Protein AF-0000000083250484 (afdb_homodimer)

Organism: NCBI:txid582686

Radius of gyration: 38.89 Å; Cα contacts (8 Å, |Δi|>4): 921; chains: 2; bounding box: 55×202×104 Å

Structure (mmCIF, N/CA/C/O backbone):
data_AF-0000000083250484-model_v1
#
loop_
_entity.id
_entity.type
_entity.pdbx_description
1 polymer 'Lysophospholipase L1-like esterase'
#
loop_
_atom_site.group_PDB
_atom_site.id
_atom_site.type_symbol
_atom_site.label_atom_id
_atom_site.label_alt_id
_atom_site.label_comp_id
_atom_site.label_asym_id
_atom_site.label_entity_id
_atom_site.label_seq_id
_atom_site.pdbx_PDB_ins_code
_atom_site.Cartn_x
_atom_site.Cartn_y
_atom_site.Cartn_z
_atom_site.occupancy
_atom_site.B_iso_or_equiv
_atom_site.auth_seq_id
_atom_site.auth_comp_id
_atom_site.auth_asym_id
_atom_site.auth_atom_id
_atom_site.pdbx_PDB_model_num
ATOM 1 N N . MET A 1 1 ? -7.934 90 76.125 1 32.22 1 MET A N 1
ATOM 2 C CA . MET A 1 1 ? -8.273 88.625 75.75 1 32.22 1 MET A CA 1
ATOM 3 C C . MET A 1 1 ? -8.523 88.5 74.25 1 32.22 1 MET A C 1
ATOM 5 O O . MET A 1 1 ? -9.523 89 73.75 1 32.22 1 MET A O 1
ATOM 9 N N . GLU A 1 2 ? -7.398 88.562 73.438 1 40.25 2 GLU A N 1
ATOM 10 C CA . GLU A 1 2 ? -7.184 88.625 71.938 1 40.25 2 GLU A CA 1
ATOM 11 C C . GLU A 1 2 ? -7.652 87.312 71.312 1 40.25 2 GLU A C 1
ATOM 13 O O . GLU A 1 2 ? -7.336 86.25 71.812 1 40.25 2 GLU A O 1
ATOM 18 N N . ASN A 1 3 ? -8.758 87.375 70.438 1 40.44 3 ASN A N 1
ATOM 19 C CA . ASN A 1 3 ? -9.656 86.5 69.688 1 40.44 3 ASN A CA 1
ATOM 20 C C . ASN A 1 3 ? -8.891 85.625 68.688 1 40.44 3 ASN A C 1
ATOM 22 O O . ASN A 1 3 ? -8.289 86.125 67.75 1 40.44 3 ASN A O 1
ATOM 26 N N . LYS A 1 4 ? -8.445 84.5 69.125 1 43.34 4 LYS A N 1
ATOM 27 C CA . LYS A 1 4 ? -7.762 83.375 68.438 1 43.34 4 LYS A CA 1
ATOM 28 C C . LYS A 1 4 ? -8.648 82.75 67.375 1 43.34 4 LYS A C 1
ATOM 30 O O . LYS A 1 4 ? -9.039 81.562 67.5 1 43.34 4 LYS A O 1
ATOM 35 N N . ARG A 1 5 ? -9.711 83.5 66.875 1 46.69 5 ARG A N 1
ATOM 36 C CA . ARG A 1 5 ? -10.664 82.938 65.938 1 46.69 5 ARG A CA 1
ATOM 37 C C . ARG A 1 5 ? -9.984 82.625 64.625 1 46.69 5 ARG A C 1
ATOM 39 O O . ARG A 1 5 ? -10.633 82.125 63.688 1 46.69 5 ARG A O 1
ATOM 46 N N . THR A 1 6 ? -8.773 83.25 64.375 1 51.31 6 THR A N 1
ATOM 47 C CA . THR A 1 6 ? -8.242 83.312 63.031 1 51.31 6 THR A CA 1
ATOM 48 C C . THR A 1 6 ? -7.801 81.938 62.562 1 51.31 6 THR A C 1
ATOM 50 O O . THR A 1 6 ? -7.605 81.75 61.375 1 51.31 6 THR A O 1
ATOM 53 N N . SER A 1 7 ? -7.805 81 63.562 1 62.28 7 SER A N 1
ATOM 54 C CA . SER A 1 7 ? -7.09 79.75 63.219 1 62.28 7 SER A CA 1
ATOM 55 C C . SER A 1 7 ? -7.992 78.75 62.469 1 62.28 7 SER A C 1
ATOM 57 O O . SER A 1 7 ? -7.52 78 61.656 1 62.28 7 SER A O 1
ATOM 59 N N . SER A 1 8 ? -9.328 79.062 62.531 1 68.56 8 SER A N 1
ATOM 60 C CA . SER A 1 8 ? -10.258 78.062 62 1 68.56 8 SER A CA 1
ATOM 61 C C . SER A 1 8 ? -10.469 78.25 60.5 1 68.56 8 SER A C 1
ATOM 63 O O . SER A 1 8 ? -10.594 77.25 59.75 1 68.56 8 SER A O 1
ATOM 65 N N . ASP A 1 9 ? -10.406 79.5 60.125 1 69 9 ASP A N 1
ATOM 66 C CA . ASP A 1 9 ? -10.688 79.75 58.719 1 69 9 ASP A CA 1
ATOM 67 C C . ASP A 1 9 ? -9.547 79.312 57.812 1 69 9 ASP A C 1
ATOM 69 O O . ASP A 1 9 ? -9.781 78.812 56.719 1 69 9 ASP A O 1
ATOM 73 N N . THR A 1 10 ? -8.398 79.438 58.406 1 73.38 10 THR A N 1
ATOM 74 C CA . THR A 1 10 ? -7.219 79 57.656 1 73.38 10 THR A CA 1
ATOM 75 C C . THR A 1 10 ? -7.203 77.5 57.469 1 73.38 10 THR A C 1
ATOM 77 O O . THR A 1 10 ? -6.855 77 56.406 1 73.38 10 THR A O 1
ATOM 80 N N . LEU A 1 11 ? -7.855 76.812 58.469 1 76.31 11 LEU A N 1
ATOM 81 C CA . LEU A 1 11 ? -7.898 75.375 58.438 1 76.31 11 LEU A CA 1
ATOM 82 C C . LEU A 1 11 ? -8.859 74.875 57.375 1 76.31 11 LEU A C 1
ATOM 84 O O . LEU A 1 11 ? -8.539 73.938 56.625 1 76.31 11 LEU A O 1
ATOM 88 N N . TRP A 1 12 ? -9.875 75.562 57.219 1 78.31 12 TRP A N 1
ATOM 89 C CA . TRP A 1 12 ? -10.891 75.125 56.281 1 78.31 12 TRP A CA 1
ATOM 90 C C . TRP A 1 12 ? -10.453 75.438 54.844 1 78.31 12 TRP A C 1
ATOM 92 O O . TRP A 1 12 ? -10.734 74.625 53.938 1 78.31 12 TRP A O 1
ATOM 102 N N . ARG A 1 13 ? -9.625 76.5 54.688 1 77.44 13 ARG A N 1
ATOM 103 C CA . ARG A 1 13 ? -9.086 76.812 53.375 1 77.44 13 ARG A CA 1
ATOM 104 C C . ARG A 1 13 ? -8.023 75.812 52.938 1 77.44 13 ARG A C 1
ATOM 106 O O . ARG A 1 13 ? -7.977 75.438 51.781 1 77.44 13 ARG A O 1
ATOM 113 N N . VAL A 1 14 ? -7.309 75.375 54 1 78.19 14 VAL A N 1
ATOM 114 C CA . VAL A 1 14 ? -6.258 74.375 53.688 1 78.19 14 VAL A CA 1
ATOM 115 C C . VAL A 1 14 ? -6.883 73 53.375 1 78.19 14 VAL A C 1
ATOM 117 O O . VAL A 1 14 ? -6.461 72.375 52.406 1 78.19 14 VAL A O 1
ATOM 120 N N . VAL A 1 15 ? -7.961 72.75 54.031 1 78.06 15 VAL A N 1
ATOM 121 C CA . VAL A 1 15 ? -8.648 71.5 53.812 1 78.06 15 VAL A CA 1
ATOM 122 C C . VAL A 1 15 ? -9.336 71.5 52.438 1 78.06 15 VAL A C 1
ATOM 124 O O . VAL A 1 15 ? -9.297 70.5 51.688 1 78.06 15 VAL A O 1
ATOM 127 N N . GLY A 1 16 ? -9.805 72.625 52.125 1 78 16 GLY A N 1
ATOM 128 C CA . GLY A 1 16 ? -10.453 72.812 50.844 1 78 16 GLY A CA 1
ATOM 129 C C . GLY A 1 16 ? -9.484 72.688 49.688 1 78 16 GLY A C 1
ATOM 130 O O . GLY A 1 16 ? -9.789 72 48.688 1 78 16 GLY A O 1
ATOM 131 N N . LEU A 1 17 ? -8.32 73.375 49.906 1 79 17 LEU A N 1
ATOM 132 C CA . LEU A 1 17 ? -7.316 73.312 48.844 1 79 17 LEU A CA 1
ATOM 133 C C . LEU A 1 17 ? -6.75 71.875 48.688 1 79 17 LEU A C 1
ATOM 135 O O . LEU A 1 17 ? -6.512 71.438 47.562 1 79 17 LEU A O 1
ATOM 139 N N . ALA A 1 18 ? -6.648 71.188 49.844 1 77.81 18 ALA A N 1
ATOM 140 C CA . ALA A 1 18 ? -6.16 69.812 49.812 1 77.81 18 ALA A CA 1
ATOM 141 C C . ALA A 1 18 ? -7.164 68.938 49.125 1 77.81 18 ALA A C 1
ATOM 143 O O . ALA A 1 18 ? -6.781 68 48.344 1 77.81 18 ALA A O 1
ATOM 144 N N . ALA A 1 19 ? -8.43 69.25 49.375 1 77.56 19 ALA A N 1
ATOM 145 C CA . ALA A 1 19 ? -9.492 68.438 48.75 1 77.56 19 ALA A CA 1
ATOM 146 C C . ALA A 1 19 ? -9.547 68.688 47.25 1 77.56 19 ALA A C 1
ATOM 148 O O . ALA A 1 19 ? -9.719 67.75 46.469 1 77.56 19 ALA A O 1
ATOM 149 N N . LEU A 1 20 ? -9.359 69.875 46.875 1 78.06 20 LEU A N 1
ATOM 150 C CA . LEU A 1 20 ? -9.367 70.25 45.469 1 78.06 20 LEU A CA 1
ATOM 151 C C . LEU A 1 20 ? -8.18 69.625 44.75 1 78.06 20 LEU A C 1
ATOM 153 O O . LEU A 1 20 ? -8.32 69.125 43.625 1 78.06 20 LEU A O 1
ATOM 157 N N . LEU A 1 21 ? -7.031 69.625 45.438 1 78.44 21 LEU A N 1
ATOM 158 C CA . LEU A 1 21 ? -5.84 69 44.875 1 78.44 21 LEU A CA 1
ATOM 159 C C . LEU A 1 21 ? -6.008 67.5 44.75 1 78.44 21 LEU A C 1
ATOM 161 O O . LEU A 1 21 ? -5.602 66.938 43.75 1 78.44 21 LEU A O 1
ATOM 165 N N . SER A 1 22 ? -6.66 66.938 45.75 1 78.44 22 SER A N 1
ATOM 166 C CA . SER A 1 22 ? -6.91 65.5 45.75 1 78.44 22 SER A CA 1
ATOM 167 C C . SER A 1 22 ? -7.879 65.125 44.625 1 78.44 22 SER A C 1
ATOM 169 O O . SER A 1 22 ? -7.68 64.125 43.938 1 78.44 22 SER A O 1
ATOM 171 N N . THR A 1 23 ? -8.867 65.938 44.469 1 78.69 23 THR A N 1
ATOM 172 C CA . THR A 1 23 ? -9.836 65.75 43.406 1 78.69 23 THR A CA 1
ATOM 173 C C . THR A 1 23 ? -9.195 65.875 42.031 1 78.69 23 THR A C 1
ATOM 175 O O . THR A 1 23 ? -9.43 65.062 41.125 1 78.69 23 THR A O 1
ATOM 178 N N . ALA A 1 24 ? -8.383 66.875 41.938 1 77.94 24 ALA A N 1
ATOM 179 C CA . ALA A 1 24 ? -7.68 67.125 40.656 1 77.94 24 ALA A CA 1
ATOM 180 C C . ALA A 1 24 ? -6.754 65.938 40.344 1 77.94 24 ALA A C 1
ATOM 182 O O . ALA A 1 24 ? -6.676 65.5 39.188 1 77.94 24 ALA A O 1
ATOM 183 N N . LEU A 1 25 ? -6.102 65.438 41.344 1 78.31 25 LEU A N 1
ATOM 184 C CA . LEU A 1 25 ? -5.238 64.25 41.156 1 78.31 25 LEU A CA 1
ATOM 185 C C . LEU A 1 25 ? -6.055 63.031 40.781 1 78.31 25 LEU A C 1
ATOM 187 O O . LEU A 1 25 ? -5.629 62.25 39.938 1 78.31 25 LEU A O 1
ATOM 191 N N . LEU A 1 26 ? -7.191 62.875 41.375 1 77.06 26 LEU A N 1
ATOM 192 C CA . LEU A 1 26 ? -8.062 61.75 41.062 1 77.06 26 LEU A CA 1
ATOM 193 C C . LEU A 1 26 ? -8.609 61.844 39.625 1 77.06 26 LEU A C 1
ATOM 195 O O . LEU A 1 26 ? -8.664 60.875 38.906 1 77.06 26 LEU A O 1
ATOM 199 N N . VAL A 1 27 ? -8.992 63 39.219 1 78.5 27 VAL A N 1
ATOM 200 C CA . VAL A 1 27 ? -9.523 63.219 37.906 1 78.5 27 VAL A CA 1
ATOM 201 C C . VAL A 1 27 ? -8.422 63.031 36.844 1 78.5 27 VAL A C 1
ATOM 203 O O . VAL A 1 27 ? -8.648 62.406 35.812 1 78.5 27 VAL A O 1
ATOM 206 N N . ALA A 1 28 ? -7.25 63.562 37.156 1 77.56 28 ALA A N 1
ATOM 207 C CA . ALA A 1 28 ? -6.109 63.344 36.25 1 77.56 28 ALA A CA 1
ATOM 208 C C . ALA A 1 28 ? -5.754 61.875 36.156 1 77.56 28 ALA A C 1
ATOM 210 O O . ALA A 1 28 ? -5.469 61.375 35.062 1 77.56 28 ALA A O 1
ATOM 211 N N . GLY A 1 29 ? -5.719 61.156 37.281 1 75.19 29 GLY A N 1
ATOM 212 C CA . GLY A 1 29 ? -5.504 59.719 37.25 1 75.19 29 GLY A CA 1
ATOM 213 C C . GLY A 1 29 ? -6.555 58.969 36.469 1 75.19 29 GLY A C 1
ATOM 214 O O . GLY A 1 29 ? -6.227 58.062 35.719 1 75.19 29 GLY A O 1
ATOM 215 N N . PHE A 1 30 ? -7.816 59.344 36.656 1 73.56 30 PHE A N 1
ATOM 216 C CA . PHE A 1 30 ? -8.922 58.75 35.938 1 73.56 30 PHE A CA 1
ATOM 217 C C . PHE A 1 30 ? -8.781 59.031 34.438 1 73.56 30 PHE A C 1
ATOM 219 O O . PHE A 1 30 ? -8.977 58.125 33.625 1 73.56 30 PHE A O 1
ATOM 226 N N . GLY A 1 31 ? -8.453 60.156 34.031 1 73.06 31 GLY A N 1
ATOM 227 C CA . GLY A 1 31 ? -8.203 60.469 32.625 1 73.06 31 GLY A CA 1
ATOM 228 C C . GLY A 1 31 ? -7.07 59.688 32 1 73.06 31 GLY A C 1
ATOM 229 O O . GLY A 1 31 ? -7.176 59.219 30.875 1 73.06 31 GLY A O 1
ATOM 230 N N . TYR A 1 32 ? -5.992 59.562 32.688 1 73 32 TYR A N 1
ATOM 231 C CA . TYR A 1 32 ? -4.863 58.75 32.25 1 73 32 TYR A CA 1
ATOM 232 C C . TYR A 1 32 ? -5.27 57.281 32.094 1 73 32 TYR A C 1
ATOM 234 O O . TYR A 1 32 ? -4.883 56.625 31.109 1 73 32 TYR A O 1
ATOM 242 N N . ALA A 1 33 ? -6.043 56.781 33.094 1 70.81 33 ALA A N 1
ATOM 243 C CA . ALA A 1 33 ? -6.539 55.406 33 1 70.81 33 ALA A CA 1
ATOM 244 C C . ALA A 1 33 ? -7.488 55.219 31.828 1 70.81 33 ALA A C 1
ATOM 246 O O . ALA A 1 33 ? -7.434 54.219 31.125 1 70.81 33 ALA A O 1
ATOM 247 N N . VAL A 1 34 ? -8.328 56.094 31.625 1 69.31 34 VAL A N 1
ATOM 248 C CA . VAL A 1 34 ? -9.266 56.094 30.5 1 69.31 34 VAL A CA 1
ATOM 249 C C . VAL A 1 34 ? -8.5 56.188 29.188 1 69.31 34 VAL A C 1
ATOM 251 O O . VAL A 1 34 ? -8.828 55.531 28.203 1 69.31 34 VAL A O 1
ATOM 254 N N . LYS A 1 35 ? -7.555 57.125 29.094 1 66.69 35 LYS A N 1
ATOM 255 C CA . LYS A 1 35 ? -6.738 57.219 27.891 1 66.69 35 LYS A CA 1
ATOM 256 C C . LYS A 1 35 ? -6.113 55.844 27.531 1 66.69 35 LYS A C 1
ATOM 258 O O . LYS A 1 35 ? -6.121 55.438 26.375 1 66.69 35 LYS A O 1
ATOM 263 N N . ASP A 1 36 ? -5.465 55.219 28.484 1 61.81 36 ASP A N 1
ATOM 264 C CA . ASP A 1 36 ? -4.852 53.906 28.25 1 61.81 36 ASP A CA 1
ATOM 265 C C . ASP A 1 36 ? -5.902 52.875 27.891 1 61.81 36 ASP A C 1
ATOM 267 O O . ASP A 1 36 ? -5.625 51.938 27.125 1 61.81 36 ASP A O 1
ATOM 271 N N . LEU A 1 37 ? -7.066 52.969 28.484 1 62.62 37 LEU A N 1
ATOM 272 C CA . LEU A 1 37 ? -8.18 52.062 28.188 1 62.62 37 LEU A CA 1
ATOM 273 C C . LEU A 1 37 ? -8.773 52.375 26.812 1 62.62 37 LEU A C 1
ATOM 275 O O . LEU A 1 37 ? -9.117 51.469 26.062 1 62.62 37 LEU A O 1
ATOM 279 N N . VAL A 1 38 ? -9.016 53.594 26.453 1 67.44 38 VAL A N 1
ATOM 280 C CA . VAL A 1 38 ? -9.641 54 25.203 1 67.44 38 VAL A CA 1
ATOM 281 C C . VAL A 1 38 ? -8.602 54.031 24.078 1 67.44 38 VAL A C 1
ATOM 283 O O . VAL A 1 38 ? -8.922 53.75 22.922 1 67.44 38 VAL A O 1
ATOM 286 N N . TRP A 1 39 ? -7.434 54.531 24.297 1 56.5 39 TRP A N 1
ATOM 287 C CA . TRP A 1 39 ? -6.344 54.531 23.328 1 56.5 39 TRP A CA 1
ATOM 288 C C . TRP A 1 39 ? -5.184 53.656 23.828 1 56.5 39 TRP A C 1
ATOM 290 O O . TRP A 1 39 ? -4.184 54.188 24.312 1 56.5 39 TRP A O 1
ATOM 300 N N . PRO A 1 40 ? -5.375 52.375 24.031 1 46.09 40 PRO A N 1
ATOM 301 C CA . PRO A 1 40 ? -4.207 51.594 24.422 1 46.09 40 PRO A CA 1
ATOM 302 C C . PRO A 1 40 ? -3.006 51.812 23.516 1 46.09 40 PRO A C 1
ATOM 304 O O . PRO A 1 40 ? -3.176 52.125 22.328 1 46.09 40 PRO A O 1
ATOM 307 N N . SER A 1 41 ? -2.014 52.562 23.906 1 46.75 41 SER A N 1
ATOM 308 C CA . SER A 1 41 ? -0.828 52.438 23.062 1 46.75 41 SER A CA 1
ATOM 309 C C . SER A 1 41 ? -0.671 51 22.531 1 46.75 41 SER A C 1
ATOM 311 O O . SER A 1 41 ? -0.745 50.031 23.281 1 46.75 41 SER A O 1
ATOM 313 N N . PRO A 1 42 ? -0.857 50.812 21.219 1 40.69 42 PRO A N 1
ATOM 314 C CA . PRO A 1 42 ? -0.505 49.469 20.797 1 40.69 42 PRO A CA 1
ATOM 315 C C . PRO A 1 42 ? 0.92 49.062 21.172 1 40.69 42 PRO A C 1
ATOM 317 O O . PRO A 1 42 ? 1.882 49.625 20.625 1 40.69 42 PRO A O 1
ATOM 320 N N . GLU A 1 43 ? 1.41 49.281 22.375 1 40.94 43 GLU A N 1
ATOM 321 C CA . GLU A 1 43 ? 2.621 48.469 22.406 1 40.94 43 GLU A CA 1
ATOM 322 C C . GLU A 1 43 ? 2.414 47.125 21.688 1 40.94 43 GLU A C 1
ATOM 324 O O . GLU A 1 43 ? 1.856 46.188 22.266 1 40.94 43 GLU A O 1
ATOM 329 N N . HIS A 1 44 ? 2.078 47.156 20.516 1 38.84 44 HIS A N 1
ATOM 330 C CA . HIS A 1 44 ? 2.316 45.938 19.719 1 38.84 44 HIS A CA 1
ATOM 331 C C . HIS A 1 44 ? 3.742 45.438 19.906 1 38.84 44 HIS A C 1
ATOM 333 O O . HIS A 1 44 ? 4.66 45.906 19.219 1 38.84 44 HIS A O 1
ATOM 339 N N . THR A 1 45 ? 4.344 45.5 21.031 1 39.38 45 THR A N 1
ATOM 340 C CA . THR A 1 45 ? 5.328 44.438 20.844 1 39.38 45 THR A CA 1
ATOM 341 C C . THR A 1 45 ? 4.73 43.281 20.047 1 39.38 45 THR A C 1
ATOM 343 O O . THR A 1 45 ? 3.762 42.656 20.5 1 39.38 45 THR A O 1
ATOM 346 N N . PRO A 1 46 ? 4.746 43.312 18.812 1 36.69 46 PRO A N 1
ATOM 347 C CA . PRO A 1 46 ? 4.27 42.031 18.281 1 36.69 46 PRO A CA 1
ATOM 348 C C . PRO A 1 46 ? 4.539 40.875 19.219 1 36.69 46 PRO A C 1
ATOM 350 O O . PRO A 1 46 ? 5.691 40.625 19.578 1 36.69 46 PRO A O 1
ATOM 353 N N . ILE A 1 47 ? 3.939 40.812 20.328 1 37.72 47 ILE A N 1
ATOM 354 C CA . ILE A 1 47 ? 4.055 39.438 20.781 1 37.72 47 ILE A CA 1
ATOM 355 C C . ILE A 1 47 ? 4.25 38.531 19.562 1 37.72 47 ILE A C 1
ATOM 357 O O . ILE A 1 47 ? 3.338 38.375 18.75 1 37.72 47 ILE A O 1
ATOM 361 N N . GLN A 1 48 ? 5.312 38.781 18.828 1 38.41 48 GLN A N 1
ATOM 362 C CA . GLN A 1 48 ? 5.555 37.625 17.953 1 38.41 48 GLN A CA 1
ATOM 363 C C . GLN A 1 48 ? 4.965 36.344 18.531 1 38.41 48 GLN A C 1
ATOM 365 O O . GLN A 1 48 ? 5.254 36 19.672 1 38.41 48 GLN A O 1
ATOM 370 N N . SER A 1 49 ? 3.686 36.188 18.516 1 42.62 49 SER A N 1
ATOM 371 C CA . SER A 1 49 ? 3.277 34.844 18.875 1 42.62 49 SER A CA 1
ATOM 372 C C . SER A 1 49 ? 4.473 33.906 18.922 1 42.62 49 SER A C 1
ATOM 374 O O . SER A 1 49 ? 5.32 33.906 18.031 1 42.62 49 SER A O 1
ATOM 376 N N . PRO A 1 50 ? 5.094 33.656 20.016 1 42.66 50 PRO A N 1
ATOM 377 C CA . PRO A 1 50 ? 6.215 32.719 19.922 1 42.66 50 PRO A CA 1
ATOM 378 C C . PRO A 1 50 ? 6.148 31.828 18.688 1 42.66 50 PRO A C 1
ATOM 380 O O . PRO A 1 50 ? 5.168 31.094 18.484 1 42.66 50 PRO A O 1
ATOM 383 N N . GLN A 1 51 ? 6.418 32.406 17.547 1 51.97 51 GLN A N 1
ATOM 384 C CA . GLN A 1 51 ? 6.582 31.453 16.438 1 51.97 51 GLN A CA 1
ATOM 385 C C . GLN A 1 51 ? 7.109 30.109 16.953 1 51.97 51 GLN A C 1
ATOM 387 O O . GLN A 1 51 ? 8.18 30.047 17.547 1 51.97 51 GLN A O 1
ATOM 392 N N . ALA A 1 52 ? 6.18 29.312 17.438 1 60.59 52 ALA A N 1
ATOM 393 C CA . ALA A 1 52 ? 6.586 27.984 17.875 1 60.59 52 ALA A CA 1
ATOM 394 C C . ALA A 1 52 ? 7.773 27.484 17.062 1 60.59 52 ALA A C 1
ATOM 396 O O . ALA A 1 52 ? 7.812 27.641 15.836 1 60.59 52 ALA A O 1
ATOM 397 N N . GLU A 1 53 ? 8.93 27.438 17.641 1 78.19 53 GLU A N 1
ATOM 398 C CA . GLU A 1 53 ? 10.078 26.812 17 1 78.19 53 GLU A CA 1
ATOM 399 C C . GLU A 1 53 ? 9.703 25.469 16.375 1 78.19 53 GLU A C 1
ATOM 401 O O . GLU A 1 53 ? 9.102 24.625 17.047 1 78.19 53 GLU A O 1
ATOM 406 N N . LEU A 1 54 ? 9.859 25.438 15.062 1 86.44 54 LEU A N 1
ATOM 407 C CA . LEU A 1 54 ? 9.578 24.188 14.367 1 86.44 54 LEU A CA 1
ATOM 408 C C . LEU A 1 54 ? 10.391 23.047 14.961 1 86.44 54 LEU A C 1
ATOM 410 O O . LEU A 1 54 ? 11.523 23.25 15.406 1 86.44 54 LEU A O 1
ATOM 414 N N . PRO A 1 55 ? 9.758 21.938 15.023 1 85.38 55 PRO A N 1
ATOM 415 C CA . PRO A 1 55 ? 10.539 20.781 15.453 1 85.38 55 PRO A CA 1
ATOM 416 C C . PRO A 1 55 ? 11.734 20.5 14.547 1 85.38 55 PRO A C 1
ATOM 418 O O . PRO A 1 55 ? 11.711 20.859 13.367 1 85.38 55 PRO A O 1
ATOM 421 N N . ALA A 1 56 ? 12.758 19.922 15.164 1 84.62 56 ALA A N 1
ATOM 422 C CA . ALA A 1 56 ? 13.945 19.562 14.398 1 84.62 56 ALA A CA 1
ATOM 423 C C . ALA A 1 56 ? 13.625 18.5 13.359 1 84.62 56 ALA A C 1
ATOM 425 O O . ALA A 1 56 ? 12.781 17.625 13.594 1 84.62 56 ALA A O 1
ATOM 426 N N . LYS A 1 57 ? 14.289 18.641 12.25 1 87.81 57 LYS A N 1
ATOM 427 C CA . LYS A 1 57 ? 14.156 17.609 11.211 1 87.81 57 LYS A CA 1
ATOM 428 C C . LYS A 1 57 ? 14.992 16.391 11.547 1 87.81 57 LYS A C 1
ATOM 430 O O . LYS A 1 57 ? 16.203 16.359 11.281 1 87.81 57 LYS A O 1
ATOM 435 N N . LYS A 1 58 ? 14.477 15.438 12.125 1 87.62 58 LYS A N 1
ATOM 436 C CA . LYS A 1 58 ? 15.141 14.18 12.484 1 87.62 58 LYS A CA 1
ATOM 437 C C . LYS A 1 58 ? 14.172 13.008 12.406 1 87.62 58 LYS A C 1
ATOM 439 O O . LYS A 1 58 ? 12.953 13.195 12.422 1 87.62 58 LYS A O 1
ATOM 444 N N . PRO A 1 59 ? 14.711 11.812 12.312 1 89.62 59 PRO A N 1
ATOM 445 C CA . PRO A 1 59 ? 13.82 10.648 12.305 1 89.62 59 PRO A CA 1
ATOM 446 C C . PRO A 1 59 ? 12.93 10.586 13.547 1 89.62 59 PRO A C 1
ATOM 448 O O . PRO A 1 59 ? 13.367 10.914 14.648 1 89.62 59 PRO A O 1
ATOM 451 N N . LEU A 1 60 ? 11.711 10.234 13.32 1 93.94 60 LEU A N 1
ATOM 452 C CA . LEU A 1 60 ? 10.727 10.195 14.398 1 93.94 60 LEU A CA 1
ATOM 453 C C . LEU A 1 60 ? 11.203 9.297 15.539 1 93.94 60 LEU A C 1
ATOM 455 O O . LEU A 1 60 ? 11.039 9.641 16.703 1 93.94 60 LEU A O 1
ATOM 459 N N . SER A 1 61 ? 11.859 8.188 15.18 1 89.38 61 SER A N 1
ATOM 460 C CA . SER A 1 61 ? 12.305 7.227 16.188 1 89.38 61 SER A CA 1
ATOM 461 C C . SER A 1 61 ? 13.391 7.82 17.078 1 89.38 61 SER A C 1
ATOM 463 O O . SER A 1 61 ? 13.672 7.293 18.156 1 89.38 61 SER A O 1
ATOM 465 N N . GLU A 1 62 ? 14.023 8.883 16.656 1 91.25 62 GLU A N 1
ATOM 466 C CA . GLU A 1 62 ? 15.102 9.531 17.406 1 91.25 62 GLU A CA 1
ATOM 467 C C . GLU A 1 62 ? 14.586 10.75 18.156 1 91.25 62 GLU A C 1
ATOM 469 O O . GLU A 1 62 ? 15.352 11.43 18.844 1 91.25 62 GLU A O 1
ATOM 474 N N . SER A 1 63 ? 13.297 11.031 18 1 93.94 63 SER A N 1
ATOM 475 C CA . SER A 1 63 ? 12.703 12.156 18.703 1 93.94 63 SER A CA 1
ATOM 476 C C . SER A 1 63 ? 12.406 11.82 20.156 1 93.94 63 SER A C 1
ATOM 478 O O . SER A 1 63 ? 12.219 10.648 20.5 1 93.94 63 SER A O 1
ATOM 480 N N . SER A 1 64 ? 12.461 12.836 21.031 1 95.31 64 SER A N 1
ATOM 481 C CA . SER A 1 64 ? 12.133 12.633 22.438 1 95.31 64 SER A CA 1
ATOM 482 C C . SER A 1 64 ? 10.633 12.469 22.641 1 95.31 64 SER A C 1
ATOM 484 O O . SER A 1 64 ? 10.195 11.914 23.656 1 95.31 64 SER A O 1
ATOM 486 N N . GLU A 1 65 ? 9.906 12.977 21.703 1 97 65 GLU A N 1
ATOM 487 C CA . GLU A 1 65 ? 8.453 12.906 21.703 1 97 65 GLU A CA 1
ATOM 488 C C . GLU A 1 65 ? 7.891 13.008 20.297 1 97 65 GLU A C 1
ATOM 490 O O . GLU A 1 65 ? 8.43 13.734 19.453 1 97 65 GLU A O 1
ATOM 495 N N . ILE A 1 66 ? 6.828 12.266 20.109 1 98.25 66 ILE A N 1
ATOM 496 C CA . ILE A 1 66 ? 6.086 12.43 18.859 1 98.25 66 ILE A CA 1
ATOM 497 C C . ILE A 1 66 ? 4.875 13.328 19.094 1 98.25 66 ILE A C 1
ATOM 499 O O . ILE A 1 66 ? 4.094 13.102 20.016 1 98.25 66 ILE A O 1
ATOM 503 N N . ARG A 1 67 ? 4.762 14.391 18.312 1 98.5 67 ARG A N 1
ATOM 504 C CA . ARG A 1 67 ? 3.639 15.32 18.344 1 98.5 67 ARG A CA 1
ATOM 505 C C . ARG A 1 67 ? 2.842 15.25 17.031 1 98.5 67 ARG A C 1
ATOM 507 O O . ARG A 1 67 ? 3.318 15.68 15.984 1 98.5 67 ARG A O 1
ATOM 514 N N . ILE A 1 68 ? 1.61 14.742 17.188 1 98.81 68 ILE A N 1
ATOM 515 C CA . ILE A 1 68 ? 0.821 14.438 16 1 98.81 68 ILE A CA 1
ATOM 516 C C . ILE A 1 68 ? -0.258 15.508 15.82 1 98.81 68 ILE A C 1
ATOM 518 O O . ILE A 1 68 ? -0.971 15.844 16.766 1 98.81 68 ILE A O 1
ATOM 522 N N . THR A 1 69 ? -0.32 16.078 14.703 1 98.88 69 THR A N 1
ATOM 523 C CA . THR A 1 69 ? -1.479 16.828 14.242 1 98.88 69 THR A CA 1
ATOM 524 C C . THR A 1 69 ? -2.172 16.125 13.086 1 98.88 69 THR A C 1
ATOM 526 O O . THR A 1 69 ? -1.515 15.688 12.141 1 98.88 69 THR A O 1
ATOM 529 N N . ALA A 1 70 ? -3.482 15.953 13.227 1 98.94 70 ALA A N 1
ATOM 530 C CA . ALA A 1 70 ? -4.277 15.305 12.188 1 98.94 70 ALA A CA 1
ATOM 531 C C . ALA A 1 70 ? -5.246 16.297 11.547 1 98.94 70 ALA A C 1
ATOM 533 O O . ALA A 1 70 ? -5.863 17.109 12.242 1 98.94 70 ALA A O 1
ATOM 534 N N . ILE A 1 71 ? -5.289 16.297 10.219 1 98.94 71 ILE A N 1
ATOM 535 C CA . ILE A 1 71 ? -6.176 17.172 9.469 1 98.94 71 ILE A CA 1
ATOM 536 C C . ILE A 1 71 ? -6.816 16.391 8.32 1 98.94 71 ILE A C 1
ATOM 538 O O . ILE A 1 71 ? -6.445 15.25 8.055 1 98.94 71 ILE A O 1
ATOM 542 N N . GLY A 1 72 ? -7.812 17.016 7.703 1 98.81 72 GLY A N 1
ATOM 543 C CA . GLY A 1 72 ? -8.398 16.391 6.531 1 98.81 72 GLY A CA 1
ATOM 544 C C . GLY A 1 72 ? -9.891 16.156 6.664 1 98.81 72 GLY A C 1
ATOM 545 O O . GLY A 1 72 ? -10.617 17 7.176 1 98.81 72 GLY A O 1
ATOM 546 N N . ASP A 1 73 ? -10.336 15.016 6.152 1 98.12 73 ASP A N 1
ATOM 547 C CA . ASP A 1 73 ? -11.773 14.805 5.996 1 98.12 73 ASP A CA 1
ATOM 548 C C . ASP A 1 73 ? -12.281 13.742 6.969 1 98.12 73 ASP A C 1
ATOM 550 O O . ASP A 1 73 ? -11.727 13.562 8.055 1 98.12 73 ASP A O 1
ATOM 554 N N . SER A 1 74 ? -13.383 13.141 6.66 1 98 74 SER A N 1
ATOM 555 C CA . SER A 1 74 ? -14.07 12.234 7.57 1 98 74 SER A CA 1
ATOM 556 C C . SER A 1 74 ? -13.211 11.023 7.898 1 98 74 SER A C 1
ATOM 558 O O . SER A 1 74 ? -13.344 10.43 8.977 1 98 74 SER A O 1
ATOM 560 N N . LEU A 1 75 ? -12.406 10.609 7.039 1 98.19 75 LEU A N 1
ATOM 561 C CA . LEU A 1 75 ? -11.555 9.453 7.301 1 98.19 75 LEU A CA 1
ATOM 562 C C . LEU A 1 75 ? -10.578 9.742 8.43 1 98.19 75 LEU A C 1
ATOM 564 O O . LEU A 1 75 ? -10.422 8.938 9.352 1 98.19 75 LEU A O 1
ATOM 568 N N . THR A 1 76 ? -9.922 10.898 8.328 1 98.88 76 THR A N 1
ATOM 569 C CA . THR A 1 76 ? -9 11.281 9.398 1 98.88 76 THR A CA 1
ATOM 570 C C . THR A 1 76 ? -9.758 11.578 10.688 1 98.88 76 THR A C 1
ATOM 572 O O . THR A 1 76 ? -9.273 11.289 11.781 1 98.88 76 THR A O 1
ATOM 575 N N . LYS A 1 77 ? -10.984 12.07 10.523 1 98.56 77 LYS A N 1
ATOM 576 C CA . LYS A 1 77 ? -11.82 12.32 11.695 1 98.56 77 LYS A CA 1
ATOM 577 C C . LYS A 1 77 ? -12.164 11.016 12.406 1 98.56 77 LYS A C 1
ATOM 579 O O . LYS A 1 77 ? -12.375 11.008 13.625 1 98.56 77 LYS A O 1
ATOM 584 N N . GLY A 1 78 ? -12.242 9.914 11.688 1 98.56 78 GLY A N 1
ATOM 585 C CA . GLY A 1 78 ? -12.57 8.617 12.258 1 98.56 78 GLY A CA 1
ATOM 586 C C . GLY A 1 78 ? -14.039 8.258 12.109 1 98.56 78 GLY A C 1
ATOM 587 O O . GLY A 1 78 ? -14.57 7.453 12.875 1 98.56 78 GLY A O 1
ATOM 588 N N . PHE A 1 79 ? -14.703 8.875 11.141 1 97.5 79 PHE A N 1
ATOM 589 C CA . PHE A 1 79 ? -16.125 8.617 10.93 1 97.5 79 PHE A CA 1
ATOM 590 C C . PHE A 1 79 ? -16.359 7.152 10.602 1 97.5 79 PHE A C 1
ATOM 592 O O . PHE A 1 79 ? -15.625 6.555 9.812 1 97.5 79 PHE A O 1
ATOM 599 N N . GLY A 1 80 ? -17.359 6.582 11.195 1 97.31 80 GLY A N 1
ATOM 600 C CA . GLY A 1 80 ? -17.688 5.18 10.977 1 97.31 80 GLY A CA 1
ATOM 601 C C . GLY A 1 80 ? -17.203 4.27 12.086 1 97.31 80 GLY A C 1
ATOM 602 O O . GLY A 1 80 ? -17.625 3.117 12.188 1 97.31 80 GLY A O 1
ATOM 603 N N . ASP A 1 81 ? -16.234 4.734 12.852 1 98.31 81 ASP A N 1
ATOM 604 C CA . ASP A 1 81 ? -15.695 3.947 13.945 1 98.31 81 ASP A CA 1
ATOM 605 C C . ASP A 1 81 ? -16.547 4.105 15.211 1 98.31 81 ASP A C 1
ATOM 607 O O . ASP A 1 81 ? -16.5 5.145 15.875 1 98.31 81 ASP A O 1
ATOM 611 N N . ASP A 1 82 ? -17.141 3.074 15.656 1 96.81 82 ASP A N 1
ATOM 612 C CA . ASP A 1 82 ? -18.031 3.125 16.812 1 96.81 82 ASP A CA 1
ATOM 613 C C . ASP A 1 82 ? -17.25 3.275 18.109 1 96.81 82 ASP A C 1
ATOM 615 O O . ASP A 1 82 ? -17.797 3.66 19.141 1 96.81 82 ASP A O 1
ATOM 619 N N . GLU A 1 83 ? -15.938 3.053 18.094 1 97.25 83 GLU A N 1
ATOM 620 C CA . GLU A 1 83 ? -15.102 3.199 19.281 1 97.25 83 GLU A CA 1
ATOM 621 C C . GLU A 1 83 ? -14.516 4.605 19.375 1 97.25 83 GLU A C 1
ATOM 623 O O . GLU A 1 83 ? -13.922 4.969 20.391 1 97.25 83 GLU A O 1
ATOM 628 N N . GLY A 1 84 ? -14.656 5.348 18.344 1 96.88 84 GLY A N 1
ATOM 629 C CA . GLY A 1 84 ? -14.242 6.742 18.344 1 96.88 84 GLY A CA 1
ATOM 630 C C . GLY A 1 84 ? -12.734 6.918 18.25 1 96.88 84 GLY A C 1
ATOM 631 O O . GLY A 1 84 ? -12.219 8.016 18.469 1 96.88 84 GLY A O 1
ATOM 632 N N . GLN A 1 85 ? -12 5.91 17.922 1 98.19 85 GLN A N 1
ATOM 633 C CA . GLN A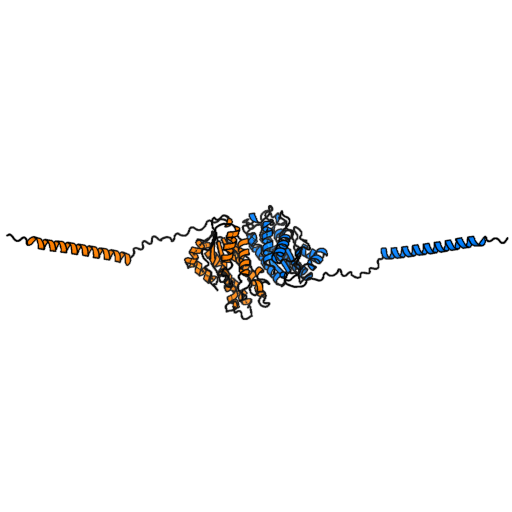 1 85 ? -10.547 6 17.906 1 98.19 85 GLN A CA 1
ATOM 634 C C . GLN A 1 85 ? -10.047 6.438 16.531 1 98.19 85 GLN A C 1
ATOM 636 O O . GLN A 1 85 ? -9.07 7.188 16.422 1 98.19 85 GLN A O 1
ATOM 641 N N . GLY A 1 86 ? -10.797 5.941 15.375 1 98.75 86 GLY A N 1
ATOM 642 C CA . GLY A 1 86 ? -10.25 6.164 14.047 1 98.75 86 GLY A CA 1
ATOM 643 C C . GLY A 1 86 ? -8.836 5.633 13.891 1 98.75 86 GLY A C 1
ATOM 644 O O . GLY A 1 86 ? -8.344 4.906 14.758 1 98.75 86 GLY A O 1
ATOM 645 N N . TYR A 1 87 ? -8.18 6 12.766 1 98.94 87 TYR A N 1
ATOM 646 C CA . TYR A 1 87 ? -6.816 5.5 12.625 1 98.94 87 TYR A CA 1
ATOM 647 C C . TYR A 1 87 ? -5.836 6.359 13.414 1 98.94 87 TYR A C 1
ATOM 649 O O . TYR A 1 87 ? -4.785 5.875 13.844 1 98.94 87 TYR A O 1
ATOM 657 N N . VAL A 1 88 ? -6.223 7.609 13.719 1 98.94 88 VAL A N 1
ATOM 658 C CA . VAL A 1 88 ? -5.289 8.555 14.32 1 98.94 88 VAL A CA 1
ATOM 659 C C . VAL A 1 88 ? -4.961 8.117 15.75 1 98.94 88 VAL A C 1
ATOM 661 O O . VAL A 1 88 ? -3.791 7.98 16.109 1 98.94 88 VAL A O 1
ATOM 664 N N . LYS A 1 89 ? -5.961 7.898 16.547 1 98.88 89 LYS A N 1
ATOM 665 C CA . LYS A 1 89 ? -5.707 7.496 17.922 1 98.88 89 LYS A CA 1
ATOM 666 C C . LYS A 1 89 ? -5.051 6.117 17.984 1 98.88 89 LYS A C 1
ATOM 668 O O . LYS A 1 89 ? -4.258 5.84 18.891 1 98.88 89 LYS A O 1
ATOM 673 N N . GLN A 1 90 ? -5.375 5.258 17.047 1 98.94 90 GLN A N 1
ATOM 674 C CA . GLN A 1 90 ? -4.742 3.943 17 1 98.94 90 GLN A CA 1
ATOM 675 C C . GLN A 1 90 ? -3.271 4.059 16.594 1 98.94 90 GLN A C 1
ATOM 677 O O . GLN A 1 90 ? -2.43 3.307 17.094 1 98.94 90 GLN A O 1
ATOM 682 N N . VAL A 1 91 ? -2.945 4.992 15.727 1 98.94 91 VAL A N 1
ATOM 683 C CA . VAL A 1 91 ? -1.55 5.273 15.406 1 98.94 91 VAL A CA 1
ATOM 684 C C . VAL A 1 91 ? -0.813 5.746 16.656 1 98.94 91 VAL A C 1
ATOM 686 O O . VAL A 1 91 ? 0.308 5.309 16.922 1 98.94 91 VAL A O 1
ATOM 689 N N . VAL A 1 92 ? -1.477 6.66 17.406 1 98.88 92 VAL A N 1
ATOM 690 C CA . VAL A 1 92 ? -0.878 7.156 18.641 1 98.88 92 VAL A CA 1
ATOM 691 C C . VAL A 1 92 ? -0.499 5.98 19.547 1 98.88 92 VAL A C 1
ATOM 693 O O . VAL A 1 92 ? 0.639 5.891 20.016 1 98.88 92 VAL A O 1
ATOM 696 N N . ALA A 1 93 ? -1.42 5.09 19.75 1 98.75 93 ALA A N 1
ATOM 697 C CA . ALA A 1 93 ? -1.203 3.945 20.625 1 98.75 93 ALA A CA 1
ATOM 698 C C . ALA A 1 93 ? -0.108 3.033 20.078 1 98.75 93 ALA A C 1
ATOM 700 O O . ALA A 1 93 ? 0.78 2.607 20.828 1 98.75 93 ALA A O 1
ATOM 701 N N . MET A 1 94 ? -0.143 2.762 18.844 1 98.69 94 MET A N 1
ATOM 702 C CA . MET A 1 94 ? 0.803 1.832 18.234 1 98.69 94 MET A CA 1
ATOM 703 C C . MET A 1 94 ? 2.215 2.406 18.234 1 98.69 94 MET A C 1
ATOM 705 O O . MET A 1 94 ? 3.189 1.671 18.406 1 98.69 94 MET A O 1
ATOM 709 N N . LEU A 1 95 ? 2.328 3.717 18.031 1 98.5 95 LEU A N 1
ATOM 710 C CA . LEU A 1 95 ? 3.648 4.336 18.047 1 98.5 95 LEU A CA 1
ATOM 711 C C . LEU A 1 95 ? 4.238 4.348 19.453 1 98.5 95 LEU A C 1
ATOM 713 O O . LEU A 1 95 ? 5.449 4.191 19.625 1 98.5 95 LEU A O 1
ATOM 717 N N . ARG A 1 96 ? 3.373 4.594 20.422 1 98.06 96 ARG A N 1
ATOM 718 C CA . ARG A 1 96 ? 3.838 4.488 21.797 1 98.06 96 ARG A CA 1
ATOM 719 C C . ARG A 1 96 ? 4.426 3.109 22.078 1 98.06 96 ARG A C 1
ATOM 721 O O . ARG A 1 96 ? 5.492 2.996 22.688 1 98.06 96 ARG A O 1
ATOM 728 N N . ASP A 1 97 ? 3.777 2.113 21.625 1 97.62 97 ASP A N 1
ATOM 729 C CA . ASP A 1 97 ? 4.223 0.738 21.844 1 97.62 97 ASP A CA 1
ATOM 730 C C . ASP A 1 97 ? 5.492 0.447 21.047 1 97.62 97 ASP A C 1
ATOM 732 O O . ASP A 1 97 ? 6.395 -0.237 21.531 1 97.62 97 ASP A O 1
ATOM 736 N N . LYS A 1 98 ? 5.566 0.954 19.859 1 95.94 98 LYS A N 1
ATOM 737 C CA . LYS A 1 98 ? 6.668 0.674 18.953 1 95.94 98 LYS A CA 1
ATOM 738 C C . LYS A 1 98 ? 7.98 1.254 19.469 1 95.94 98 LYS A C 1
ATOM 740 O O . LYS A 1 98 ? 9.016 0.588 19.438 1 95.94 98 LYS A O 1
ATOM 745 N N . TRP A 1 99 ? 7.914 2.479 20 1 96 99 TRP A N 1
ATOM 746 C CA . TRP A 1 99 ? 9.18 3.16 20.266 1 96 99 TRP A CA 1
ATOM 747 C C . TRP A 1 99 ? 9.336 3.424 21.766 1 96 99 TRP A C 1
ATOM 749 O O . TRP A 1 99 ? 10.422 3.779 22.219 1 96 99 TRP A O 1
ATOM 759 N N . GLY A 1 100 ? 8.312 3.305 22.5 1 96.62 100 GLY A N 1
ATOM 760 C CA . GLY A 1 100 ? 8.391 3.486 23.938 1 96.62 100 GLY A CA 1
ATOM 761 C C . GLY A 1 100 ? 8.641 4.926 24.344 1 96.62 100 GLY A C 1
ATOM 762 O O . GLY A 1 100 ? 9.25 5.188 25.391 1 96.62 100 GLY A O 1
ATOM 763 N N . ILE A 1 101 ? 8.32 5.848 23.516 1 96.25 101 ILE A N 1
ATOM 764 C CA . ILE A 1 101 ? 8.461 7.27 23.812 1 96.25 101 ILE A CA 1
ATOM 765 C C . ILE A 1 101 ? 7.086 7.93 23.844 1 96.25 101 ILE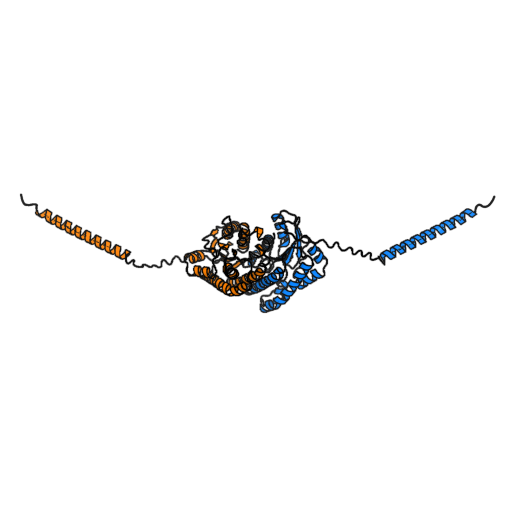 A C 1
ATOM 767 O O . ILE A 1 101 ? 6.113 7.379 23.328 1 96.25 101 ILE A O 1
ATOM 771 N N . PRO A 1 102 ? 7.012 9.117 24.5 1 97.81 102 PRO A N 1
ATOM 772 C CA . PRO A 1 102 ? 5.723 9.805 24.531 1 97.81 102 PRO A CA 1
ATOM 773 C C . PRO A 1 102 ? 5.195 10.148 23.141 1 97.81 102 PRO A C 1
ATOM 775 O O . PRO A 1 102 ? 5.965 10.57 22.281 1 97.81 102 PRO A O 1
ATOM 778 N N . VAL A 1 103 ? 3.967 9.883 22.938 1 98.62 103 VAL A N 1
ATOM 779 C CA . VAL A 1 103 ? 3.25 10.258 21.719 1 98.62 103 VAL A CA 1
ATOM 780 C C . VAL A 1 103 ? 2.018 11.086 22.094 1 98.62 103 VAL A C 1
ATOM 782 O O . VAL A 1 103 ? 1.126 10.602 22.797 1 98.62 103 VAL A O 1
ATOM 785 N N . ARG A 1 104 ? 1.979 12.305 21.578 1 97.75 104 ARG A N 1
ATOM 786 C CA . ARG A 1 104 ? 0.888 13.219 21.891 1 97.75 104 ARG A CA 1
ATOM 787 C C . ARG A 1 104 ? 0.13 13.617 20.625 1 97.75 104 ARG A C 1
ATOM 789 O O . ARG A 1 104 ? 0.74 13.945 19.609 1 97.75 104 ARG A O 1
ATOM 796 N N . LEU A 1 105 ? -1.137 13.516 20.719 1 98.56 105 LEU A N 1
ATOM 797 C CA . LEU A 1 105 ? -1.985 14.109 19.703 1 98.56 105 LEU A CA 1
ATOM 798 C C . LEU A 1 105 ? -2.275 15.57 20.016 1 98.56 105 LEU A C 1
ATOM 800 O O . LEU A 1 105 ? -3.02 15.875 20.953 1 98.56 105 LEU A O 1
ATOM 804 N N . ASN A 1 106 ? -1.626 16.484 19.219 1 97.5 106 ASN A N 1
ATOM 805 C CA . ASN A 1 106 ? -1.908 17.906 19.422 1 97.5 106 ASN A CA 1
ATOM 806 C C . ASN A 1 106 ? -3.385 18.219 19.188 1 97.5 106 ASN A C 1
ATOM 808 O O . ASN A 1 106 ? -4.016 18.875 20.031 1 97.5 106 ASN A O 1
ATOM 812 N N . ASN A 1 107 ? -3.854 17.766 18.047 1 97.38 107 ASN A N 1
ATOM 813 C CA . ASN A 1 107 ? -5.25 17.969 17.672 1 97.38 107 ASN A CA 1
ATOM 814 C C . ASN A 1 107 ? -5.621 17.125 16.453 1 97.38 107 ASN A C 1
ATOM 816 O O . ASN A 1 107 ? -4.754 16.781 15.648 1 97.38 107 ASN A O 1
ATOM 820 N N . ASN A 1 108 ? -6.809 16.719 16.422 1 98.56 108 ASN A N 1
ATOM 821 C CA . ASN A 1 108 ? -7.445 16.266 15.188 1 98.56 108 ASN A CA 1
ATOM 822 C C . ASN A 1 108 ? -8.43 17.297 14.656 1 98.56 108 ASN A C 1
ATOM 824 O O . ASN A 1 108 ? -9.547 17.422 15.172 1 98.56 108 ASN A O 1
ATOM 828 N N . LEU A 1 109 ? -8.023 18.016 13.641 1 98.75 109 LEU A N 1
ATOM 829 C CA . LEU A 1 109 ? -8.797 19.125 13.117 1 98.75 109 LEU A CA 1
ATOM 830 C C . LEU A 1 109 ? -9.562 18.719 11.859 1 98.75 109 LEU A C 1
ATOM 832 O O . LEU A 1 109 ? -10 19.578 11.094 1 98.75 109 LEU A O 1
ATOM 836 N N . ALA A 1 110 ? -9.664 17.375 11.617 1 98.81 110 ALA A N 1
ATOM 837 C CA . ALA A 1 110 ? -10.375 16.891 10.445 1 98.81 110 ALA A CA 1
ATOM 838 C C . ALA A 1 110 ? -11.859 17.25 10.5 1 98.81 110 ALA A C 1
ATOM 840 O O . AL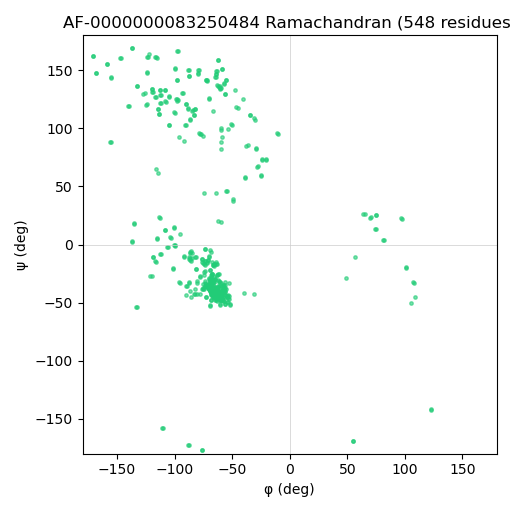A A 1 110 ? -12.445 17.297 11.586 1 98.81 110 ALA A O 1
ATOM 841 N N . VAL A 1 111 ? -12.406 17.5 9.336 1 98.06 111 VAL A N 1
ATOM 842 C CA . VAL A 1 111 ? -13.805 17.906 9.203 1 98.06 111 VAL A CA 1
ATOM 843 C C . VAL A 1 111 ? -14.523 16.984 8.227 1 98.06 111 VAL A C 1
ATOM 845 O O . VAL A 1 111 ? -14.039 16.75 7.117 1 98.06 111 VAL A O 1
ATOM 848 N N . ASN A 1 112 ? -15.695 16.484 8.68 1 95.81 112 ASN A N 1
ATOM 849 C CA . ASN A 1 112 ? -16.484 15.609 7.812 1 95.81 112 ASN A CA 1
ATOM 850 C C . ASN A 1 112 ? -16.812 16.297 6.488 1 95.81 112 ASN A C 1
ATOM 852 O O . ASN A 1 112 ? -17.266 17.438 6.469 1 95.81 112 ASN A O 1
ATOM 856 N N . GLY A 1 113 ? -16.547 15.633 5.379 1 94.31 113 GLY A N 1
ATOM 857 C CA . GLY A 1 113 ? -16.969 16.094 4.07 1 94.31 113 GLY A CA 1
ATOM 858 C C . GLY A 1 113 ? -16.047 17.141 3.479 1 94.31 113 GLY A C 1
ATOM 859 O O . GLY A 1 113 ? -16.266 17.609 2.361 1 94.31 113 GLY A O 1
ATOM 860 N N . LEU A 1 114 ? -14.953 17.438 4.191 1 96.88 114 LEU A N 1
ATOM 861 C CA . LEU A 1 114 ? -14.047 18.516 3.783 1 96.88 114 LEU A CA 1
ATOM 862 C C . LEU A 1 114 ? -13.414 18.203 2.43 1 96.88 114 LEU A C 1
ATOM 864 O O . LEU A 1 114 ? -13.016 17.062 2.17 1 96.88 114 LEU A O 1
ATOM 868 N N . ARG A 1 115 ? -13.344 19.219 1.544 1 96.62 115 ARG A N 1
ATOM 869 C CA . ARG A 1 115 ? -12.641 19.125 0.266 1 96.62 115 ARG A CA 1
ATOM 870 C C . ARG A 1 115 ? -11.242 19.719 0.364 1 96.62 115 ARG A C 1
ATOM 872 O O . ARG A 1 115 ? -10.922 20.422 1.325 1 96.62 115 ARG A O 1
ATOM 879 N N . ALA A 1 116 ? -10.477 19.406 -0.656 1 98.38 116 ALA A N 1
ATOM 880 C CA . ALA A 1 116 ? -9.086 19.859 -0.646 1 98.38 116 ALA A CA 1
ATOM 881 C C . ALA A 1 116 ? -8.984 21.375 -0.698 1 98.38 116 ALA A C 1
ATOM 883 O O . ALA A 1 116 ? -8.109 21.969 -0.072 1 98.38 116 ALA A O 1
ATOM 884 N N . ASP A 1 117 ? -9.883 22.016 -1.454 1 97.88 117 ASP A N 1
ATOM 885 C CA . ASP A 1 117 ? -9.844 23.469 -1.533 1 97.88 117 ASP A CA 1
ATOM 886 C C . ASP A 1 117 ? -10.172 24.094 -0.182 1 97.88 117 ASP A C 1
ATOM 888 O O . ASP A 1 117 ? -9.555 25.094 0.209 1 97.88 117 ASP A O 1
ATOM 892 N N . GLU A 1 118 ? -11.078 23.516 0.54 1 98.5 118 GLU A N 1
ATOM 893 C CA . GLU A 1 118 ? -11.453 24 1.863 1 98.5 118 GLU A CA 1
ATOM 894 C C . GLU A 1 118 ? -10.32 23.797 2.865 1 98.5 118 GLU A C 1
ATOM 896 O O . GLU A 1 118 ? -10.055 24.672 3.697 1 98.5 118 GLU A O 1
ATOM 901 N N . LEU A 1 119 ? -9.672 22.656 2.787 1 98.88 119 LEU A N 1
ATOM 902 C CA . LEU A 1 119 ? -8.531 22.422 3.662 1 98.88 119 LEU A CA 1
ATOM 903 C C . LEU A 1 119 ? -7.406 23.406 3.377 1 98.88 119 LEU A C 1
ATOM 905 O O . LEU A 1 119 ? -6.82 23.969 4.305 1 98.88 119 LEU A O 1
ATOM 909 N N . ALA A 1 120 ? -7.113 23.625 2.092 1 98.75 120 ALA A N 1
ATOM 910 C CA . ALA A 1 120 ? -6.078 24.594 1.721 1 98.75 120 ALA A CA 1
ATOM 911 C C . ALA A 1 120 ? -6.398 25.984 2.271 1 98.75 120 ALA A C 1
ATOM 913 O O . ALA A 1 120 ? -5.516 26.672 2.787 1 98.75 120 ALA A O 1
ATOM 914 N N . GLU A 1 121 ? -7.645 26.312 2.182 1 98.62 121 GLU A N 1
ATOM 915 C CA . GLU A 1 121 ? -8.078 27.594 2.695 1 98.62 121 GLU A CA 1
ATOM 916 C C . GLU A 1 121 ? -7.898 27.688 4.207 1 98.62 121 GLU A C 1
ATOM 918 O O . GLU A 1 121 ? -7.43 28.703 4.73 1 98.62 121 GLU A O 1
ATOM 923 N N . SER A 1 122 ? -8.273 26.672 4.922 1 98.69 122 SER A N 1
ATOM 924 C CA . SER A 1 122 ? -8.109 26.625 6.371 1 98.69 122 SER A CA 1
ATOM 925 C C . SER A 1 122 ? -6.637 26.75 6.762 1 98.69 122 SER A C 1
ATOM 927 O O . SER A 1 122 ? -6.293 27.469 7.699 1 98.69 122 SER A O 1
ATOM 929 N N . LEU A 1 123 ? -5.754 26.078 6.039 1 98.69 123 LEU A N 1
ATOM 930 C CA . LEU A 1 123 ? -4.324 26.125 6.316 1 98.69 123 LEU A CA 1
ATOM 931 C C . LEU A 1 123 ? -3.76 27.516 6.062 1 98.69 123 LEU A C 1
ATOM 933 O O . LEU A 1 123 ? -2.805 27.922 6.723 1 98.69 123 LEU A O 1
ATOM 937 N N . ARG A 1 124 ? -4.348 28.172 5.152 1 98.06 124 ARG A N 1
ATOM 938 C CA . ARG A 1 124 ? -3.867 29.5 4.762 1 98.06 124 ARG A CA 1
ATOM 939 C C . ARG A 1 124 ? -4.348 30.562 5.742 1 98.06 124 ARG A C 1
ATOM 941 O O . ARG A 1 124 ? -3.605 31.5 6.07 1 98.06 124 ARG A O 1
ATOM 948 N N . THR A 1 125 ? -5.547 30.359 6.301 1 98.12 125 THR A N 1
ATOM 949 C CA . THR A 1 125 ? -6.18 31.516 6.922 1 98.12 125 THR A CA 1
ATOM 950 C C . THR A 1 125 ? -6.422 31.266 8.406 1 98.12 125 THR A C 1
ATOM 952 O O . THR A 1 125 ? -6.598 32.219 9.18 1 98.12 125 THR A O 1
ATOM 955 N N . ASN A 1 126 ? -6.574 30.031 8.781 1 98.25 126 ASN A N 1
ATOM 956 C CA . ASN A 1 126 ? -6.969 29.703 10.148 1 98.25 126 ASN A CA 1
ATOM 957 C C . ASN A 1 126 ? -5.754 29.516 11.055 1 98.25 126 ASN A C 1
ATOM 959 O O . ASN A 1 126 ? -4.969 28.578 10.859 1 98.25 126 ASN A O 1
ATOM 963 N N . LYS A 1 127 ? -5.625 30.297 12.117 1 97 127 LYS A N 1
ATOM 964 C CA . LYS A 1 127 ? -4.461 30.281 13 1 97 127 LYS A CA 1
ATOM 965 C C . LYS A 1 127 ? -4.383 29 13.805 1 97 127 LYS A C 1
ATOM 967 O O . LYS A 1 127 ? -3.287 28.531 14.125 1 97 127 LYS A O 1
ATOM 972 N N . GLY A 1 128 ? -5.496 28.453 14.133 1 96.38 128 GLY A N 1
ATOM 973 C CA . GLY A 1 128 ? -5.516 27.172 14.82 1 96.38 128 GLY A CA 1
ATOM 974 C C . GLY A 1 128 ? -4.863 26.047 14.031 1 96.38 128 GLY A C 1
ATOM 975 O O . GLY A 1 128 ? -4.043 25.297 14.562 1 96.38 128 GLY A O 1
ATOM 976 N N . TYR A 1 129 ? -5.254 25.953 12.719 1 97.94 129 TYR A N 1
ATOM 977 C CA . TYR A 1 129 ? -4.602 25.016 11.82 1 97.94 129 TYR A CA 1
ATOM 978 C C . TYR A 1 129 ? -3.102 25.266 11.75 1 97.94 129 TYR A C 1
ATOM 980 O O . TYR A 1 129 ? -2.297 24.344 11.914 1 97.94 129 TYR A O 1
ATOM 988 N N . GLN A 1 130 ? -2.762 26.531 11.547 1 97.94 130 GLN A N 1
ATOM 989 C CA . GLN A 1 130 ? -1.369 26.906 11.336 1 97.94 130 GLN A CA 1
ATOM 990 C C . GLN A 1 130 ? -0.521 26.594 12.562 1 97.94 130 GLN A C 1
ATOM 992 O O . GLN A 1 130 ? 0.541 25.969 12.445 1 97.94 130 GLN A O 1
ATOM 997 N N . TYR A 1 131 ? -1.011 26.891 13.719 1 96.88 131 TYR A N 1
ATOM 998 C CA . TYR A 1 131 ? -0.273 26.688 14.961 1 96.88 131 TYR A CA 1
ATOM 999 C C . TYR A 1 131 ? -0.053 25.203 15.234 1 96.88 131 TYR A C 1
ATOM 1001 O O . TYR A 1 131 ? 1.054 24.797 15.578 1 96.88 131 TYR A O 1
ATOM 1009 N N . THR A 1 132 ? -1.048 24.453 15.062 1 97.19 132 THR A N 1
ATOM 1010 C CA . THR A 1 132 ? -0.951 23.047 15.391 1 97.19 132 THR A CA 1
ATOM 1011 C C . THR A 1 132 ? -0.028 22.328 14.406 1 97.19 132 THR A C 1
ATOM 1013 O O . THR A 1 132 ? 0.714 21.422 14.797 1 97.19 132 THR A O 1
ATOM 1016 N N . ILE A 1 133 ? -0.073 22.688 13.125 1 98.19 133 ILE A N 1
ATOM 1017 C CA . ILE A 1 133 ? 0.82 22.109 12.133 1 98.19 133 ILE A CA 1
ATOM 1018 C C . ILE A 1 133 ? 2.266 22.469 12.461 1 98.19 133 ILE A C 1
ATOM 1020 O O . ILE A 1 133 ? 3.156 21.609 12.391 1 98.19 133 ILE A O 1
ATOM 1024 N N . GLN A 1 134 ? 2.498 23.656 12.898 1 97.56 134 GLN A N 1
ATOM 1025 C CA . GLN A 1 134 ? 3.844 24.141 13.188 1 97.56 134 GLN A CA 1
ATOM 1026 C C . GLN A 1 134 ? 4.438 23.422 14.391 1 97.56 134 GLN A C 1
ATOM 1028 O O . GLN A 1 134 ? 5.652 23.25 14.484 1 97.56 134 GLN A O 1
ATOM 1033 N N . GLN A 1 135 ? 3.574 22.922 15.281 1 96.06 135 GLN A N 1
ATOM 1034 C CA . GLN A 1 135 ? 4.035 22.25 16.5 1 96.06 135 GLN A CA 1
ATOM 1035 C C . GLN A 1 135 ? 4.305 20.781 16.25 1 96.06 135 GLN A C 1
ATOM 1037 O O . GLN A 1 135 ? 4.934 20.109 17.078 1 96.06 135 GLN A O 1
ATOM 1042 N N . ALA A 1 136 ? 3.893 20.281 15.195 1 98.25 136 ALA A N 1
ATOM 1043 C CA . ALA A 1 136 ? 3.891 18.828 14.969 1 98.25 136 ALA A CA 1
ATOM 1044 C C . ALA A 1 136 ? 5.223 18.359 14.391 1 98.25 136 ALA A C 1
ATOM 1046 O O . ALA A 1 136 ? 5.848 19.078 13.609 1 98.25 136 ALA A O 1
ATOM 1047 N N . ASN A 1 137 ? 5.668 17.188 14.758 1 98.06 137 ASN A N 1
ATOM 1048 C CA . ASN A 1 137 ? 6.723 16.531 13.984 1 98.06 137 ASN A CA 1
ATOM 1049 C C . ASN A 1 137 ? 6.18 15.375 13.156 1 98.06 137 ASN A C 1
ATOM 1051 O O . ASN A 1 137 ? 6.914 14.773 12.367 1 98.06 137 ASN A O 1
ATOM 1055 N N . LEU A 1 138 ? 4.879 15.109 13.281 1 98.69 138 LEU A N 1
ATOM 1056 C CA . LEU A 1 138 ? 4.16 14.164 12.43 1 98.69 138 LEU A CA 1
ATOM 1057 C C . LEU A 1 138 ? 2.779 14.695 12.078 1 98.69 138 LEU A C 1
ATOM 1059 O O . LEU A 1 138 ? 1.972 14.984 12.961 1 98.69 138 LEU A O 1
ATOM 1063 N N . VAL A 1 139 ? 2.5 14.891 10.82 1 98.94 139 VAL A N 1
ATOM 1064 C CA . VAL A 1 139 ? 1.189 15.289 10.32 1 98.94 139 VAL A CA 1
ATOM 1065 C C . VAL A 1 139 ? 0.527 14.117 9.602 1 98.94 139 VAL A C 1
ATOM 1067 O O . VAL A 1 139 ? 1.127 13.5 8.719 1 98.94 139 VAL A O 1
ATOM 1070 N N . LEU A 1 140 ? -0.646 13.719 10.023 1 98.94 140 LEU A N 1
ATOM 1071 C CA . LEU A 1 140 ? -1.464 12.695 9.383 1 98.94 140 LEU A CA 1
ATOM 1072 C C . LEU A 1 140 ? -2.672 13.32 8.695 1 98.94 140 LEU A C 1
ATOM 1074 O O . LEU A 1 140 ? -3.346 14.18 9.266 1 98.94 140 LEU A O 1
ATOM 1078 N N . PHE A 1 141 ? -2.922 12.906 7.43 1 98.88 141 PHE A N 1
ATOM 1079 C CA . PHE A 1 141 ? -4.121 13.523 6.867 1 98.88 141 PHE A CA 1
ATOM 1080 C C . PHE A 1 141 ? -4.66 12.688 5.707 1 98.88 141 PHE A C 1
ATOM 1082 O O . PHE A 1 141 ? -3.949 11.852 5.152 1 98.88 141 PHE A O 1
ATOM 1089 N N . THR A 1 142 ? -5.938 12.828 5.469 1 98.75 142 THR A N 1
ATOM 1090 C CA . THR A 1 142 ? -6.664 12.398 4.281 1 98.75 142 THR A CA 1
ATOM 1091 C C . THR A 1 142 ? -7.395 13.57 3.635 1 98.75 142 THR A C 1
ATOM 1093 O O . THR A 1 142 ? -7.762 14.531 4.312 1 98.75 142 THR A O 1
ATOM 1096 N N . ILE A 1 143 ? -7.516 13.531 2.361 1 98.56 143 ILE A N 1
ATOM 1097 C CA . ILE A 1 143 ? -8.297 14.5 1.596 1 98.56 143 ILE A CA 1
ATOM 1098 C C . ILE A 1 143 ? -8.414 14.031 0.146 1 98.56 143 ILE A C 1
ATOM 1100 O O . ILE A 1 143 ? -7.684 13.141 -0.288 1 98.56 143 ILE A O 1
ATOM 1104 N N . GLY A 1 144 ? -9.336 14.562 -0.569 1 96.25 144 GLY A N 1
ATOM 1105 C CA . GLY A 1 144 ? -9.43 14.281 -1.992 1 96.25 144 GLY A CA 1
ATOM 1106 C C . GLY A 1 144 ? -10.609 13.398 -2.35 1 96.25 144 GLY A C 1
ATOM 1107 O O . GLY A 1 144 ? -11.133 13.477 -3.465 1 96.25 144 GLY A O 1
ATOM 1108 N N . GLY A 1 145 ? -11.008 12.438 -1.425 1 93.44 145 GLY A N 1
ATOM 1109 C CA . GLY A 1 145 ? -12.156 11.586 -1.695 1 93.44 145 GLY A CA 1
ATOM 1110 C C . GLY A 1 145 ? -13.406 12.359 -2.053 1 93.44 145 GLY A C 1
ATOM 1111 O O . GLY A 1 145 ? -14.086 12.031 -3.031 1 93.44 145 GLY A O 1
ATOM 1112 N N . ASN A 1 146 ? -13.672 13.344 -1.283 1 90.81 146 ASN A N 1
ATOM 1113 C CA . ASN A 1 146 ? -14.852 14.172 -1.518 1 90.81 146 ASN A CA 1
ATOM 1114 C C . ASN A 1 146 ? -14.719 14.984 -2.807 1 90.81 146 ASN A C 1
ATOM 1116 O O . ASN A 1 146 ? -15.727 15.281 -3.459 1 90.81 146 ASN A O 1
ATOM 1120 N N . ASP A 1 147 ? -13.508 15.344 -3.215 1 90.56 147 ASP A N 1
ATOM 1121 C CA . ASP A 1 147 ? -13.25 16.031 -4.48 1 90.56 147 ASP A CA 1
ATOM 1122 C C . ASP A 1 147 ? -13.578 15.133 -5.668 1 90.56 147 ASP A C 1
ATOM 1124 O O . ASP A 1 147 ? -14.164 15.578 -6.652 1 90.56 147 ASP A O 1
ATOM 1128 N N . LEU A 1 148 ? -13.219 13.859 -5.555 1 85 148 LEU A N 1
ATOM 1129 C CA . LEU A 1 148 ? -13.422 12.898 -6.629 1 85 148 LEU A CA 1
ATOM 1130 C C . LEU A 1 148 ? -14.875 12.438 -6.684 1 85 148 LEU A C 1
ATOM 1132 O O . LEU A 1 148 ? -15.453 12.336 -7.77 1 85 148 LEU A O 1
ATOM 1136 N N . PHE A 1 149 ? -15.484 12.164 -5.559 1 78.06 149 PHE A N 1
ATOM 1137 C CA . PHE A 1 149 ? -16.812 11.547 -5.539 1 78.06 149 PHE A CA 1
ATOM 1138 C C . PHE A 1 149 ? -17.906 12.586 -5.727 1 78.06 149 PHE A C 1
ATOM 1140 O O . PHE A 1 149 ? -18.953 12.297 -6.289 1 78.06 149 PHE A O 1
ATOM 1147 N N . GLN A 1 150 ? -17.781 13.734 -5.176 1 71.44 150 GLN A N 1
ATOM 1148 C CA . GLN A 1 150 ? -18.75 14.797 -5.434 1 71.44 150 GLN A CA 1
ATOM 1149 C C . GLN A 1 150 ? -18.859 15.086 -6.926 1 71.44 150 GLN A C 1
ATOM 1151 O O . GLN A 1 150 ? -19.938 15.422 -7.418 1 71.44 150 GLN A O 1
ATOM 1156 N N . SER A 1 151 ? -17.828 14.922 -7.578 1 61.12 151 SER A N 1
ATOM 1157 C CA . SER A 1 151 ? -17.859 15.148 -9.023 1 61.12 151 SER A CA 1
ATOM 1158 C C . SER A 1 151 ? -18.75 14.125 -9.719 1 61.12 151 SER A C 1
ATOM 1160 O O . SER A 1 151 ? -19.297 14.398 -10.797 1 61.12 151 SER A O 1
ATOM 1162 N N . VAL A 1 152 ? -18.875 12.953 -9.148 1 63.69 152 VAL A N 1
ATOM 1163 C CA . VAL A 1 152 ? -19.578 11.844 -9.789 1 63.69 152 VAL A CA 1
ATOM 1164 C C . VAL A 1 152 ? -21.062 11.891 -9.406 1 63.69 152 VAL A C 1
ATOM 1166 O O . VAL A 1 152 ? -21.938 11.656 -10.242 1 63.69 152 VAL A O 1
ATOM 1169 N N . THR A 1 153 ? -21.359 12.125 -8.195 1 59.25 153 THR A N 1
ATOM 1170 C CA . THR A 1 153 ? -22.734 11.938 -7.746 1 59.25 153 THR A CA 1
ATOM 1171 C C . THR A 1 153 ? -23.469 13.273 -7.656 1 59.25 153 THR A C 1
ATOM 1173 O O . THR A 1 153 ? -24.703 13.312 -7.633 1 59.25 153 THR A O 1
ATOM 1176 N N . GLY A 1 154 ? -22.781 14.344 -7.969 1 55.78 154 GLY A N 1
ATOM 1177 C CA . GLY A 1 154 ? -23.359 15.641 -7.664 1 55.78 154 GLY A CA 1
ATOM 1178 C C . GLY A 1 154 ? -23.703 15.812 -6.195 1 55.78 154 GLY A C 1
ATOM 1179 O O . GLY A 1 154 ? -24.203 16.859 -5.789 1 55.78 154 GLY A O 1
ATOM 1180 N N . GLU A 1 155 ? -23.609 14.602 -5.488 1 54.38 155 GLU A N 1
ATOM 1181 C CA . GLU A 1 155 ? -23.938 14.523 -4.07 1 54.38 155 GLU A CA 1
ATOM 1182 C C . GLU A 1 155 ? -22.766 14 -3.254 1 54.38 155 GLU A C 1
ATOM 1184 O O . GLU A 1 155 ? -21.719 13.648 -3.811 1 54.38 155 GLU A O 1
ATOM 1189 N N . LYS A 1 156 ? -22.844 14.195 -1.973 1 54.97 156 LYS A N 1
ATOM 1190 C CA . LYS A 1 156 ? -21.859 13.617 -1.064 1 54.97 156 LYS A CA 1
ATOM 1191 C C . LYS A 1 156 ? -21.625 12.141 -1.356 1 54.97 156 LYS A C 1
ATOM 1193 O O . LYS A 1 156 ? -22.562 11.422 -1.721 1 54.97 156 LYS A O 1
ATOM 1198 N N . ALA A 1 157 ? -20.484 11.727 -1.42 1 56.28 157 ALA A N 1
ATOM 1199 C CA . ALA A 1 157 ? -20.031 10.375 -1.754 1 56.28 157 ALA A CA 1
ATOM 1200 C C . ALA A 1 157 ? -20.938 9.32 -1.126 1 56.28 157 ALA A C 1
ATOM 1202 O O . ALA A 1 157 ? -21.312 8.344 -1.78 1 56.28 157 ALA A O 1
ATOM 1203 N N . SER A 1 158 ? -21.359 9.492 0.12 1 53.72 158 SER A N 1
ATOM 1204 C CA . SER A 1 158 ? -22.172 8.531 0.86 1 53.72 158 SER A CA 1
ATOM 1205 C C . SER A 1 158 ? -23.562 8.422 0.269 1 53.72 158 SER A C 1
ATOM 1207 O O . SER A 1 158 ? -24.297 7.461 0.553 1 53.72 158 SER A O 1
ATOM 1209 N N . GLU A 1 159 ? -23.984 9.367 -0.595 1 53.91 159 GLU A N 1
ATOM 1210 C CA . GLU A 1 159 ? -25.328 9.398 -1.159 1 53.91 159 GLU A CA 1
ATOM 1211 C C . GLU A 1 159 ? -25.328 8.906 -2.605 1 53.91 159 GLU A C 1
ATOM 1213 O O . GLU A 1 159 ? -26.328 9.047 -3.312 1 53.91 159 GLU A O 1
ATOM 1218 N N . ALA A 1 160 ? -24.234 8.445 -3.053 1 52.69 160 ALA A N 1
ATOM 1219 C CA . ALA A 1 160 ? -24.109 8.086 -4.465 1 52.69 160 ALA A CA 1
ATOM 1220 C C . ALA A 1 160 ? -25.125 7.004 -4.836 1 52.69 160 ALA A C 1
ATOM 1222 O O . ALA A 1 160 ? -25.219 5.977 -4.16 1 52.69 160 ALA A O 1
ATOM 1223 N N . THR A 1 161 ? -26.328 7.402 -5.465 1 48.56 161 THR A N 1
ATOM 1224 C CA . THR A 1 161 ? -27.453 6.586 -5.891 1 48.56 161 THR A CA 1
ATOM 1225 C C . THR A 1 161 ? -27.109 5.805 -7.156 1 48.56 161 THR A C 1
ATOM 1227 O O . THR A 1 161 ? -28.016 5.352 -7.875 1 48.56 161 THR A O 1
ATOM 1230 N N . GLY A 1 162 ? -25.922 5.137 -7.355 1 56.41 162 GLY A N 1
ATOM 1231 C CA . GLY A 1 162 ? -25.766 3.98 -8.227 1 56.41 162 GLY A CA 1
ATOM 1232 C C . GLY A 1 162 ? -24.984 4.285 -9.484 1 56.41 162 GLY A C 1
ATOM 1233 O O . GLY A 1 162 ? -24.375 3.387 -10.078 1 56.41 162 GLY A O 1
ATOM 1234 N N . GLN A 1 163 ? -25.188 5.426 -10.281 1 58 163 GLN A N 1
ATOM 1235 C CA . GLN A 1 163 ? -24.438 5.43 -11.531 1 58 163 GLN A CA 1
ATOM 1236 C C . GLN A 1 163 ? -23.125 6.215 -11.391 1 58 163 GLN A C 1
ATOM 1238 O O . GLN A 1 163 ? -23.156 7.414 -11.109 1 58 163 GLN A O 1
ATOM 1243 N N . PHE A 1 164 ? -22.109 5.461 -11.055 1 62.66 164 PHE A N 1
ATOM 1244 C CA . PHE A 1 164 ? -20.781 6.039 -11.086 1 62.66 164 PHE A CA 1
ATOM 1245 C C . PHE A 1 164 ? -20.438 6.531 -12.492 1 62.66 164 PHE A C 1
ATOM 1247 O O . PHE A 1 164 ? -20.375 5.738 -13.438 1 62.66 164 PHE A O 1
ATOM 1254 N N . ASP A 1 165 ? -20.594 7.855 -12.617 1 77.19 165 ASP A N 1
ATOM 1255 C CA . ASP A 1 165 ? -20.234 8.43 -13.914 1 77.19 165 ASP A CA 1
ATOM 1256 C C . ASP A 1 165 ? -18.719 8.547 -14.07 1 77.19 165 ASP A C 1
ATOM 1258 O O . ASP A 1 165 ? -18.125 9.531 -13.641 1 77.19 165 ASP A O 1
ATOM 1262 N N . LEU A 1 166 ? -18.141 7.598 -14.664 1 78.25 166 LEU A N 1
ATOM 1263 C CA . LEU A 1 166 ? -16.703 7.492 -14.836 1 78.25 166 LEU A CA 1
ATOM 1264 C C . LEU A 1 166 ? -16.156 8.703 -15.578 1 78.25 166 LEU A C 1
ATOM 1266 O O . LEU A 1 166 ? -15.047 9.172 -15.289 1 78.25 166 LEU A O 1
ATOM 1270 N N . GLU A 1 167 ? -16.906 9.188 -16.453 1 80.81 167 GLU A N 1
ATOM 1271 C CA . GLU A 1 167 ? -16.453 10.344 -17.219 1 80.81 167 GLU A CA 1
ATOM 1272 C C . GLU A 1 167 ? -16.328 11.586 -16.328 1 80.81 167 GLU A C 1
ATOM 1274 O O . GLU A 1 167 ? -15.383 12.359 -16.484 1 80.81 167 GLU A O 1
ATOM 1279 N N . LYS A 1 168 ? -17.266 11.711 -15.516 1 81.88 168 LYS A N 1
ATOM 1280 C CA . LYS A 1 168 ? -17.203 12.836 -14.594 1 81.88 168 LYS A CA 1
ATOM 1281 C C . LYS A 1 168 ? -16.031 12.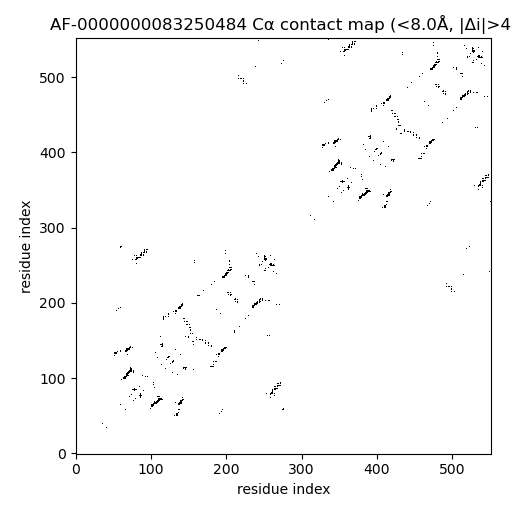695 -13.617 1 81.88 168 LYS A C 1
ATOM 1283 O O . LYS A 1 168 ? -15.383 13.68 -13.266 1 81.88 168 LYS A O 1
ATOM 1288 N N . LEU A 1 169 ? -15.773 11.508 -13.188 1 83.12 169 LEU A N 1
ATOM 1289 C CA . LEU A 1 169 ? -14.641 11.242 -12.312 1 83.12 169 LEU A CA 1
ATOM 1290 C C . LEU A 1 169 ? -13.328 11.625 -12.992 1 83.12 169 LEU A C 1
ATOM 1292 O O . LEU A 1 169 ? -12.508 12.336 -12.398 1 83.12 169 LEU A O 1
ATOM 1296 N N . LYS A 1 170 ? -13.258 11.25 -14.172 1 84.5 170 LYS A N 1
ATOM 1297 C CA . LYS A 1 170 ? -12.055 11.531 -14.938 1 84.5 170 LYS A CA 1
ATOM 1298 C C . LYS A 1 170 ? -11.883 13.031 -15.164 1 84.5 170 LYS A C 1
ATOM 1300 O O . LYS A 1 170 ? -10.781 13.562 -15.039 1 84.5 170 LYS A O 1
ATOM 1305 N N . ALA A 1 171 ? -12.953 13.648 -15.445 1 85.38 171 ALA A N 1
ATOM 1306 C CA . ALA A 1 171 ? -12.93 15.07 -15.758 1 85.38 171 ALA A CA 1
ATOM 1307 C C . ALA A 1 171 ? -12.609 15.906 -14.523 1 85.38 171 ALA A C 1
ATOM 1309 O O . ALA A 1 171 ? -12.039 17 -14.633 1 85.38 171 ALA A O 1
ATOM 1310 N N . GLY A 1 172 ? -12.984 15.398 -13.398 1 87.56 172 GLY A N 1
ATOM 1311 C CA . GLY A 1 172 ? -12.797 16.141 -12.156 1 87.56 172 GLY A CA 1
ATOM 1312 C C . GLY A 1 172 ? -11.43 15.93 -11.539 1 87.56 172 GLY A C 1
ATOM 1313 O O . GLY A 1 172 ? -11.008 16.688 -10.664 1 87.56 172 GLY A O 1
ATOM 1314 N N . MET A 1 173 ? -10.664 14.961 -12.023 1 92.44 173 MET A N 1
ATOM 1315 C CA . MET A 1 173 ? -9.422 14.539 -11.383 1 92.44 173 MET A CA 1
ATOM 1316 C C . MET A 1 173 ? -8.375 15.648 -11.453 1 92.44 173 MET A C 1
ATOM 1318 O O . MET A 1 173 ? -7.758 15.992 -10.445 1 92.44 173 MET A O 1
ATOM 1322 N N . PRO A 1 174 ? -8.188 16.359 -12.617 1 94.62 174 PRO A N 1
ATOM 1323 C CA . PRO A 1 174 ? -7.16 17.406 -12.68 1 94.62 174 PRO A CA 1
ATOM 1324 C C . PRO A 1 174 ? -7.402 18.531 -11.68 1 94.62 174 PRO A C 1
ATOM 1326 O O . PRO A 1 174 ? -6.465 18.984 -11.016 1 94.62 174 PRO A O 1
ATOM 1329 N N . GLU A 1 175 ? -8.633 18.953 -11.578 1 94.81 175 GLU A N 1
ATOM 1330 C CA . GLU A 1 175 ? -8.938 20.016 -10.633 1 94.81 175 GLU A CA 1
ATOM 1331 C C . GLU A 1 175 ? -8.734 19.547 -9.195 1 94.81 175 GLU A C 1
ATOM 1333 O O . GLU A 1 175 ? -8.211 20.297 -8.359 1 94.81 175 GLU A O 1
ATOM 1338 N N . GLY A 1 176 ? -9.18 18.359 -8.891 1 95.62 176 GLY A N 1
ATOM 1339 C CA . GLY A 1 176 ? -8.938 17.781 -7.574 1 95.62 176 GLY A CA 1
ATOM 1340 C C . GLY A 1 176 ? -7.469 17.719 -7.207 1 95.62 176 GLY A C 1
ATOM 1341 O O . GLY A 1 176 ? -7.09 18.047 -6.078 1 95.62 176 GLY A O 1
ATOM 1342 N N . LEU A 1 177 ? -6.664 17.375 -8.188 1 97.69 177 LEU A N 1
ATOM 1343 C CA . LEU A 1 177 ? -5.227 17.25 -7.969 1 97.69 177 LEU A CA 1
ATOM 1344 C C . LEU A 1 177 ? -4.59 18.625 -7.754 1 97.69 177 LEU A C 1
ATOM 1346 O O . LEU A 1 177 ? -3.658 18.766 -6.961 1 97.69 177 LEU A O 1
ATOM 1350 N N . GLN A 1 178 ? -5.062 19.609 -8.438 1 97.94 178 GLN A N 1
ATOM 1351 C CA . GLN A 1 178 ? -4.578 20.969 -8.219 1 97.94 178 GLN A CA 1
ATOM 1352 C C . GLN A 1 178 ? -4.883 21.438 -6.805 1 97.94 178 GLN A C 1
ATOM 1354 O O . GLN A 1 178 ? -4.035 22.062 -6.156 1 97.94 178 GLN A O 1
ATOM 1359 N N . ARG A 1 179 ? -6.062 21.172 -6.387 1 98.19 179 ARG A N 1
ATOM 1360 C CA . ARG A 1 179 ? -6.441 21.531 -5.023 1 98.19 179 ARG A CA 1
ATOM 1361 C C . ARG A 1 179 ? -5.594 20.766 -4.004 1 98.19 179 ARG A C 1
ATOM 1363 O O . ARG A 1 179 ? -5.156 21.344 -3.006 1 98.19 179 ARG A O 1
ATOM 1370 N N . PHE A 1 180 ? -5.359 19.531 -4.246 1 98.75 180 PHE A N 1
ATOM 1371 C CA . PHE A 1 180 ? -4.5 18.719 -3.393 1 98.75 180 PHE A CA 1
ATOM 1372 C C . PHE A 1 180 ? -3.104 19.312 -3.301 1 98.75 180 PHE A C 1
ATOM 1374 O O . PHE A 1 180 ? -2.541 19.422 -2.209 1 98.75 180 PHE A O 1
ATOM 1381 N N . GLU A 1 181 ? -2.553 19.672 -4.438 1 98.81 181 GLU A N 1
ATOM 1382 C CA . GLU A 1 181 ? -1.215 20.266 -4.473 1 98.81 181 GLU A CA 1
ATOM 1383 C C . GLU A 1 181 ? -1.146 21.531 -3.629 1 98.81 181 GLU A C 1
ATOM 1385 O O . GLU A 1 181 ? -0.148 21.781 -2.947 1 98.81 181 GLU A O 1
ATOM 1390 N N . ALA A 1 182 ? -2.201 22.312 -3.641 1 98.81 182 ALA A N 1
ATOM 1391 C CA . ALA A 1 182 ? -2.252 23.516 -2.82 1 98.81 182 ALA A CA 1
ATOM 1392 C C . ALA A 1 182 ? -2.176 23.172 -1.335 1 98.81 182 ALA A C 1
ATOM 1394 O O . ALA A 1 182 ? -1.523 23.891 -0.562 1 98.81 182 ALA A O 1
ATOM 1395 N N . VAL A 1 183 ? -2.85 22.125 -0.932 1 98.94 183 VAL A N 1
ATOM 1396 C CA . VAL A 1 183 ? -2.783 21.656 0.451 1 98.94 183 VAL A CA 1
ATOM 1397 C C . VAL A 1 183 ? -1.341 21.312 0.813 1 98.94 183 VAL A C 1
ATOM 1399 O O . VAL A 1 183 ? -0.837 21.734 1.854 1 98.94 183 VAL A O 1
ATOM 1402 N N . ILE A 1 184 ? -0.661 20.578 -0.072 1 98.94 184 ILE A N 1
ATOM 1403 C CA . ILE A 1 184 ? 0.7 20.109 0.161 1 98.94 184 ILE A CA 1
ATOM 1404 C C . ILE A 1 184 ? 1.648 21.297 0.272 1 98.94 184 ILE A C 1
ATOM 1406 O O . ILE A 1 184 ? 2.5 21.344 1.164 1 98.94 184 ILE A O 1
ATOM 1410 N N . GLU A 1 185 ? 1.452 22.25 -0.578 1 98.81 185 GLU A N 1
ATOM 1411 C CA . GLU A 1 185 ? 2.279 23.453 -0.556 1 98.81 185 GLU A CA 1
ATOM 1412 C C . GLU A 1 185 ? 2.113 24.219 0.756 1 98.81 185 GLU A C 1
ATOM 1414 O O . GLU A 1 185 ? 3.092 24.703 1.326 1 98.81 185 GLU A O 1
ATOM 1419 N N . GLN A 1 186 ? 0.879 24.297 1.199 1 98.81 186 GLN A N 1
ATOM 1420 C CA . GLN A 1 186 ? 0.615 25.016 2.441 1 98.81 186 GLN A CA 1
ATOM 1421 C C . GLN A 1 186 ? 1.216 24.281 3.639 1 98.81 186 GLN A C 1
ATOM 1423 O O . GLN A 1 186 ? 1.795 24.906 4.527 1 98.81 186 GLN A O 1
ATOM 1428 N N . ILE A 1 187 ? 1.088 22.953 3.723 1 98.88 187 ILE A N 1
ATOM 1429 C CA . ILE A 1 187 ? 1.665 22.172 4.812 1 98.88 187 ILE A CA 1
ATOM 1430 C C . ILE A 1 187 ? 3.18 22.359 4.84 1 98.88 187 ILE A C 1
ATOM 1432 O O . ILE A 1 187 ? 3.762 22.594 5.902 1 98.88 187 ILE A O 1
ATOM 1436 N N . HIS A 1 188 ? 3.801 22.281 3.633 1 98.69 188 HIS A N 1
ATOM 1437 C CA . HIS A 1 188 ? 5.246 22.453 3.529 1 98.69 188 HIS A CA 1
ATOM 1438 C C . HIS A 1 188 ? 5.672 23.828 3.99 1 98.69 188 HIS A C 1
ATOM 1440 O O . HIS A 1 188 ? 6.672 23.984 4.695 1 98.69 188 HIS A O 1
ATOM 1446 N N . ALA A 1 189 ? 4.895 24.859 3.598 1 98.31 189 ALA A N 1
ATOM 1447 C CA . ALA A 1 189 ? 5.219 26.234 3.975 1 98.31 189 ALA A CA 1
ATOM 1448 C C . ALA A 1 189 ? 5.133 26.422 5.484 1 98.31 189 ALA A C 1
ATOM 1450 O O . ALA A 1 189 ? 5.949 27.141 6.074 1 98.31 189 ALA A O 1
ATOM 1451 N N . LEU A 1 190 ? 4.191 25.812 6.105 1 98.19 190 LEU A N 1
ATOM 1452 C CA . LEU A 1 190 ? 3.967 25.953 7.539 1 98.19 190 LEU A CA 1
ATOM 1453 C C . LEU A 1 190 ? 5.012 25.188 8.336 1 98.19 190 LEU A C 1
ATOM 1455 O O . LEU A 1 190 ? 5.441 25.641 9.406 1 98.19 190 LEU A O 1
ATOM 1459 N N . ASN A 1 191 ? 5.43 23.984 7.855 1 98.31 191 ASN A N 1
ATOM 1460 C CA . ASN A 1 191 ? 6.355 23.125 8.586 1 98.31 191 ASN A CA 1
ATOM 1461 C C . ASN A 1 191 ? 7.113 22.203 7.648 1 98.31 191 ASN A C 1
ATOM 1463 O O . ASN A 1 191 ? 6.68 21.062 7.406 1 98.31 191 ASN A O 1
ATOM 1467 N N . PRO A 1 192 ? 8.227 22.625 7.121 1 97.62 192 PRO A N 1
ATOM 1468 C CA . PRO A 1 192 ? 9.008 21.797 6.203 1 97.62 192 PRO A CA 1
ATOM 1469 C C . PRO A 1 192 ? 9.742 20.656 6.918 1 97.62 192 PRO A C 1
ATOM 1471 O O . PRO A 1 192 ?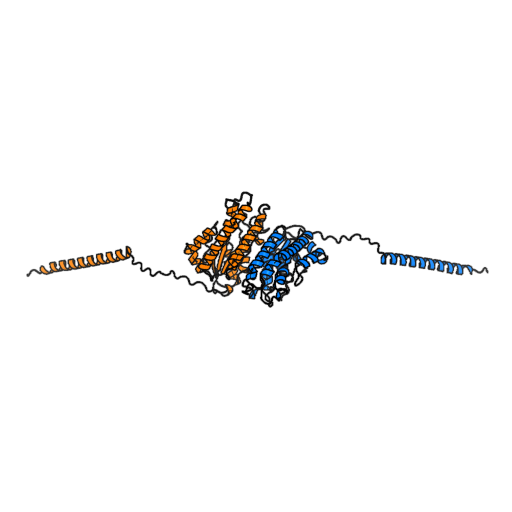 10.305 19.766 6.266 1 97.62 192 PRO A O 1
ATOM 1474 N N . ASN A 1 193 ? 9.656 20.609 8.258 1 96.94 193 ASN A N 1
ATOM 1475 C CA . ASN A 1 193 ? 10.453 19.656 9.016 1 96.94 193 ASN A CA 1
ATOM 1476 C C . ASN A 1 193 ? 9.617 18.453 9.453 1 96.94 193 ASN A C 1
ATOM 1478 O O . ASN A 1 193 ? 10.164 17.406 9.805 1 96.94 193 ASN A O 1
ATOM 1482 N N . ALA A 1 194 ? 8.305 18.625 9.469 1 97.81 194 ALA A N 1
ATOM 1483 C CA . ALA A 1 194 ? 7.434 17.547 9.938 1 97.81 194 ALA A CA 1
ATOM 1484 C C . ALA A 1 194 ? 7.383 16.406 8.93 1 97.81 194 ALA A C 1
ATOM 1486 O O . ALA A 1 194 ? 7.422 16.625 7.719 1 97.81 194 ALA A O 1
ATOM 1487 N N . HIS A 1 195 ? 7.352 15.18 9.453 1 97.81 195 HIS A N 1
ATOM 1488 C CA . HIS A 1 195 ? 6.949 14.07 8.602 1 97.81 195 HIS A CA 1
ATOM 1489 C C . HIS A 1 195 ? 5.461 14.141 8.273 1 97.81 195 HIS A C 1
ATOM 1491 O O . HIS A 1 195 ? 4.633 14.32 9.164 1 97.81 195 HIS A O 1
ATOM 1497 N N . VAL A 1 196 ? 5.168 14.117 6.996 1 98.69 196 VAL A N 1
ATOM 1498 C CA . VAL A 1 196 ? 3.783 14.227 6.555 1 98.69 196 VAL A CA 1
ATOM 1499 C C . VAL A 1 196 ? 3.344 12.906 5.922 1 98.69 196 VAL A C 1
ATOM 1501 O O . VAL A 1 196 ? 3.977 12.422 4.98 1 98.69 196 VAL A O 1
ATOM 1504 N N . VAL A 1 197 ? 2.271 12.312 6.496 1 98.88 197 VAL A N 1
ATOM 1505 C CA . VAL A 1 197 ? 1.738 11.055 5.984 1 98.88 197 VAL A CA 1
ATOM 1506 C C . VAL A 1 197 ? 0.334 11.273 5.43 1 98.88 197 VAL A C 1
ATOM 1508 O O . VAL A 1 197 ? -0.571 11.688 6.156 1 98.88 197 VAL A O 1
ATOM 1511 N N . TYR A 1 198 ? 0.211 11.047 4.16 1 98.94 198 TYR A N 1
ATOM 1512 C CA . TYR A 1 198 ? -1.08 11.023 3.48 1 98.94 198 TYR A CA 1
ATOM 1513 C C . TYR A 1 198 ? -1.585 9.594 3.322 1 98.94 198 TYR A C 1
ATOM 1515 O O . TYR A 1 198 ? -0.867 8.727 2.818 1 98.94 198 TYR A O 1
ATOM 1523 N N . VAL A 1 199 ? -2.771 9.336 3.824 1 98.88 199 VAL A N 1
ATOM 1524 C CA . VAL A 1 199 ? -3.393 8.031 3.625 1 98.88 199 VAL A CA 1
ATOM 1525 C C . VAL A 1 199 ? -4.062 7.98 2.254 1 98.88 199 VAL A C 1
ATOM 1527 O O . VAL A 1 199 ? -5 8.734 1.986 1 98.88 199 VAL A O 1
ATOM 1530 N N . GLY A 1 200 ? -3.57 7.09 1.41 1 98.56 200 GLY A N 1
ATOM 1531 C CA . GLY A 1 200 ? -4.074 6.977 0.051 1 98.56 200 GLY A CA 1
ATOM 1532 C C . GLY A 1 200 ? -5.539 6.582 -0.014 1 98.56 200 GLY A C 1
ATOM 1533 O O . GLY A 1 200 ? -6.062 5.977 0.921 1 98.56 200 GLY A O 1
ATOM 1534 N N . LEU A 1 201 ? -6.156 6.879 -1.158 1 97.12 201 LEU A N 1
ATOM 1535 C CA . LEU A 1 201 ? -7.578 6.621 -1.346 1 97.12 201 LEU A CA 1
ATOM 1536 C C . LEU A 1 201 ? -7.828 5.152 -1.674 1 97.12 201 LEU A C 1
ATOM 1538 O O . LEU A 1 201 ? -6.961 4.484 -2.246 1 97.12 201 LEU A O 1
ATOM 1542 N N . PHE A 1 202 ? -8.93 4.633 -1.233 1 96.44 202 PHE A N 1
ATOM 1543 C CA . PHE A 1 202 ? -9.438 3.312 -1.599 1 96.44 202 PHE A CA 1
ATOM 1544 C C . PHE A 1 202 ? -10.836 3.414 -2.189 1 96.44 202 PHE A C 1
ATOM 1546 O O . PHE A 1 202 ? -11.484 4.461 -2.098 1 96.44 202 PHE A O 1
ATOM 1553 N N . ASN A 1 203 ? -11.297 2.395 -2.908 1 93.12 203 ASN A N 1
ATOM 1554 C CA . ASN A 1 203 ? -12.648 2.303 -3.438 1 93.12 203 ASN A CA 1
ATOM 1555 C C . ASN A 1 203 ? -13.594 1.608 -2.455 1 93.12 203 ASN A C 1
ATOM 1557 O O . ASN A 1 203 ? -13.57 0.383 -2.33 1 93.12 203 ASN A O 1
ATOM 1561 N N . PRO A 1 204 ? -14.43 2.396 -1.763 1 90.75 204 PRO A N 1
ATOM 1562 C CA . PRO A 1 204 ? -15.336 1.751 -0.811 1 90.75 204 PRO A CA 1
ATOM 1563 C C . PRO A 1 204 ? -16.422 0.921 -1.496 1 90.75 204 PRO A C 1
ATOM 1565 O O . PRO A 1 204 ? -17.125 0.156 -0.836 1 90.75 204 PRO A O 1
ATOM 1568 N N . PHE A 1 205 ? -16.469 0.977 -2.836 1 88.19 205 PHE A N 1
ATOM 1569 C CA . PHE A 1 205 ? -17.531 0.298 -3.576 1 88.19 205 PHE A CA 1
ATOM 1570 C C . PHE A 1 205 ? -16.953 -0.843 -4.41 1 88.19 205 PHE A C 1
ATOM 1572 O O . PHE A 1 205 ? -17.547 -1.241 -5.414 1 88.19 205 PHE A O 1
ATOM 1579 N N . TYR A 1 206 ? -15.898 -1.324 -4.066 1 90.94 206 TYR A N 1
ATOM 1580 C CA . TYR A 1 206 ? -15.156 -2.309 -4.852 1 90.94 206 TYR A CA 1
ATOM 1581 C C . TYR A 1 206 ? -16.016 -3.537 -5.129 1 90.94 206 TYR A C 1
ATOM 1583 O O . TYR A 1 206 ? -15.93 -4.133 -6.207 1 90.94 206 TYR A O 1
ATOM 1591 N N . GLU A 1 207 ? -16.859 -3.939 -4.215 1 88.12 207 GLU A N 1
ATOM 1592 C CA . GLU A 1 207 ? -17.609 -5.184 -4.34 1 88.12 207 GLU A CA 1
ATOM 1593 C C . GLU A 1 207 ? -18.906 -4.965 -5.125 1 88.12 207 GLU A C 1
ATOM 1595 O O . GLU A 1 207 ? -19.625 -5.922 -5.41 1 88.12 207 GLU A O 1
ATOM 1600 N N . MET A 1 208 ? -19.141 -3.744 -5.398 1 84.44 208 MET A N 1
ATOM 1601 C CA . MET A 1 208 ? -20.25 -3.445 -6.301 1 84.44 208 MET A CA 1
ATOM 1602 C C . MET A 1 208 ? -19.781 -3.447 -7.754 1 84.44 208 MET A C 1
ATOM 1604 O O . MET A 1 208 ? -19.016 -2.58 -8.164 1 84.44 208 MET A O 1
ATOM 1608 N N . GLU A 1 209 ? -20.281 -4.305 -8.531 1 81.81 209 GLU A N 1
ATOM 1609 C CA . GLU A 1 209 ? -19.797 -4.566 -9.883 1 81.81 209 GLU A CA 1
ATOM 1610 C C . GLU A 1 209 ? -19.75 -3.281 -10.711 1 81.81 209 GLU A C 1
ATOM 1612 O O . GLU A 1 209 ? -18.734 -2.988 -11.344 1 81.81 209 GLU A O 1
ATOM 1617 N N . ASP A 1 210 ? -20.797 -2.441 -10.617 1 81.38 210 ASP A N 1
ATOM 1618 C CA . ASP A 1 210 ? -20.922 -1.246 -11.445 1 81.38 210 ASP A CA 1
ATOM 1619 C C . ASP A 1 210 ? -19.953 -0.156 -10.977 1 81.38 210 ASP A C 1
ATOM 1621 O O . ASP A 1 210 ? -19.625 0.756 -11.734 1 81.38 210 ASP A O 1
ATOM 1625 N N . LEU A 1 211 ? -19.484 -0.355 -9.75 1 85.06 211 LEU A N 1
ATOM 1626 C CA . LEU A 1 211 ? -18.656 0.714 -9.195 1 85.06 211 LEU A CA 1
ATOM 1627 C C . LEU A 1 211 ? -17.219 0.263 -9.031 1 85.06 211 LEU A C 1
ATOM 1629 O O . LEU A 1 211 ? -16.312 1.089 -8.828 1 85.06 211 LEU A O 1
ATOM 1633 N N . ARG A 1 212 ? -17.016 -0.991 -9.242 1 89.69 212 ARG A N 1
ATOM 1634 C CA . ARG A 1 212 ? -15.68 -1.551 -9.18 1 89.69 212 ARG A CA 1
ATOM 1635 C C . ARG A 1 212 ? -14.773 -0.927 -10.242 1 89.69 212 ARG A C 1
ATOM 1637 O O . ARG A 1 212 ? -13.57 -0.77 -10.023 1 89.69 212 ARG A O 1
ATOM 1644 N N . VAL A 1 213 ? -15.391 -0.444 -11.312 1 88.88 213 VAL A N 1
ATOM 1645 C CA . VAL A 1 213 ? -14.672 0.075 -12.477 1 88.88 213 VAL A CA 1
ATOM 1646 C C . VAL A 1 213 ? -14.016 1.407 -12.117 1 88.88 213 VAL A C 1
ATOM 1648 O O . VAL A 1 213 ? -13.156 1.897 -12.859 1 88.88 213 VAL A O 1
ATOM 1651 N N . GLY A 1 214 ? -14.383 1.997 -11.008 1 89.69 214 GLY A N 1
ATOM 1652 C CA . GLY A 1 214 ? -13.773 3.232 -10.547 1 89.69 214 GLY A CA 1
ATOM 1653 C C . GLY A 1 214 ? -12.391 3.029 -9.945 1 89.69 214 GLY A C 1
ATOM 1654 O O . GLY A 1 214 ? -11.617 3.98 -9.82 1 89.69 214 GLY A O 1
ATOM 1655 N N . SER A 1 215 ? -12.055 1.789 -9.625 1 93.88 215 SER A N 1
ATOM 1656 C CA . SER A 1 215 ? -10.836 1.504 -8.875 1 93.88 215 SER A CA 1
ATOM 1657 C C . SER A 1 215 ? -9.594 1.912 -9.656 1 93.88 215 SER A C 1
ATOM 1659 O O . SER A 1 215 ? -8.688 2.541 -9.117 1 93.88 215 SER A O 1
ATOM 1661 N N . PRO A 1 216 ? -9.531 1.658 -10.977 1 94.81 216 PRO A N 1
ATOM 1662 C CA . PRO A 1 216 ? -8.367 2.111 -11.734 1 94.81 216 PRO A CA 1
ATOM 1663 C C . PRO A 1 216 ? -8.195 3.627 -11.703 1 94.81 216 PRO A C 1
ATOM 1665 O O . PRO A 1 216 ? -7.066 4.125 -11.695 1 94.81 216 PRO A O 1
ATOM 1668 N N . TYR A 1 217 ? -9.227 4.32 -11.641 1 92 217 TYR A N 1
ATOM 1669 C CA . TYR A 1 217 ? -9.148 5.777 -11.625 1 92 217 TYR A CA 1
ATOM 1670 C C . TYR A 1 217 ? -8.711 6.285 -10.258 1 92 217 TYR A C 1
ATOM 1672 O O . TYR A 1 217 ? -7.965 7.262 -10.156 1 92 217 TYR A O 1
ATOM 1680 N N . ILE A 1 218 ? -9.18 5.652 -9.234 1 94.31 218 ILE A N 1
ATOM 1681 C CA . ILE A 1 218 ? -8.703 5.973 -7.891 1 94.31 218 ILE A CA 1
ATOM 1682 C C . ILE A 1 218 ? -7.207 5.695 -7.789 1 94.31 218 ILE A C 1
ATOM 1684 O O . ILE A 1 218 ? -6.469 6.457 -7.164 1 94.31 218 ILE A O 1
ATOM 1688 N N . GLN A 1 219 ? -6.742 4.629 -8.461 1 96.94 219 GLN A N 1
ATOM 1689 C CA . GLN A 1 219 ? -5.316 4.332 -8.461 1 96.94 219 GLN A CA 1
ATOM 1690 C C . GLN A 1 219 ? -4.535 5.363 -9.273 1 96.94 219 GLN A C 1
ATOM 1692 O O . GLN A 1 219 ? -3.396 5.691 -8.938 1 96.94 219 GLN A O 1
ATOM 1697 N N . GLN A 1 220 ? -5.137 5.863 -10.312 1 96.06 220 GLN A N 1
ATOM 1698 C CA . GLN A 1 220 ? -4.516 6.961 -11.047 1 96.06 220 GLN A CA 1
ATOM 1699 C C . GLN A 1 220 ? -4.363 8.195 -10.156 1 96.06 220 GLN A C 1
ATOM 1701 O O . GLN A 1 220 ? -3.326 8.859 -10.18 1 96.06 220 GLN A O 1
ATOM 1706 N N . TRP A 1 221 ? -5.406 8.469 -9.406 1 95.81 221 TRP A N 1
ATOM 1707 C CA . TRP A 1 221 ? -5.316 9.547 -8.43 1 95.81 221 TRP A CA 1
ATOM 1708 C C . TRP A 1 221 ? -4.152 9.32 -7.473 1 95.81 221 TRP A C 1
ATOM 1710 O O . TRP A 1 221 ? -3.312 10.211 -7.289 1 95.81 221 TRP A O 1
ATOM 1720 N N . ASN A 1 222 ? -4.078 8.133 -6.883 1 98.31 222 ASN A N 1
ATOM 1721 C CA . ASN A 1 222 ? -3.027 7.812 -5.926 1 98.31 222 ASN A CA 1
ATOM 1722 C C . ASN A 1 222 ? -1.641 7.969 -6.543 1 98.31 222 ASN A C 1
ATOM 1724 O O . ASN A 1 222 ? -0.713 8.445 -5.887 1 98.31 222 ASN A O 1
ATOM 1728 N N . GLN A 1 223 ? -1.528 7.547 -7.797 1 98 223 GLN A N 1
ATOM 1729 C CA . GLN A 1 223 ? -0.251 7.672 -8.492 1 98 223 GLN A CA 1
ATOM 1730 C C . GLN A 1 223 ? 0.126 9.141 -8.688 1 98 223 GLN A C 1
ATOM 1732 O O . GLN A 1 223 ? 1.285 9.516 -8.5 1 98 223 GLN A O 1
ATOM 1737 N N . GLN A 1 224 ? -0.772 9.977 -9.062 1 97.88 224 GLN A N 1
ATOM 1738 C CA . GLN A 1 224 ? -0.498 11.391 -9.273 1 97.88 224 GLN A CA 1
ATOM 1739 C C . GLN A 1 224 ? -0.22 12.102 -7.949 1 97.88 224 GLN A C 1
ATOM 1741 O O . GLN A 1 224 ? 0.61 13.008 -7.887 1 97.88 224 GLN A O 1
ATOM 1746 N N . VAL A 1 225 ? -0.923 11.68 -6.934 1 98.56 225 VAL A N 1
ATOM 1747 C CA . VAL A 1 225 ? -0.645 12.18 -5.594 1 98.56 225 VAL A CA 1
ATOM 1748 C C . VAL A 1 225 ? 0.78 11.805 -5.188 1 98.56 225 VAL A C 1
ATOM 1750 O O . VAL A 1 225 ? 1.501 12.625 -4.609 1 98.56 225 VAL A O 1
ATOM 1753 N N . TYR A 1 226 ? 1.181 10.594 -5.473 1 98.75 226 TYR A N 1
ATOM 1754 C CA . TYR A 1 226 ? 2.557 10.188 -5.219 1 98.75 226 TYR A CA 1
ATOM 1755 C C . TYR A 1 226 ? 3.543 11.133 -5.891 1 98.75 226 TYR A C 1
ATOM 1757 O O . TYR A 1 226 ? 4.531 11.547 -5.277 1 98.75 226 TYR A O 1
ATOM 1765 N N . ASP A 1 227 ? 3.289 11.484 -7.141 1 98.19 227 ASP A N 1
ATOM 1766 C CA . ASP A 1 227 ? 4.172 12.375 -7.883 1 98.19 227 ASP A CA 1
ATOM 1767 C C . ASP A 1 227 ? 4.312 13.727 -7.176 1 98.19 227 ASP A C 1
ATOM 1769 O O . ASP A 1 227 ? 5.41 14.281 -7.109 1 98.19 227 ASP A O 1
ATOM 1773 N N . ILE A 1 228 ? 3.23 14.203 -6.656 1 98.69 228 ILE A N 1
ATOM 1774 C CA . ILE A 1 228 ? 3.225 15.484 -5.961 1 98.69 228 ILE A CA 1
ATOM 1775 C C . ILE A 1 228 ? 4.02 15.375 -4.66 1 98.69 228 ILE A C 1
ATOM 1777 O O . ILE A 1 228 ? 4.906 16.188 -4.395 1 98.69 228 ILE A O 1
ATOM 1781 N N . LEU A 1 229 ? 3.752 14.336 -3.883 1 98.62 229 LEU A N 1
ATOM 1782 C CA . LEU A 1 229 ? 4.379 14.172 -2.576 1 98.62 229 LEU A CA 1
ATOM 1783 C C . LEU A 1 229 ? 5.867 13.867 -2.721 1 98.62 229 LEU A C 1
ATOM 1785 O O . LEU A 1 229 ? 6.672 14.273 -1.877 1 98.62 229 LEU A O 1
ATOM 1789 N N . HIS A 1 230 ? 6.203 13.195 -3.818 1 97.5 230 HIS A N 1
ATOM 1790 C CA . HIS A 1 230 ? 7.574 12.766 -4.055 1 97.5 230 HIS A CA 1
ATOM 1791 C C . HIS A 1 230 ? 8.516 13.961 -4.195 1 97.5 230 HIS A C 1
ATOM 1793 O O . HIS A 1 230 ? 9.727 13.82 -4.055 1 97.5 230 HIS A O 1
ATOM 1799 N N . ARG A 1 231 ? 7.973 15.141 -4.43 1 96.94 231 ARG A N 1
ATOM 1800 C CA . ARG A 1 231 ? 8.766 16.359 -4.551 1 96.94 231 ARG A CA 1
ATOM 1801 C C . ARG A 1 231 ? 9.312 16.797 -3.195 1 96.94 231 ARG A C 1
ATOM 1803 O O . ARG A 1 231 ? 10.203 17.641 -3.123 1 96.94 231 ARG A O 1
ATOM 1810 N N . TYR A 1 232 ? 8.742 16.234 -2.139 1 96.38 232 TYR A N 1
ATOM 1811 C CA . TYR A 1 232 ? 9.133 16.547 -0.77 1 96.38 232 TYR A CA 1
ATOM 1812 C C . TYR A 1 232 ? 9.719 15.328 -0.066 1 96.38 232 TYR A C 1
ATOM 1814 O O . TYR A 1 232 ? 9.078 14.281 -0.006 1 96.38 232 TYR A O 1
ATOM 1822 N N . ASP A 1 233 ? 10.875 15.398 0.513 1 91.38 233 ASP A N 1
ATOM 1823 C CA . ASP A 1 233 ? 11.578 14.242 1.068 1 91.38 233 ASP A CA 1
ATOM 1824 C C . ASP A 1 233 ? 10.961 13.812 2.396 1 91.38 233 ASP A C 1
ATOM 1826 O O . ASP A 1 233 ? 11.25 12.719 2.895 1 91.38 233 ASP A O 1
ATOM 1830 N N . ASN A 1 234 ? 10.078 14.672 2.979 1 95.06 234 ASN A N 1
ATOM 1831 C CA . ASN A 1 234 ? 9.492 14.367 4.281 1 95.06 234 ASN A CA 1
ATOM 1832 C C . ASN A 1 234 ? 8.016 14.008 4.16 1 95.06 234 ASN A C 1
ATOM 1834 O O . ASN A 1 234 ? 7.285 14.039 5.152 1 95.06 234 ASN A O 1
ATOM 1838 N N . MET A 1 235 ? 7.527 13.758 2.92 1 97.69 235 MET A N 1
ATOM 1839 C CA . MET A 1 235 ? 6.117 13.43 2.723 1 97.69 235 MET A CA 1
ATOM 1840 C C . MET A 1 235 ? 5.965 12.055 2.09 1 97.69 235 MET A C 1
ATOM 1842 O O . MET A 1 235 ? 6.715 11.695 1.18 1 97.69 235 MET A O 1
ATOM 1846 N N . THR A 1 236 ? 5.031 11.266 2.676 1 97.38 236 THR A N 1
ATOM 1847 C CA . THR A 1 236 ? 4.816 9.898 2.23 1 97.38 236 THR A CA 1
ATOM 1848 C C . THR A 1 236 ? 3.33 9.617 2.035 1 97.38 236 THR A C 1
ATOM 1850 O O . THR A 1 236 ? 2.5 10.055 2.834 1 97.38 236 THR A O 1
ATOM 1853 N N . ILE A 1 237 ? 2.982 8.961 0.959 1 98.75 237 ILE A N 1
ATOM 1854 C CA . ILE A 1 237 ? 1.65 8.375 0.829 1 98.75 237 ILE A CA 1
ATOM 1855 C C . ILE A 1 237 ? 1.671 6.93 1.308 1 98.75 237 ILE A C 1
ATOM 1857 O O . ILE A 1 237 ? 2.582 6.168 0.968 1 98.75 237 ILE A O 1
ATOM 1861 N N . VAL A 1 238 ? 0.777 6.586 2.139 1 98.75 238 VAL A N 1
ATOM 1862 C CA . VAL A 1 238 ? 0.563 5.215 2.596 1 98.75 238 VAL A CA 1
ATOM 1863 C C . VAL A 1 238 ? -0.609 4.594 1.839 1 98.75 238 VAL A C 1
ATOM 1865 O O . VAL A 1 238 ? -1.752 5.039 1.98 1 98.75 238 VAL A O 1
ATOM 1868 N N . PRO A 1 239 ? -0.323 3.562 0.992 1 98.75 239 PRO A N 1
ATOM 1869 C CA . PRO A 1 239 ? -1.41 2.955 0.222 1 98.75 239 PRO A CA 1
ATOM 1870 C C . PRO A 1 239 ? -2.334 2.096 1.082 1 98.75 239 PRO A C 1
ATOM 1872 O O . PRO A 1 239 ? -1.87 1.41 1.997 1 98.75 239 PRO A O 1
ATOM 1875 N N . THR A 1 240 ? -3.66 2.172 0.773 1 98.44 240 THR A N 1
ATOM 1876 C CA . THR A 1 240 ? -4.617 1.443 1.599 1 98.44 240 THR A CA 1
ATOM 1877 C C . THR A 1 240 ? -5.664 0.751 0.729 1 98.44 240 THR A C 1
ATOM 1879 O O . THR A 1 240 ? -6.586 0.118 1.246 1 98.44 240 THR A O 1
ATOM 1882 N N . TYR A 1 241 ? -5.547 0.85 -0.597 1 97.69 241 TYR A N 1
ATOM 1883 C CA . TYR A 1 241 ? -6.605 0.403 -1.493 1 97.69 241 TYR A CA 1
ATOM 1884 C C . TYR A 1 241 ? -6.828 -1.099 -1.368 1 97.69 241 TYR A C 1
ATOM 1886 O O . TYR A 1 241 ? -7.973 -1.565 -1.365 1 97.69 241 TYR A O 1
ATOM 1894 N N . ASP A 1 242 ? -5.797 -1.877 -1.215 1 97.62 242 ASP A N 1
ATOM 1895 C CA . ASP A 1 242 ? -5.875 -3.334 -1.176 1 97.62 242 ASP A CA 1
ATOM 1896 C C . ASP A 1 242 ? -6.598 -3.811 0.083 1 97.62 242 ASP A C 1
ATOM 1898 O O . ASP A 1 242 ? -7.203 -4.887 0.089 1 97.62 242 ASP A O 1
ATOM 1902 N N . LEU A 1 243 ? -6.594 -3.025 1.136 1 97.44 243 LEU A N 1
ATOM 1903 C CA . LEU A 1 243 ? -7.211 -3.379 2.41 1 97.44 243 LEU A CA 1
ATOM 1904 C C . LEU A 1 243 ? -8.719 -3.549 2.256 1 97.44 243 LEU A C 1
ATOM 1906 O O . LEU A 1 243 ? -9.336 -4.32 2.992 1 97.44 243 LEU A O 1
ATOM 1910 N N . PHE A 1 244 ? -9.234 -2.865 1.262 1 95.5 244 PHE A N 1
ATOM 1911 C CA . PHE A 1 244 ? -10.695 -2.766 1.227 1 95.5 244 PHE A CA 1
ATOM 1912 C C . PHE A 1 244 ? -11.25 -3.463 -0.008 1 95.5 244 PHE A C 1
ATOM 1914 O O . PHE A 1 244 ? -12.445 -3.369 -0.292 1 95.5 244 PHE A O 1
ATOM 1921 N N . GLU A 1 245 ? -10.258 -4.098 -0.693 1 93.38 245 GLU A N 1
ATOM 1922 C CA . GLU A 1 245 ? -10.711 -4.902 -1.826 1 93.38 245 GLU A CA 1
ATOM 1923 C C . GLU A 1 245 ? -11.172 -6.285 -1.374 1 93.38 245 GLU A C 1
ATOM 1925 O O . GLU A 1 245 ? -10.406 -7.023 -0.747 1 93.38 245 GLU A O 1
ATOM 1930 N N . ASN A 1 246 ? -12.344 -6.656 -1.418 1 85.31 246 ASN A N 1
ATOM 1931 C CA . ASN A 1 246 ? -12.984 -7.918 -1.061 1 85.31 246 ASN A CA 1
ATOM 1932 C C . ASN A 1 246 ? -13.086 -8.086 0.453 1 85.31 246 ASN A C 1
ATOM 1934 O O . ASN A 1 246 ? -12.969 -9.195 0.967 1 85.31 246 ASN A O 1
ATOM 1938 N N . ALA A 1 247 ? -13.102 -6.938 1.174 1 88.25 247 ALA A N 1
ATOM 1939 C CA . ALA A 1 247 ? -13.172 -6.984 2.633 1 88.25 247 ALA A CA 1
ATOM 1940 C C . ALA A 1 247 ? -14.18 -5.973 3.164 1 88.25 247 ALA A C 1
ATOM 1942 O O . ALA A 1 247 ? -14.094 -5.547 4.32 1 88.25 247 ALA A O 1
ATOM 1943 N N . SER A 1 248 ? -15.031 -5.539 2.309 1 86.12 248 SER A N 1
ATOM 1944 C CA . SER A 1 248 ? -15.977 -4.5 2.689 1 86.12 248 SER A CA 1
ATOM 1945 C C . SER A 1 248 ? -16.812 -4.926 3.889 1 86.12 248 SER A C 1
ATOM 1947 O O . SER A 1 248 ? -17.062 -4.129 4.797 1 86.12 248 SER A O 1
ATOM 1949 N N . ASP A 1 249 ? -17.188 -6.164 3.939 1 88.94 249 ASP A N 1
ATOM 1950 C CA . ASP A 1 249 ? -18.031 -6.672 5.012 1 88.94 249 ASP A CA 1
ATOM 1951 C C . ASP A 1 249 ? -17.281 -6.707 6.34 1 88.94 249 ASP A C 1
ATOM 1953 O O . ASP A 1 249 ? -17.906 -6.641 7.406 1 88.94 249 ASP A O 1
ATOM 1957 N N . LEU A 1 250 ? -15.984 -6.73 6.277 1 93 250 LEU A N 1
ATOM 1958 C CA . LEU A 1 250 ? -15.172 -6.852 7.484 1 93 250 LEU A CA 1
ATOM 1959 C C . LEU A 1 250 ? -14.711 -5.48 7.969 1 93 250 LEU A C 1
ATOM 1961 O O . LEU A 1 250 ? -14.656 -5.234 9.18 1 93 250 LEU A O 1
ATOM 1965 N N . TYR A 1 251 ? -14.492 -4.582 7.008 1 96.75 251 TYR A N 1
ATOM 1966 C CA . TYR A 1 251 ? -13.703 -3.418 7.391 1 96.75 251 TYR A CA 1
ATOM 1967 C C . TYR A 1 251 ? -14.5 -2.133 7.219 1 96.75 251 TYR A C 1
ATOM 1969 O O . TYR A 1 251 ? -14.078 -1.064 7.664 1 96.75 251 TYR A O 1
ATOM 1977 N N . LEU A 1 252 ? -15.648 -2.199 6.57 1 96.19 252 LEU A N 1
ATOM 1978 C CA . LEU A 1 252 ? -16.438 -0.986 6.402 1 96.19 252 LEU A CA 1
ATOM 1979 C C . LEU A 1 252 ? -17.562 -0.924 7.434 1 96.19 252 LEU A C 1
ATOM 1981 O O . LEU A 1 252 ? -18.047 -1.961 7.902 1 96.19 252 LEU A O 1
ATOM 1985 N N . SER A 1 253 ? -17.938 0.285 7.77 1 96.62 253 SER A N 1
ATOM 1986 C CA . SER A 1 253 ? -19.031 0.519 8.711 1 96.62 253 SER A CA 1
ATOM 1987 C C . SER A 1 253 ? -20.391 0.282 8.062 1 96.62 253 SER A C 1
ATOM 1989 O O . SER A 1 253 ? -20.469 -0.151 6.914 1 96.62 253 SER A O 1
ATOM 1991 N N . SER A 1 254 ? -21.406 0.52 8.797 1 92.69 254 SER A N 1
ATOM 1992 C CA . SER A 1 254 ? -22.766 0.223 8.359 1 92.69 254 SER A CA 1
ATOM 1993 C C . SER A 1 254 ? -23.172 1.101 7.18 1 92.69 254 SER A C 1
ATOM 1995 O O . SER A 1 254 ? -24.109 0.774 6.449 1 92.69 254 SER A O 1
ATOM 1997 N N . ASP A 1 255 ? -22.438 2.188 6.941 1 89.56 255 ASP A N 1
ATOM 1998 C CA . ASP A 1 255 ? -22.781 3.035 5.805 1 89.56 255 ASP A CA 1
ATOM 1999 C C . ASP A 1 255 ? -22.156 2.518 4.516 1 89.56 255 ASP A C 1
ATOM 2001 O O . ASP A 1 255 ? -22.344 3.096 3.447 1 89.56 255 ASP A O 1
ATOM 2005 N N . HIS A 1 256 ? -21.297 1.502 4.574 1 87.81 256 HIS A N 1
ATOM 2006 C CA . HIS A 1 256 ? -20.656 0.812 3.459 1 87.81 256 HIS A CA 1
ATOM 2007 C C . HIS A 1 256 ? -19.719 1.742 2.699 1 87.81 256 HIS A C 1
ATOM 2009 O O . HIS A 1 256 ? -19.484 1.552 1.504 1 87.81 256 HIS A O 1
ATOM 2015 N N . PHE A 1 257 ? -19.25 2.729 3.447 1 88.56 257 PHE A N 1
ATOM 2016 C CA . PHE A 1 257 ? -18.375 3.713 2.83 1 88.56 257 PHE A CA 1
ATOM 2017 C C . PHE A 1 257 ? -17.156 3.967 3.703 1 88.56 257 PHE A C 1
ATOM 2019 O O . PHE A 1 257 ? -16.016 3.824 3.244 1 88.56 257 PHE A O 1
ATOM 2026 N N . HIS A 1 258 ? -17.438 4.309 4.961 1 96.12 258 HIS A N 1
ATOM 2027 C CA . HIS A 1 258 ? -16.344 4.59 5.887 1 96.12 258 HIS A CA 1
ATOM 2028 C C . HIS A 1 258 ? -15.875 3.32 6.582 1 96.12 258 HIS A C 1
ATOM 2030 O O . HIS A 1 258 ? -16.656 2.396 6.797 1 96.12 258 HIS A O 1
ATOM 2036 N N . PRO A 1 259 ? -14.578 3.266 6.957 1 98.12 259 PRO A N 1
ATOM 2037 C CA . PRO A 1 259 ? -14.094 2.135 7.75 1 98.12 259 PRO A CA 1
ATOM 2038 C C . PRO A 1 259 ? -14.75 2.051 9.125 1 98.12 259 PRO A C 1
ATOM 2040 O O . PRO A 1 259 ? -15.18 3.07 9.672 1 98.12 259 PRO A O 1
ATOM 2043 N N . ASN A 1 260 ? -14.875 0.842 9.594 1 98.25 260 ASN A N 1
ATOM 2044 C CA . ASN A 1 260 ? -15.156 0.621 11.008 1 98.25 260 ASN A CA 1
ATOM 2045 C C . ASN A 1 260 ? -13.875 0.563 11.836 1 98.25 260 ASN A C 1
ATOM 2047 O O . ASN A 1 260 ? -12.797 0.89 11.344 1 98.25 260 ASN A O 1
ATOM 2051 N N . HIS A 1 261 ? -14.039 0.212 13.117 1 98.56 261 HIS A N 1
ATOM 2052 C CA . HIS A 1 261 ? -12.898 0.177 14.023 1 98.56 261 HIS A CA 1
ATOM 2053 C C . HIS A 1 261 ? -11.781 -0.707 13.469 1 98.56 261 HIS A C 1
ATOM 2055 O O . HIS A 1 261 ? -10.617 -0.306 13.445 1 98.56 261 HIS A O 1
ATOM 2061 N N . LEU A 1 262 ? -12.156 -1.887 12.961 1 98.06 262 LEU A N 1
ATOM 2062 C CA . LEU A 1 262 ? -11.188 -2.842 12.438 1 98.06 262 LEU A CA 1
ATOM 2063 C C . LEU A 1 262 ? -10.547 -2.32 11.156 1 98.06 262 LEU A C 1
ATOM 2065 O O . LEU A 1 262 ? -9.352 -2.531 10.922 1 98.06 262 LEU A O 1
ATOM 2069 N N . GLY A 1 263 ? -11.375 -1.694 10.305 1 98.44 263 GLY A N 1
ATOM 2070 C CA . GLY A 1 263 ? -10.828 -1.075 9.109 1 98.44 263 GLY A CA 1
ATOM 2071 C C . GLY A 1 263 ? -9.812 0.013 9.414 1 98.44 263 GLY A C 1
ATOM 2072 O O . GLY A 1 263 ? -8.75 0.065 8.797 1 98.44 263 GLY A O 1
ATOM 2073 N N . TYR A 1 264 ? -10.078 0.842 10.383 1 98.81 264 TYR A N 1
ATOM 2074 C CA . TYR A 1 264 ? -9.156 1.896 10.773 1 98.81 264 TYR A CA 1
ATOM 2075 C C . TYR A 1 264 ? -7.891 1.308 11.398 1 98.81 264 TYR A C 1
ATOM 2077 O O . TYR A 1 264 ? -6.805 1.869 11.258 1 98.81 264 TYR A O 1
ATOM 2085 N N . GLU A 1 265 ? -8.023 0.217 12.07 1 98.69 265 GLU A N 1
ATOM 2086 C CA . GLU A 1 265 ? -6.844 -0.454 12.617 1 98.69 265 GLU A CA 1
ATOM 2087 C C . GLU A 1 265 ? -5.883 -0.872 11.516 1 98.69 265 GLU A C 1
ATOM 2089 O O . GLU A 1 265 ? -4.664 -0.771 11.672 1 98.69 265 GLU A O 1
ATOM 2094 N N . GLN A 1 266 ? -6.461 -1.399 10.398 1 98.44 266 GLN A N 1
ATOM 2095 C CA . GLN A 1 266 ? -5.609 -1.77 9.281 1 98.44 266 GLN A CA 1
ATOM 2096 C C . GLN A 1 266 ? -4.875 -0.553 8.719 1 98.44 266 GLN A C 1
ATOM 2098 O O . GLN A 1 266 ? -3.68 -0.627 8.422 1 98.44 266 GLN A O 1
ATOM 2103 N N . ILE A 1 267 ? -5.578 0.543 8.594 1 98.81 267 ILE A N 1
ATOM 2104 C CA . ILE A 1 267 ? -4.973 1.779 8.117 1 98.81 267 ILE A CA 1
ATOM 2105 C C . ILE A 1 267 ? -3.869 2.219 9.078 1 98.81 267 ILE A C 1
ATOM 2107 O O . ILE A 1 267 ? -2.766 2.566 8.648 1 98.81 267 ILE A O 1
ATOM 2111 N N . ALA A 1 268 ? -4.145 2.189 10.375 1 98.94 268 ALA A N 1
ATOM 2112 C CA . ALA A 1 268 ? -3.168 2.596 11.383 1 98.94 268 ALA A CA 1
ATOM 2113 C C . ALA A 1 268 ? -1.911 1.733 11.305 1 98.94 268 ALA A C 1
ATOM 2115 O O . ALA A 1 268 ? -0.793 2.244 11.406 1 98.94 268 ALA A O 1
ATOM 2116 N N . THR A 1 269 ? -2.115 0.472 11.125 1 98.62 269 THR A N 1
ATOM 2117 C CA . THR A 1 269 ? -0.993 -0.453 11.008 1 98.62 269 THR A CA 1
ATOM 2118 C C . THR A 1 269 ? -0.109 -0.087 9.82 1 98.62 269 THR A C 1
ATOM 2120 O O . THR A 1 269 ? 1.118 -0.073 9.93 1 98.62 269 THR A O 1
ATOM 2123 N N . ARG A 1 270 ? -0.719 0.251 8.711 1 98.62 270 ARG A N 1
ATOM 2124 C CA . ARG A 1 270 ? 0.035 0.652 7.531 1 98.62 270 ARG A CA 1
ATOM 2125 C C . ARG A 1 270 ? 0.823 1.932 7.789 1 98.62 270 ARG A C 1
ATOM 2127 O O . ARG A 1 270 ? 1.979 2.051 7.375 1 98.62 270 ARG A O 1
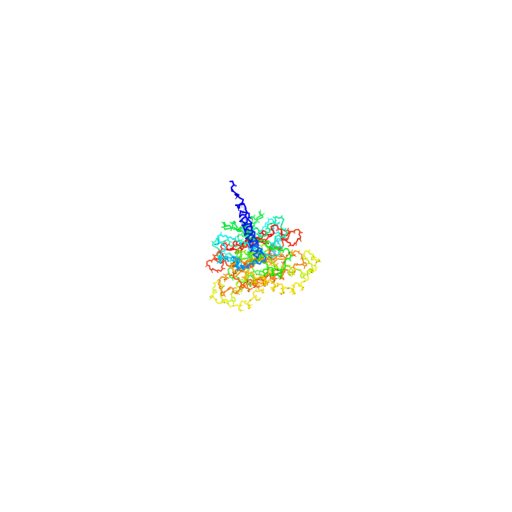ATOM 2134 N N . VAL A 1 271 ? 0.171 2.854 8.43 1 98.81 271 VAL A N 1
ATOM 2135 C CA . VAL A 1 271 ? 0.832 4.117 8.742 1 98.81 271 VAL A CA 1
ATOM 2136 C C . VAL A 1 271 ? 2.059 3.859 9.609 1 98.81 271 VAL A C 1
ATOM 2138 O O . VAL A 1 271 ? 3.15 4.352 9.32 1 98.81 271 VAL A O 1
ATOM 2141 N N . VAL A 1 272 ? 1.896 3.076 10.633 1 98.38 272 VAL A N 1
ATOM 2142 C CA . VAL A 1 272 ? 2.971 2.818 11.578 1 98.38 272 VAL A CA 1
ATOM 2143 C C . VAL A 1 272 ? 4.105 2.066 10.891 1 98.38 272 VAL A C 1
ATOM 2145 O O . VAL A 1 272 ? 5.281 2.334 11.141 1 98.38 272 VAL A O 1
ATOM 2148 N N . GLN A 1 273 ? 3.805 1.134 9.969 1 97.25 273 GLN A N 1
ATOM 2149 C CA . GLN A 1 273 ? 4.82 0.421 9.203 1 97.25 273 GLN A CA 1
ATOM 2150 C C . GLN A 1 273 ? 5.688 1.39 8.406 1 97.25 273 GLN A C 1
ATOM 2152 O O . GLN A 1 273 ? 6.879 1.145 8.203 1 97.25 273 GLN A O 1
ATOM 2157 N N . SER A 1 274 ? 5.07 2.438 7.93 1 96.38 274 SER A N 1
ATOM 2158 C CA . SER A 1 274 ? 5.754 3.346 7.02 1 96.38 274 SER A CA 1
ATOM 2159 C C . SER A 1 274 ? 6.641 4.328 7.777 1 96.38 274 SER A C 1
ATOM 2161 O O . SER A 1 274 ? 7.457 5.027 7.176 1 96.38 274 SER A O 1
ATOM 2163 N N . LEU A 1 275 ? 6.504 4.383 9.094 1 95.56 275 LEU A N 1
ATOM 2164 C CA . LEU A 1 275 ? 7.211 5.379 9.883 1 95.56 275 LEU A CA 1
ATOM 2165 C C . LEU A 1 275 ? 8.477 4.785 10.5 1 95.56 275 LEU A C 1
ATOM 2167 O O . LEU A 1 275 ? 8.477 3.631 10.938 1 95.56 275 LEU A O 1
ATOM 2171 N N . ARG A 1 276 ? 9.594 5.605 10.539 1 86.19 276 ARG A N 1
ATOM 2172 C CA . ARG A 1 276 ? 10.891 5.191 11.062 1 86.19 276 ARG A CA 1
ATOM 2173 C C . ARG A 1 276 ? 11.445 6.23 12.031 1 86.19 276 ARG A C 1
ATOM 2175 O O . ARG A 1 276 ? 11.102 7.41 11.953 1 86.19 276 ARG A O 1
ATOM 2182 N N . MET B 1 1 ? 14.016 -114.688 -19.156 1 31.61 1 MET B N 1
ATOM 2183 C CA . MET B 1 1 ? 14.773 -113.438 -18.812 1 31.61 1 MET B CA 1
ATOM 2184 C C . MET B 1 1 ? 14.641 -112.375 -19.891 1 31.61 1 MET B C 1
ATOM 2186 O O . MET B 1 1 ? 15.469 -112.312 -20.797 1 31.61 1 MET B O 1
ATOM 2190 N N . GLU B 1 2 ? 13.406 -112.125 -20.438 1 36.5 2 GLU B N 1
ATOM 2191 C CA . GLU B 1 2 ? 13.016 -111.25 -21.5 1 36.5 2 GLU B CA 1
ATOM 2192 C C . GLU B 1 2 ? 13.359 -109.75 -21.156 1 36.5 2 GLU B C 1
ATOM 2194 O O . GLU B 1 2 ? 13.289 -109.375 -19.984 1 36.5 2 GLU B O 1
ATOM 2199 N N . ASN B 1 3 ? 13.969 -109 -22.125 1 33.22 3 ASN B N 1
ATOM 2200 C CA . ASN B 1 3 ? 14.641 -107.688 -22.375 1 33.22 3 ASN B CA 1
ATOM 2201 C C . ASN B 1 3 ? 13.719 -106.5 -22.094 1 33.22 3 ASN B C 1
ATOM 2203 O O . ASN B 1 3 ? 12.75 -106.312 -22.812 1 33.22 3 ASN B O 1
ATOM 2207 N N . LYS B 1 4 ? 13.625 -106.125 -20.781 1 45.03 4 LYS B N 1
ATOM 2208 C CA . LYS B 1 4 ? 13 -105 -20.188 1 45.03 4 LYS B CA 1
ATOM 2209 C C . LYS B 1 4 ? 13.609 -103.688 -20.719 1 45.03 4 LYS B C 1
ATOM 2211 O O . LYS B 1 4 ? 13.609 -102.688 -20.047 1 45.03 4 LYS B O 1
ATOM 2216 N N . ARG B 1 5 ? 14.336 -103.875 -22.016 1 47.06 5 ARG B N 1
ATOM 2217 C CA . ARG B 1 5 ? 15.102 -102.75 -22.469 1 47.06 5 ARG B CA 1
ATOM 2218 C C . ARG B 1 5 ? 14.188 -101.625 -23.031 1 47.06 5 ARG B C 1
ATOM 2220 O O . ARG B 1 5 ? 14.648 -100.562 -23.359 1 47.06 5 ARG B O 1
ATOM 2227 N N . THR B 1 6 ? 12.984 -102.062 -23.516 1 53.31 6 THR B N 1
ATOM 2228 C CA . THR B 1 6 ? 12.281 -101.125 -24.406 1 53.31 6 THR B CA 1
ATOM 2229 C C . THR B 1 6 ? 11.766 -99.938 -23.625 1 53.31 6 THR B C 1
ATOM 2231 O O . THR B 1 6 ? 11.516 -98.875 -24.219 1 53.31 6 THR B O 1
ATOM 2234 N N . SER B 1 7 ? 11.828 -100.062 -22.312 1 64.19 7 SER B N 1
ATOM 2235 C CA . SER B 1 7 ? 11.086 -99.062 -21.562 1 64.19 7 SER B CA 1
ATOM 2236 C C . SER B 1 7 ? 11.898 -97.812 -21.359 1 64.19 7 SER B C 1
ATOM 2238 O O . SER B 1 7 ? 11.344 -96.688 -21.203 1 64.19 7 SER B O 1
ATOM 2240 N N . SER B 1 8 ? 13.234 -97.875 -21.672 1 68.38 8 SER B N 1
ATOM 2241 C CA . SER B 1 8 ? 14.125 -96.812 -21.344 1 68.38 8 SER B CA 1
ATOM 2242 C C . SER B 1 8 ? 14.156 -95.75 -22.469 1 68.38 8 SER B C 1
ATOM 2244 O O . SER B 1 8 ? 14.227 -94.562 -22.219 1 68.38 8 SER B O 1
ATOM 2246 N N . ASP B 1 9 ? 13.961 -96.312 -23.656 1 69.62 9 ASP B N 1
ATOM 2247 C CA . ASP B 1 9 ? 14.07 -95.438 -24.812 1 69.62 9 ASP B CA 1
ATOM 2248 C C . ASP B 1 9 ? 12.852 -94.5 -24.938 1 69.62 9 ASP B C 1
ATOM 2250 O O . ASP B 1 9 ? 12.977 -93.375 -25.297 1 69.62 9 ASP B O 1
ATOM 2254 N N . THR B 1 10 ? 11.773 -95.125 -24.562 1 75.25 10 THR B N 1
ATOM 2255 C CA . THR B 1 10 ? 10.531 -94.375 -24.625 1 75.25 10 THR B CA 1
ATOM 2256 C C . THR B 1 10 ? 10.539 -93.25 -23.578 1 75.25 10 THR B C 1
ATOM 2258 O O . THR B 1 10 ? 10.086 -92.125 -23.844 1 75.25 10 THR B O 1
ATOM 2261 N N . LEU B 1 11 ? 11.273 -93.562 -22.516 1 76.69 11 LEU B N 1
ATOM 2262 C CA . LEU B 1 11 ? 11.359 -92.562 -21.422 1 76.69 11 LEU B CA 1
ATOM 2263 C C . LEU B 1 11 ? 12.211 -91.375 -21.828 1 76.69 11 LEU B C 1
ATOM 2265 O O . LEU B 1 11 ? 11.844 -90.25 -21.562 1 76.69 11 LEU B O 1
ATOM 2269 N N . TRP B 1 12 ? 13.164 -91.625 -22.547 1 78.69 12 TRP B N 1
ATOM 2270 C CA . TRP B 1 12 ? 14.086 -90.562 -22.922 1 78.69 12 TRP B CA 1
ATOM 2271 C C . TRP B 1 12 ? 13.5 -89.688 -24.031 1 78.69 12 TRP B C 1
ATOM 2273 O O . TRP B 1 12 ? 13.703 -88.5 -24.047 1 78.69 12 TRP B O 1
ATOM 2283 N N . ARG B 1 13 ? 12.617 -90.312 -24.812 1 77.69 13 ARG B N 1
ATOM 2284 C CA . ARG B 1 13 ? 11.93 -89.562 -25.859 1 77.69 13 ARG B CA 1
ATOM 2285 C C . ARG B 1 13 ? 10.867 -88.688 -25.281 1 77.69 13 ARG B C 1
ATOM 2287 O O . ARG B 1 13 ? 10.703 -87.5 -25.719 1 77.69 13 ARG B O 1
ATOM 2294 N N . VAL B 1 14 ? 10.266 -89.188 -24.219 1 79.19 14 VAL B N 1
ATOM 2295 C CA . VAL B 1 14 ? 9.227 -88.438 -23.562 1 79.19 14 VAL B CA 1
ATOM 2296 C C . VAL B 1 14 ? 9.852 -87.25 -22.797 1 79.19 14 VAL B C 1
ATOM 2298 O O . VAL B 1 14 ? 9.359 -86.125 -22.859 1 79.19 14 VAL B O 1
ATOM 2301 N N . VAL B 1 15 ? 11 -87.5 -22.266 1 78.25 15 VAL B N 1
ATOM 2302 C CA . VAL B 1 15 ? 11.703 -86.5 -21.516 1 78.25 15 VAL B CA 1
ATOM 2303 C C . VAL B 1 15 ? 12.234 -85.438 -22.469 1 78.25 15 VAL B C 1
ATOM 2305 O O . VAL B 1 15 ? 12.156 -84.25 -22.188 1 78.25 15 VAL B O 1
ATOM 2308 N N . GLY B 1 16 ? 12.625 -85.938 -23.578 1 78.56 16 GLY B N 1
ATOM 2309 C CA . GLY B 1 16 ? 13.125 -85 -24.594 1 78.56 16 GLY B CA 1
ATOM 2310 C C . GLY B 1 16 ? 12.047 -84.125 -25.156 1 78.56 16 GLY B C 1
ATOM 2311 O O . GLY B 1 16 ? 12.266 -82.875 -25.312 1 78.56 16 GLY B O 1
ATOM 2312 N N . LEU B 1 17 ? 10.898 -84.75 -25.391 1 79.5 17 LEU B N 1
ATOM 2313 C CA . LEU B 1 17 ? 9.789 -84 -25.938 1 79.5 17 LEU B CA 1
ATOM 2314 C C . LEU B 1 17 ? 9.258 -83 -24.906 1 79.5 17 LEU B C 1
ATOM 2316 O O . LEU B 1 17 ? 8.914 -81.875 -25.25 1 79.5 17 LEU B O 1
ATOM 2320 N N . ALA B 1 18 ? 9.281 -83.438 -23.641 1 78 18 ALA B N 1
ATOM 2321 C CA . ALA B 1 18 ? 8.844 -82.5 -22.562 1 78 18 ALA B CA 1
ATOM 2322 C C . ALA B 1 18 ? 9.797 -81.375 -22.406 1 78 18 ALA B C 1
ATOM 2324 O O . ALA B 1 18 ? 9.367 -80.188 -22.188 1 78 18 ALA B O 1
ATOM 2325 N N . ALA B 1 19 ? 11.086 -81.688 -22.625 1 77.81 19 ALA B N 1
ATOM 2326 C CA . ALA B 1 19 ? 12.109 -80.625 -22.516 1 77.81 19 ALA B CA 1
ATOM 2327 C C . ALA B 1 19 ? 11.992 -79.625 -23.672 1 77.81 19 ALA B C 1
ATOM 2329 O O . ALA B 1 19 ? 12.125 -78.438 -23.469 1 77.81 19 ALA B O 1
ATOM 2330 N N . LEU B 1 20 ? 11.711 -80.188 -24.781 1 78.44 20 LEU B N 1
ATOM 2331 C CA . LEU B 1 20 ? 11.555 -79.312 -25.938 1 78.44 20 LEU B CA 1
ATOM 2332 C C . LEU B 1 20 ? 10.32 -78.438 -25.812 1 78.44 20 LEU B C 1
ATOM 2334 O O . LEU B 1 20 ? 10.359 -77.25 -26.141 1 78.44 20 LEU B O 1
ATOM 2338 N N . LEU B 1 21 ? 9.281 -79.062 -25.281 1 78.75 21 LEU B N 1
ATOM 2339 C CA . LEU B 1 21 ? 8.055 -78.25 -25.078 1 78.75 21 LEU B CA 1
ATOM 2340 C C . LEU B 1 21 ? 8.258 -77.188 -24.016 1 78.75 21 LEU B C 1
ATOM 2342 O O . LEU B 1 21 ? 7.77 -76.062 -24.156 1 78.75 21 LEU B O 1
ATOM 2346 N N . SER B 1 22 ? 9.016 -77.562 -23.016 1 78.56 22 SER B N 1
ATOM 2347 C CA . SER B 1 22 ? 9.312 -76.625 -21.953 1 78.56 22 SER B CA 1
ATOM 2348 C C . SER B 1 22 ? 10.18 -75.438 -22.469 1 78.56 22 SER B C 1
ATOM 2350 O O . SER B 1 22 ? 9.945 -74.312 -22.141 1 78.56 22 SER B O 1
ATOM 2352 N N . THR B 1 23 ? 11.094 -75.812 -23.312 1 78.88 23 THR B N 1
ATOM 2353 C CA . THR B 1 23 ? 11.969 -74.812 -23.906 1 78.88 23 THR B CA 1
ATOM 2354 C C . THR B 1 23 ? 11.188 -73.938 -24.844 1 78.88 23 THR B C 1
ATOM 2356 O O . THR B 1 23 ? 11.359 -72.688 -24.812 1 78.88 23 THR B O 1
ATOM 2359 N N . ALA B 1 24 ? 10.352 -74.5 -25.562 1 78.44 24 ALA B N 1
ATOM 2360 C CA . ALA B 1 24 ? 9.523 -73.75 -26.469 1 78.44 24 ALA B CA 1
ATOM 2361 C C . ALA B 1 24 ? 8.609 -72.75 -25.703 1 78.44 24 ALA B C 1
ATOM 2363 O O . ALA B 1 24 ? 8.43 -71.625 -26.094 1 78.44 24 ALA B O 1
ATOM 2364 N N . LEU B 1 25 ? 8.078 -73.25 -24.641 1 78.56 25 LEU B N 1
ATOM 2365 C CA . LEU B 1 25 ? 7.242 -72.438 -23.781 1 78.56 25 LEU B CA 1
ATOM 2366 C C . LEU B 1 25 ? 8.055 -71.25 -23.156 1 78.56 25 LEU B C 1
ATOM 2368 O O . LEU B 1 25 ? 7.57 -70.125 -23.062 1 78.56 25 LEU B O 1
ATOM 2372 N N . LEU B 1 26 ? 9.242 -71.562 -22.781 1 77.5 26 LEU B N 1
ATOM 2373 C CA . LEU B 1 26 ? 10.117 -70.562 -22.203 1 77.5 26 LEU B CA 1
ATOM 2374 C C . LEU B 1 26 ? 10.516 -69.5 -23.234 1 77.5 26 LEU B C 1
ATOM 2376 O O . LEU B 1 26 ? 10.531 -68.312 -22.953 1 77.5 26 LEU B O 1
ATOM 2380 N N . VAL B 1 27 ? 10.812 -69.938 -24.375 1 78.88 27 VAL B N 1
ATOM 2381 C CA . VAL B 1 27 ? 11.203 -69 -25.469 1 78.88 27 VAL B CA 1
ATOM 2382 C C . VAL B 1 27 ? 10.008 -68.125 -25.891 1 78.88 27 VAL B C 1
ATOM 2384 O O . VAL B 1 27 ? 10.156 -66.938 -26.109 1 78.88 27 VAL B O 1
ATOM 2387 N N . ALA B 1 28 ? 8.867 -68.75 -26 1 78.19 28 ALA B N 1
ATOM 2388 C CA . ALA B 1 28 ? 7.652 -68 -26.312 1 78.19 28 ALA B CA 1
ATOM 2389 C C . ALA B 1 28 ? 7.332 -67 -25.219 1 78.19 28 ALA B C 1
ATOM 2391 O O . ALA B 1 28 ? 6.961 -65.875 -25.5 1 78.19 28 ALA B O 1
ATOM 2392 N N . GLY B 1 29 ? 7.422 -67.438 -23.984 1 75.38 29 GLY B N 1
ATOM 2393 C CA . GLY B 1 29 ? 7.254 -66.5 -22.859 1 75.38 29 GLY B CA 1
ATOM 2394 C C . GLY B 1 29 ? 8.242 -65.375 -22.875 1 75.38 29 GLY B C 1
ATOM 2395 O O . GLY B 1 29 ? 7.871 -64.188 -22.641 1 75.38 29 GLY B O 1
ATOM 2396 N N . PHE B 1 30 ? 9.492 -65.688 -23.141 1 73.75 30 PHE B N 1
ATOM 2397 C CA . PHE B 1 30 ? 10.539 -64.688 -23.266 1 73.75 30 PHE B CA 1
ATOM 2398 C C . PHE B 1 30 ? 10.25 -63.719 -24.422 1 73.75 30 PHE B C 1
ATOM 2400 O O . PHE B 1 30 ? 10.391 -62.5 -24.281 1 73.75 30 PHE B O 1
ATOM 2407 N N . GLY B 1 31 ? 9.852 -64.125 -25.5 1 73.31 31 GLY B N 1
ATOM 2408 C CA . GLY B 1 31 ? 9.461 -63.312 -26.625 1 73.31 31 GLY B CA 1
ATOM 2409 C C . GLY B 1 31 ? 8.297 -62.375 -26.312 1 73.31 31 GLY B C 1
ATOM 2410 O O . GLY B 1 31 ? 8.312 -61.188 -26.688 1 73.31 31 GLY B O 1
ATOM 2411 N N . TYR B 1 32 ? 7.309 -62.875 -25.703 1 73.38 32 TYR B N 1
ATOM 2412 C CA . TYR B 1 32 ? 6.168 -62.062 -25.266 1 73.38 32 TYR B CA 1
ATOM 2413 C C . TYR B 1 32 ? 6.602 -60.969 -24.281 1 73.38 32 TYR B C 1
ATOM 2415 O O . TYR B 1 32 ? 6.145 -59.844 -24.375 1 73.38 32 TYR B O 1
ATOM 2423 N N . ALA B 1 33 ? 7.484 -61.375 -23.344 1 70.75 33 ALA B N 1
ATOM 2424 C CA . ALA B 1 33 ? 8.016 -60.406 -22.375 1 70.75 33 ALA B CA 1
ATOM 2425 C C . ALA B 1 33 ? 8.859 -59.344 -23.078 1 70.75 33 ALA B C 1
ATOM 2427 O O . ALA B 1 33 ? 8.773 -58.156 -22.75 1 70.75 33 ALA B O 1
ATOM 2428 N N . VAL B 1 34 ? 9.633 -59.719 -23.938 1 70.25 34 VAL B N 1
ATOM 2429 C CA . VAL B 1 34 ? 10.461 -58.812 -24.734 1 70.25 34 VAL B CA 1
ATOM 2430 C C . VAL B 1 34 ? 9.562 -57.906 -25.594 1 70.25 34 VAL B C 1
ATOM 2432 O O . VAL B 1 34 ? 9.82 -56.719 -25.734 1 70.25 34 VAL B O 1
ATOM 2435 N N . LYS B 1 35 ? 8.594 -58.469 -26.266 1 66.81 35 LYS B N 1
ATOM 2436 C CA . LYS B 1 35 ? 7.656 -57.656 -27.031 1 66.81 35 LYS B CA 1
ATOM 2437 C C . LYS B 1 35 ? 7.055 -56.562 -26.172 1 66.81 35 LYS B C 1
ATOM 2439 O O . LYS B 1 35 ? 6.965 -55.406 -26.609 1 66.81 35 LYS B O 1
ATOM 2444 N N . ASP B 1 36 ? 6.531 -56.906 -25.031 1 61.88 36 ASP B N 1
ATOM 2445 C CA . ASP B 1 36 ? 5.953 -55.906 -24.125 1 61.88 36 ASP B CA 1
ATOM 2446 C C . ASP B 1 36 ? 7.004 -54.906 -23.672 1 61.88 36 ASP B C 1
ATOM 2448 O O . ASP B 1 36 ? 6.691 -53.75 -23.422 1 61.88 36 ASP B O 1
ATOM 2452 N N . LEU B 1 37 ? 8.203 -55.375 -23.484 1 62.72 37 LEU B N 1
ATOM 2453 C CA . LEU B 1 37 ? 9.32 -54.5 -23.094 1 62.72 37 LEU B CA 1
ATOM 2454 C C . LEU B 1 37 ? 9.758 -53.625 -24.266 1 62.72 37 LEU B C 1
ATOM 2456 O O . LEU B 1 37 ? 10.07 -52.469 -24.078 1 62.72 37 LEU B O 1
ATOM 2460 N N . VAL B 1 38 ? 9.898 -54.125 -25.422 1 67.56 38 VAL B N 1
ATOM 2461 C CA . VAL B 1 38 ? 10.391 -53.438 -26.594 1 67.56 38 VAL B CA 1
ATOM 2462 C C . VAL B 1 38 ? 9.25 -52.656 -27.25 1 67.56 38 VAL B C 1
ATOM 2464 O O . VAL B 1 38 ? 9.461 -51.562 -27.797 1 67.56 38 VAL B O 1
ATOM 2467 N N . TRP B 1 39 ? 8.078 -53.188 -27.375 1 56.72 39 TRP B N 1
ATOM 2468 C CA . TRP B 1 39 ? 6.898 -52.469 -27.875 1 56.72 39 TRP B CA 1
ATOM 2469 C C . TRP B 1 39 ? 5.828 -52.375 -26.797 1 56.72 39 TRP B C 1
ATOM 2471 O O . TRP B 1 39 ? 4.863 -53.125 -26.797 1 56.72 39 TRP B O 1
ATOM 2481 N N . PRO B 1 40 ? 6.066 -51.688 -25.719 1 45.94 40 PRO B N 1
ATOM 2482 C CA . PRO B 1 40 ? 4.977 -51.531 -24.75 1 45.94 40 PRO B CA 1
ATOM 2483 C C . PRO B 1 40 ? 3.684 -51.031 -25.406 1 45.94 40 PRO B C 1
ATOM 2485 O O . PRO B 1 40 ? 3.723 -50.312 -26.406 1 45.94 40 PRO B O 1
ATOM 2488 N N . SER B 1 41 ? 2.723 -51.875 -25.609 1 46.97 41 SER B N 1
ATOM 2489 C CA . SER B 1 41 ? 1.463 -51.219 -25.953 1 46.97 41 SER B CA 1
ATOM 2490 C C . SER B 1 41 ? 1.305 -49.875 -25.203 1 46.97 41 SER B C 1
ATOM 2492 O O . SER B 1 41 ? 1.501 -49.844 -23.984 1 46.97 41 SER B O 1
ATOM 2494 N N . PRO B 1 42 ? 1.344 -48.75 -25.891 1 40.66 42 PRO B N 1
ATOM 2495 C CA . PRO B 1 42 ? 1.008 -47.562 -25.109 1 40.66 42 PRO B CA 1
ATOM 2496 C C . PRO B 1 42 ? -0.347 -47.688 -24.422 1 40.66 42 PRO B C 1
ATOM 2498 O O . PRO B 1 42 ? -1.389 -47.656 -25.078 1 40.66 42 PRO B O 1
ATOM 2501 N N . GLU B 1 43 ? -0.73 -48.75 -23.766 1 41.19 43 GLU B N 1
ATOM 2502 C CA . GLU B 1 43 ? -1.889 -48.344 -22.984 1 41.19 43 GLU B CA 1
ATOM 2503 C C . GLU B 1 43 ? -1.691 -46.938 -22.422 1 41.19 43 GLU B C 1
ATOM 2505 O O . GLU B 1 43 ? -1.051 -46.75 -21.375 1 41.19 43 GLU B O 1
ATOM 2510 N N . HIS B 1 44 ? -1.476 -46.031 -23.188 1 39.19 44 HIS B N 1
ATOM 2511 C CA . HIS B 1 44 ? -1.735 -44.656 -22.734 1 39.19 44 HIS B CA 1
ATOM 2512 C C . HIS B 1 44 ? -3.123 -44.531 -22.109 1 39.19 44 HIS B C 1
ATOM 2514 O O . HIS B 1 44 ? -4.109 -44.344 -22.828 1 39.19 44 HIS B O 1
ATOM 2520 N N . THR B 1 45 ? -3.617 -45.438 -21.375 1 39.16 45 THR B N 1
ATOM 2521 C CA . THR B 1 45 ? -4.578 -44.688 -20.594 1 39.16 45 THR B CA 1
ATOM 2522 C C . THR B 1 45 ? -4.016 -43.312 -20.25 1 39.16 45 THR B C 1
ATOM 2524 O O . THR B 1 45 ? -2.998 -43.188 -19.562 1 39.16 45 THR B O 1
ATOM 2527 N N . PRO B 1 46 ? -4.133 -42.375 -21.078 1 36.84 46 PRO B N 1
ATOM 2528 C CA . PRO B 1 46 ? -3.674 -41.125 -20.453 1 36.84 46 PRO B CA 1
ATOM 2529 C C . PRO B 1 46 ? -3.842 -41.125 -18.938 1 36.84 46 PRO B C 1
ATOM 2531 O O . PRO B 1 46 ? -4.957 -41.281 -18.438 1 36.84 46 PRO B O 1
ATOM 2534 N N . ILE B 1 47 ? -3.148 -41.906 -18.219 1 37.78 47 ILE B N 1
ATOM 2535 C CA . ILE B 1 47 ? -3.201 -41.344 -16.875 1 37.78 47 ILE B CA 1
ATOM 2536 C C . ILE B 1 47 ? -3.471 -39.844 -16.922 1 37.78 47 ILE B C 1
ATOM 2538 O O . ILE B 1 47 ? -2.621 -39.062 -17.375 1 37.78 47 ILE B O 1
ATOM 2542 N N . GLN B 1 48 ? -4.594 -39.469 -17.516 1 38.41 48 GLN B N 1
ATOM 2543 C CA . GLN B 1 48 ? -4.879 -38.094 -17.172 1 38.41 48 GLN B CA 1
ATOM 2544 C C . GLN B 1 48 ? -4.223 -37.688 -15.852 1 38.41 48 GLN B C 1
ATOM 2546 O O . GLN B 1 48 ? -4.41 -38.375 -14.836 1 38.41 48 GLN B O 1
ATOM 2551 N N . SER B 1 49 ? -2.963 -37.5 -15.82 1 42.47 49 SER B N 1
ATOM 2552 C CA . SER B 1 49 ? -2.486 -36.906 -14.578 1 42.47 49 SER B CA 1
ATOM 2553 C C . SER B 1 49 ? -3.646 -36.406 -13.727 1 42.47 49 SER B C 1
ATOM 2555 O O . SER B 1 49 ? -4.566 -35.75 -14.234 1 42.47 49 SER B O 1
ATOM 2557 N N . PRO B 1 50 ? -4.168 -37.094 -12.789 1 42.69 50 PRO B N 1
ATOM 2558 C CA . PRO B 1 50 ? -5.266 -36.5 -12.031 1 42.69 50 PRO B CA 1
ATOM 2559 C C . PRO B 1 50 ? -5.293 -34.969 -12.141 1 42.69 50 PRO B C 1
ATOM 2561 O O . PRO B 1 50 ? -4.312 -34.312 -11.797 1 42.69 50 PRO B O 1
ATOM 2564 N N . GLN B 1 51 ? -5.699 -34.469 -13.273 1 52.12 51 GLN B N 1
ATOM 2565 C CA . GLN B 1 51 ? -5.938 -33.031 -13.211 1 52.12 51 GLN B CA 1
ATOM 2566 C C . GLN B 1 51 ? -6.367 -32.594 -11.812 1 52.12 51 GLN B C 1
ATOM 2568 O O . GLN B 1 51 ? -7.371 -33.062 -11.289 1 52.12 51 GLN B O 1
ATOM 2573 N N . ALA B 1 52 ? -5.375 -32.406 -10.977 1 60.59 52 ALA B N 1
ATOM 2574 C CA . ALA B 1 52 ? -5.688 -31.922 -9.641 1 60.59 52 ALA B CA 1
ATOM 2575 C C . ALA B 1 52 ? -6.934 -31.031 -9.656 1 60.59 52 ALA B C 1
ATOM 2577 O O . ALA B 1 52 ? -7.102 -30.203 -10.547 1 60.59 52 ALA B O 1
ATOM 2578 N N . GLU B 1 53 ? -8.016 -31.5 -9.133 1 78.25 53 GLU B N 1
ATOM 2579 C CA . GLU B 1 53 ? -9.195 -30.656 -8.953 1 78.25 53 GLU B CA 1
ATOM 2580 C C . GLU B 1 53 ? -8.82 -29.312 -8.344 1 78.25 53 GLU B C 1
ATOM 2582 O O . GLU B 1 53 ? -8.133 -29.25 -7.324 1 78.25 53 GLU B O 1
ATOM 2587 N N . LEU B 1 54 ? -9.109 -28.281 -9.148 1 86.56 54 LEU B N 1
ATOM 2588 C CA . LEU B 1 54 ? -8.844 -26.938 -8.656 1 86.56 54 LEU B CA 1
ATOM 2589 C C . LEU B 1 54 ? -9.547 -26.703 -7.324 1 86.56 54 LEU B C 1
ATOM 2591 O O . LEU B 1 54 ? -10.648 -27.219 -7.094 1 86.56 54 LEU B O 1
ATOM 2595 N N . PRO B 1 55 ? -8.859 -26.016 -6.477 1 85.44 55 PRO B N 1
ATOM 2596 C CA . PRO B 1 55 ? -9.547 -25.656 -5.234 1 85.44 55 PRO B CA 1
ATOM 2597 C C . PRO B 1 55 ? -10.805 -24.828 -5.48 1 85.44 55 PRO B C 1
ATOM 2599 O O . PRO B 1 55 ? -10.906 -24.141 -6.504 1 85.44 55 PRO B O 1
ATOM 2602 N N . ALA B 1 56 ? -11.742 -24.969 -4.57 1 84.81 56 ALA B N 1
ATOM 2603 C CA . ALA B 1 56 ? -12.984 -24.203 -4.668 1 84.81 56 ALA B CA 1
ATOM 2604 C C . ALA B 1 56 ? -12.711 -22.703 -4.527 1 84.81 56 ALA B C 1
ATOM 2606 O O . ALA B 1 56 ? -11.812 -22.297 -3.789 1 84.81 56 ALA B O 1
ATOM 2607 N N . LYS B 1 57 ? -13.477 -21.984 -5.266 1 87.88 57 LYS B N 1
ATOM 2608 C CA . LYS B 1 57 ? -13.398 -20.531 -5.145 1 87.88 57 LYS B CA 1
ATOM 2609 C C . LYS B 1 57 ? -14.148 -20.031 -3.91 1 87.88 57 LYS B C 1
ATOM 2611 O O . LYS B 1 57 ? -15.367 -19.875 -3.939 1 87.88 57 LYS B O 1
ATOM 2616 N N . LYS B 1 58 ? -13.531 -19.828 -2.854 1 87.69 58 LYS B N 1
ATOM 2617 C CA . LYS B 1 58 ? -14.102 -19.328 -1.604 1 87.69 58 LYS B CA 1
ATOM 2618 C C . LYS B 1 58 ? -13.094 -18.484 -0.844 1 87.69 58 LYS B C 1
ATOM 2620 O O . LYS B 1 58 ? -11.891 -18.562 -1.096 1 87.69 58 LYS B O 1
ATOM 2625 N N . PRO B 1 59 ? -13.586 -17.672 0.065 1 89.69 59 PRO B N 1
ATOM 2626 C CA . PRO B 1 59 ? -12.648 -16.891 0.871 1 89.69 59 PRO B CA 1
ATOM 2627 C C . PRO B 1 59 ? -11.641 -17.75 1.621 1 89.69 59 PRO B C 1
ATOM 2629 O O . PRO B 1 59 ? -12 -18.844 2.102 1 89.69 59 PRO B O 1
ATOM 2632 N N . LEU B 1 60 ? -10.438 -17.312 1.636 1 94 60 LEU B N 1
ATOM 2633 C CA . LEU B 1 60 ? -9.359 -18.078 2.254 1 94 60 LEU B CA 1
ATOM 2634 C C . LEU B 1 60 ? -9.688 -18.406 3.707 1 94 60 LEU B C 1
ATOM 2636 O O . LEU B 1 60 ? -9.43 -19.516 4.172 1 94 60 LEU B O 1
ATOM 2640 N N . SER B 1 61 ? -10.32 -17.438 4.395 1 89.44 61 SER B N 1
ATOM 2641 C CA . SER B 1 61 ? -10.625 -17.609 5.809 1 89.44 61 SER B CA 1
ATOM 2642 C C . SER B 1 61 ? -11.656 -18.719 6.02 1 89.44 61 SER B C 1
ATOM 2644 O O . SER B 1 61 ? -11.805 -19.234 7.133 1 89.44 61 SER B O 1
ATOM 2646 N N . GLU B 1 62 ? -12.375 -19.109 4.996 1 91.31 62 GLU B N 1
ATOM 2647 C CA . GLU B 1 62 ? -13.398 -20.141 5.078 1 91.31 62 GLU B CA 1
ATOM 2648 C C . GLU B 1 62 ? -12.875 -21.484 4.566 1 91.31 62 GLU B C 1
ATOM 2650 O O . GLU B 1 62 ? -13.602 -22.484 4.562 1 91.31 62 GLU B O 1
ATOM 2655 N N . SER B 1 63 ? -11.617 -21.5 4.141 1 94 63 SER B N 1
ATOM 2656 C CA . SER B 1 63 ? -11.008 -22.734 3.658 1 94 63 SER B CA 1
ATOM 2657 C C . SER B 1 63 ? -10.562 -23.609 4.816 1 94 63 SER B C 1
ATOM 2659 O O . SER B 1 63 ? -10.273 -23.109 5.91 1 94 63 SER B O 1
ATOM 2661 N N . SER B 1 64 ? -10.578 -24.922 4.586 1 95.31 64 SER B N 1
ATOM 2662 C CA . SER B 1 64 ? -10.109 -25.875 5.602 1 95.31 64 SER B CA 1
ATOM 2663 C C . SER B 1 64 ? -8.594 -25.859 5.707 1 95.31 64 SER B C 1
ATOM 2665 O O . SER B 1 64 ? -8.031 -26.25 6.734 1 95.31 64 SER B O 1
ATOM 2667 N N . GLU B 1 65 ? -7.973 -25.438 4.66 1 97 65 GLU B N 1
ATOM 2668 C CA . GLU B 1 65 ? -6.52 -25.328 4.574 1 97 65 GLU B CA 1
ATOM 2669 C C . GLU B 1 65 ? -6.098 -24.281 3.545 1 97 65 GLU B C 1
ATOM 2671 O O . GLU B 1 65 ? -6.746 -24.141 2.506 1 97 65 GLU B O 1
ATOM 2676 N N . ILE B 1 66 ? -5.039 -23.609 3.895 1 98.25 66 ILE B N 1
ATOM 2677 C CA . ILE B 1 66 ? -4.426 -22.719 2.914 1 98.25 66 ILE B CA 1
ATOM 2678 C C . ILE B 1 66 ? -3.24 -23.422 2.252 1 98.25 66 ILE B C 1
ATOM 2680 O O . ILE B 1 66 ? -2.365 -23.953 2.939 1 98.25 66 ILE B O 1
ATOM 2684 N N . ARG B 1 67 ? -3.24 -23.5 0.931 1 98.5 67 ARG B N 1
ATOM 2685 C CA . ARG B 1 67 ? -2.164 -24.062 0.121 1 98.5 67 ARG B CA 1
ATOM 2686 C C . ARG B 1 67 ? -1.49 -22.984 -0.719 1 98.5 67 ARG B C 1
ATOM 2688 O O . ARG B 1 67 ? -2.08 -22.469 -1.675 1 98.5 67 ARG B O 1
ATOM 2695 N N . ILE B 1 68 ? -0.234 -22.734 -0.35 1 98.81 68 ILE B N 1
ATOM 2696 C CA . ILE B 1 68 ? 0.453 -21.594 -0.947 1 98.81 68 ILE B CA 1
ATOM 2697 C C . ILE B 1 68 ? 1.462 -22.078 -1.983 1 98.81 68 ILE B C 1
ATOM 2699 O O . ILE B 1 68 ? 2.244 -23 -1.714 1 98.81 68 ILE B O 1
ATOM 2703 N N . THR B 1 69 ? 1.395 -21.562 -3.133 1 98.88 69 THR B N 1
ATOM 2704 C CA . THR B 1 69 ? 2.471 -21.656 -4.113 1 98.88 69 THR B CA 1
ATOM 2705 C C . THR B 1 69 ? 3.082 -20.281 -4.363 1 98.88 69 THR B C 1
ATOM 2707 O O . THR B 1 69 ? 2.359 -19.297 -4.566 1 98.88 69 THR B O 1
ATOM 2710 N N . ALA B 1 70 ? 4.406 -20.219 -4.266 1 98.94 70 ALA B N 1
ATOM 2711 C CA . ALA B 1 70 ? 5.125 -18.969 -4.508 1 98.94 70 ALA B CA 1
ATOM 2712 C C . ALA B 1 70 ? 5.988 -19.062 -5.762 1 98.94 70 ALA B C 1
ATOM 2714 O O . ALA B 1 70 ? 6.629 -20.094 -6.004 1 98.94 70 ALA B O 1
ATOM 2715 N N . ILE B 1 71 ? 5.914 -18.047 -6.605 1 98.94 71 ILE B N 1
ATOM 2716 C CA . ILE B 1 71 ? 6.684 -17.984 -7.844 1 98.94 71 ILE B CA 1
ATOM 2717 C C . ILE B 1 71 ? 7.25 -16.578 -8.031 1 98.94 71 ILE B C 1
ATOM 2719 O O . ILE B 1 71 ? 6.906 -15.664 -7.281 1 98.94 71 ILE B O 1
ATOM 2723 N N . GLY B 1 72 ? 8.148 -16.453 -8.984 1 98.81 72 GLY B N 1
ATOM 2724 C CA . GLY B 1 72 ? 8.656 -15.133 -9.305 1 98.81 72 GLY B CA 1
ATOM 2725 C C . GLY B 1 72 ? 10.164 -15.016 -9.172 1 98.81 72 GLY B C 1
ATOM 2726 O O . GLY B 1 72 ? 10.898 -15.922 -9.562 1 98.81 72 GLY B O 1
ATOM 2727 N N . ASP B 1 73 ? 10.609 -13.867 -8.68 1 98.12 73 ASP B N 1
ATOM 2728 C CA . ASP B 1 73 ? 12.031 -13.555 -8.742 1 98.12 73 ASP B CA 1
ATOM 2729 C C . ASP B 1 73 ? 12.672 -13.594 -7.359 1 98.12 73 ASP B C 1
ATOM 2731 O O . ASP B 1 73 ? 12.211 -14.336 -6.48 1 98.12 73 ASP B O 1
ATOM 2735 N N . SER B 1 74 ? 13.766 -12.945 -7.191 1 98 74 SER B N 1
ATOM 2736 C CA . SER B 1 74 ? 14.578 -13.031 -5.984 1 98 74 SER B CA 1
ATOM 2737 C C . SER B 1 74 ? 13.805 -12.547 -4.762 1 98 74 SER B C 1
ATOM 2739 O O . SER B 1 74 ? 14.055 -13 -3.643 1 98 74 SER B O 1
ATOM 2741 N N . LEU B 1 75 ? 12.945 -11.656 -4.914 1 98.25 75 LEU B N 1
ATOM 2742 C CA . LEU B 1 75 ? 12.172 -11.156 -3.779 1 98.25 75 LEU B CA 1
ATOM 2743 C C . LEU B 1 75 ? 11.289 -12.25 -3.193 1 98.25 75 LEU B C 1
ATOM 2745 O O . LEU B 1 75 ? 11.266 -12.453 -1.976 1 98.25 75 LEU B O 1
ATOM 2749 N N . THR B 1 76 ? 10.586 -12.945 -4.09 1 98.88 76 THR B N 1
ATOM 2750 C CA . THR B 1 76 ? 9.75 -14.047 -3.613 1 98.88 76 THR B CA 1
ATOM 2751 C C . THR B 1 76 ? 10.617 -15.195 -3.1 1 98.88 76 THR B C 1
ATOM 2753 O O . THR B 1 76 ? 10.25 -15.875 -2.137 1 98.88 76 THR B O 1
ATOM 2756 N N . LYS B 1 77 ? 11.789 -15.328 -3.701 1 98.56 77 LYS B N 1
ATOM 2757 C CA . LYS B 1 77 ? 12.719 -16.359 -3.234 1 98.56 77 LYS B CA 1
ATOM 2758 C C . LYS B 1 77 ? 13.188 -16.062 -1.812 1 98.56 77 LYS B C 1
ATOM 2760 O O . LYS B 1 77 ? 13.508 -16.984 -1.056 1 98.56 77 LYS B O 1
ATOM 2765 N N . GLY B 1 78 ? 13.25 -14.797 -1.427 1 98.56 78 GLY B N 1
ATOM 2766 C CA . GLY B 1 78 ? 13.695 -14.391 -0.103 1 98.56 78 GLY B CA 1
ATOM 2767 C C . GLY B 1 78 ? 15.156 -13.984 -0.064 1 98.56 78 GLY B C 1
ATOM 2768 O O . GLY B 1 78 ? 15.797 -14.031 0.991 1 98.56 78 GLY B O 1
ATOM 2769 N N . PHE B 1 79 ? 15.688 -13.594 -1.217 1 97.44 79 PHE B N 1
ATOM 2770 C CA . PHE B 1 79 ? 17.094 -13.203 -1.291 1 97.44 79 PHE B CA 1
ATOM 2771 C C . PHE B 1 79 ? 17.359 -12.008 -0.39 1 97.44 79 PHE B C 1
ATOM 2773 O O . PHE B 1 79 ? 16.594 -11.047 -0.365 1 97.44 79 PHE B O 1
ATOM 2780 N N . GLY B 1 80 ? 18.438 -12.055 0.346 1 97.31 80 GLY B N 1
ATOM 2781 C CA . GLY B 1 80 ? 18.812 -10.977 1.252 1 97.31 80 GLY B CA 1
ATOM 2782 C C . GLY B 1 80 ? 18.469 -11.273 2.699 1 97.31 80 GLY B C 1
ATOM 2783 O O . GLY B 1 80 ? 18.953 -10.602 3.609 1 97.31 80 GLY B O 1
ATOM 2784 N N . ASP B 1 81 ? 17.562 -12.211 2.914 1 98.31 81 ASP B N 1
ATOM 2785 C CA . ASP B 1 81 ? 17.156 -12.578 4.27 1 98.31 81 ASP B CA 1
ATOM 2786 C C . ASP B 1 81 ? 18.109 -13.609 4.867 1 98.31 81 ASP B C 1
ATOM 2788 O O . ASP B 1 81 ? 18.094 -14.781 4.484 1 98.31 81 ASP B O 1
ATOM 2792 N N . ASP B 1 82 ? 18.797 -13.258 5.883 1 96.88 82 ASP B N 1
ATOM 2793 C CA . ASP B 1 82 ? 19.781 -14.141 6.488 1 96.88 82 ASP B CA 1
ATOM 2794 C C . ASP B 1 82 ? 19.125 -15.273 7.266 1 96.88 82 ASP B C 1
ATOM 2796 O O . ASP B 1 82 ? 19.75 -16.281 7.578 1 96.88 82 ASP B O 1
ATOM 2800 N N . GLU B 1 83 ? 17.828 -15.18 7.551 1 97.25 83 GLU B N 1
ATOM 2801 C CA . GLU B 1 83 ? 17.094 -16.219 8.266 1 97.25 83 GLU B CA 1
ATOM 2802 C C . GLU B 1 83 ? 16.453 -17.219 7.297 1 97.25 83 GLU B C 1
ATOM 2804 O O . GLU B 1 83 ? 15.938 -18.25 7.715 1 97.25 83 GLU B O 1
ATOM 2809 N N . GLY B 1 84 ? 16.469 -16.906 6.062 1 96.88 84 GLY B N 1
ATOM 2810 C CA . GLY B 1 84 ? 16 -17.797 5.023 1 96.88 84 GLY B CA 1
ATOM 2811 C C . GLY B 1 84 ? 14.484 -17.906 4.973 1 96.88 84 GLY B C 1
ATOM 2812 O O . GLY B 1 84 ? 13.945 -18.797 4.312 1 96.88 84 GLY B O 1
ATOM 2813 N N . GLN B 1 85 ? 13.773 -17.047 5.625 1 98.19 85 GLN B N 1
ATOM 2814 C CA . GLN B 1 85 ? 12.312 -17.156 5.68 1 98.19 85 GLN B CA 1
ATOM 2815 C C . GLN B 1 85 ? 11.672 -16.406 4.52 1 98.19 85 GLN B C 1
ATOM 2817 O O . GLN B 1 85 ? 10.656 -16.844 3.973 1 98.19 85 GLN B O 1
ATOM 2822 N N . GLY B 1 86 ? 12.344 -15.164 4.105 1 98.75 86 GLY B N 1
ATOM 2823 C CA . GLY B 1 86 ? 11.656 -14.312 3.146 1 98.75 86 GLY B CA 1
ATOM 2824 C C . GLY B 1 86 ? 10.266 -13.914 3.586 1 98.75 86 GLY B C 1
ATOM 2825 O O . GLY B 1 86 ? 9.875 -14.148 4.734 1 98.75 86 GLY B O 1
ATOM 2826 N N . TYR B 1 87 ? 9.492 -13.312 2.652 1 98.94 87 TYR B N 1
ATOM 2827 C CA . TYR B 1 87 ? 8.148 -12.945 3.076 1 98.94 87 TYR B CA 1
ATOM 2828 C C . TYR B 1 87 ? 7.203 -14.141 3.006 1 98.94 87 TYR B C 1
ATOM 2830 O O . TYR B 1 87 ? 6.223 -14.211 3.752 1 98.94 87 TYR B O 1
ATOM 2838 N N . VAL B 1 88 ? 7.562 -15.164 2.197 1 98.94 88 VAL B N 1
ATOM 2839 C CA . VAL B 1 88 ? 6.648 -16.266 1.94 1 98.94 88 VAL B CA 1
ATOM 2840 C C . VAL B 1 88 ? 6.477 -17.109 3.209 1 98.94 88 VAL B C 1
ATOM 2842 O O . VAL B 1 88 ? 5.352 -17.344 3.654 1 98.94 88 VAL B O 1
ATOM 2845 N N . LYS B 1 89 ? 7.551 -17.531 3.787 1 98.88 89 LYS B N 1
ATOM 2846 C CA . LYS B 1 89 ? 7.441 -18.344 4.992 1 98.88 89 LYS B CA 1
ATOM 2847 C C . LYS B 1 89 ? 6.859 -17.531 6.152 1 98.88 89 LYS B C 1
ATOM 2849 O O . LYS B 1 89 ? 6.172 -18.094 7.012 1 98.88 89 LYS B O 1
ATOM 2854 N N . GLN B 1 90 ? 7.137 -16.25 6.191 1 98.94 90 GLN B N 1
ATOM 2855 C CA . GLN B 1 90 ? 6.559 -15.398 7.23 1 98.94 90 GLN B CA 1
ATOM 2856 C C . GLN B 1 90 ? 5.055 -15.234 7.031 1 98.94 90 GLN B C 1
ATOM 2858 O O . GLN B 1 90 ? 4.297 -15.172 8 1 98.94 90 GLN B O 1
ATOM 2863 N N . VAL B 1 91 ? 4.602 -15.18 5.797 1 98.94 91 VAL B N 1
ATOM 2864 C CA . VAL B 1 91 ? 3.172 -15.172 5.512 1 98.94 91 VAL B CA 1
ATOM 2865 C C . VAL B 1 91 ? 2.537 -16.469 6.004 1 98.94 91 VAL B C 1
ATOM 2867 O O . VAL B 1 91 ? 1.468 -16.453 6.621 1 98.94 91 VAL B O 1
ATOM 2870 N N . VAL B 1 92 ? 3.223 -17.609 5.723 1 98.88 92 VAL B N 1
ATOM 2871 C CA . VAL B 1 92 ? 2.721 -18.891 6.18 1 98.88 92 VAL B CA 1
ATOM 2872 C C . VAL B 1 92 ? 2.48 -18.859 7.688 1 98.88 92 VAL B C 1
ATOM 2874 O O . VAL B 1 92 ? 1.396 -19.203 8.156 1 98.88 92 VAL B O 1
ATOM 2877 N N . ALA B 1 93 ? 3.459 -18.406 8.414 1 98.75 93 ALA B N 1
ATOM 2878 C CA . ALA B 1 93 ? 3.379 -18.359 9.867 1 98.75 93 ALA B CA 1
ATOM 2879 C C . ALA B 1 93 ? 2.279 -17.406 10.336 1 98.75 93 ALA B C 1
ATOM 2881 O O . ALA B 1 93 ? 1.485 -17.75 11.211 1 98.75 93 ALA B O 1
ATOM 2882 N N . MET B 1 94 ? 2.209 -16.266 9.75 1 98.69 94 MET B N 1
ATOM 2883 C CA . MET B 1 94 ? 1.251 -15.25 10.164 1 98.69 94 MET B CA 1
ATOM 2884 C C . MET B 1 94 ? -0.178 -15.695 9.867 1 98.69 94 MET B C 1
ATOM 2886 O O . MET B 1 94 ? -1.096 -15.398 10.633 1 98.69 94 MET B O 1
ATOM 2890 N N . LEU B 1 95 ? -0.369 -16.375 8.742 1 98.5 95 LEU B N 1
ATOM 2891 C CA . LEU B 1 95 ? -1.709 -16.828 8.391 1 98.5 95 LEU B CA 1
ATOM 2892 C C . LEU B 1 95 ? -2.162 -17.953 9.328 1 98.5 95 LEU B C 1
ATOM 2894 O O . LEU B 1 95 ? -3.342 -18.031 9.672 1 98.5 95 LEU B O 1
ATOM 2898 N N . ARG B 1 96 ? -1.223 -18.812 9.672 1 98 96 ARG B N 1
ATOM 2899 C CA . ARG B 1 96 ? -1.548 -19.828 10.672 1 98 96 ARG B CA 1
ATOM 2900 C C . ARG B 1 96 ? -2.047 -19.188 11.961 1 98 96 ARG B C 1
ATOM 2902 O O . ARG B 1 96 ? -3.045 -19.625 12.531 1 98 96 ARG B O 1
ATOM 2909 N N . ASP B 1 97 ? -1.396 -18.188 12.391 1 97.62 97 ASP B N 1
ATOM 2910 C CA . ASP B 1 97 ? -1.759 -17.484 13.625 1 97.62 97 ASP B CA 1
ATOM 2911 C C . ASP B 1 97 ? -3.084 -16.75 13.461 1 97.62 97 ASP B C 1
ATOM 2913 O O . ASP B 1 97 ? -3.904 -16.719 14.383 1 97.62 97 ASP B O 1
ATOM 2917 N N . LYS B 1 98 ? -3.295 -16.156 12.336 1 95.94 98 LYS B N 1
ATOM 2918 C CA . LYS B 1 98 ? -4.465 -15.328 12.078 1 95.94 98 LYS B CA 1
ATOM 2919 C C . LYS B 1 98 ? -5.746 -16.156 12.086 1 95.94 98 LYS B C 1
ATOM 2921 O O . LYS B 1 98 ? -6.75 -15.75 12.672 1 95.94 98 LYS B O 1
ATOM 2926 N N . TRP B 1 99 ? -5.691 -17.328 11.469 1 95.94 99 TRP B N 1
ATOM 2927 C CA . TRP B 1 99 ? -6.949 -18.031 11.234 1 95.94 99 TRP B CA 1
ATOM 2928 C C . TRP B 1 99 ? -6.984 -19.359 11.992 1 95.94 99 TRP B C 1
ATOM 2930 O O . TRP B 1 99 ? -8.039 -19.984 12.117 1 95.94 99 TRP B O 1
ATOM 2940 N N . GLY B 1 100 ? -5.891 -19.797 12.445 1 96.62 100 GLY B N 1
ATOM 2941 C CA . GLY B 1 100 ? -5.848 -21.016 13.227 1 96.62 100 GLY B CA 1
ATOM 2942 C C . GLY B 1 100 ? -6.121 -22.266 12.398 1 96.62 100 GLY B C 1
ATOM 2943 O O . GLY B 1 100 ? -6.652 -23.25 12.914 1 96.62 100 GLY B O 1
ATOM 2944 N N . ILE B 1 101 ? -5.902 -22.219 11.133 1 96.19 101 ILE B N 1
ATOM 2945 C CA . ILE B 1 101 ? -6.082 -23.359 10.25 1 96.19 101 ILE B CA 1
ATOM 2946 C C . ILE B 1 101 ? -4.738 -23.75 9.633 1 96.19 101 ILE B C 1
ATOM 2948 O O . ILE B 1 101 ? -3.795 -22.953 9.641 1 96.19 101 ILE B O 1
ATOM 2952 N N . PRO B 1 102 ? -4.66 -25 9.117 1 97.81 102 PRO B N 1
ATOM 2953 C CA . PRO B 1 102 ? -3.402 -25.406 8.484 1 97.81 102 PRO B CA 1
ATOM 2954 C C . PRO B 1 102 ? -3.027 -24.531 7.293 1 97.81 102 PRO B C 1
ATOM 2956 O O . PRO B 1 102 ? -3.891 -24.172 6.492 1 97.81 102 PRO B O 1
ATOM 2959 N N . VAL B 1 103 ? -1.813 -24.156 7.25 1 98.62 103 VAL B N 1
ATOM 2960 C CA . VAL B 1 103 ? -1.231 -23.422 6.121 1 98.62 103 VAL B CA 1
ATOM 2961 C C . VAL B 1 103 ? -0.009 -24.172 5.602 1 98.62 103 VAL B C 1
ATOM 2963 O O . VAL B 1 103 ? 0.966 -24.375 6.332 1 98.62 103 VAL B O 1
ATOM 2966 N N . ARG B 1 104 ? -0.08 -24.562 4.336 1 97.75 104 ARG B N 1
ATOM 2967 C CA . ARG B 1 104 ? 0.993 -25.344 3.727 1 97.75 104 ARG B CA 1
ATOM 2968 C C . ARG B 1 104 ? 1.611 -24.594 2.551 1 97.75 104 ARG B C 1
ATOM 2970 O O . ARG B 1 104 ? 0.895 -24.047 1.711 1 97.75 104 ARG B O 1
ATOM 2977 N N . LEU B 1 105 ? 2.873 -24.547 2.568 1 98.56 105 LEU B N 1
ATOM 2978 C CA . LEU B 1 105 ? 3.598 -24.094 1.382 1 98.56 105 LEU B CA 1
ATOM 2979 C C . LEU B 1 105 ? 3.85 -25.266 0.43 1 98.56 105 LEU B C 1
ATOM 2981 O O . LEU B 1 105 ? 4.664 -26.141 0.721 1 98.56 105 LEU B O 1
ATOM 2985 N N . ASN B 1 106 ? 3.09 -25.25 -0.721 1 97.5 106 ASN B N 1
ATOM 2986 C CA . ASN B 1 106 ? 3.33 -26.297 -1.714 1 97.5 106 ASN B CA 1
ATOM 2987 C C . ASN B 1 106 ? 4.766 -26.25 -2.23 1 97.5 106 ASN B C 1
ATOM 2989 O O . ASN B 1 106 ? 5.445 -27.281 -2.264 1 97.5 106 ASN B O 1
ATOM 2993 N N . ASN B 1 107 ? 5.141 -25.078 -2.656 1 97.44 107 ASN B N 1
ATOM 2994 C CA . ASN B 1 107 ? 6.484 -24.844 -3.174 1 97.44 107 ASN B CA 1
ATOM 2995 C C . ASN B 1 107 ? 6.777 -23.359 -3.344 1 97.44 107 ASN B C 1
ATOM 2997 O O . ASN B 1 107 ? 5.855 -22.547 -3.492 1 97.44 107 ASN B O 1
ATOM 3001 N N . ASN B 1 108 ? 7.98 -23.016 -3.154 1 98.62 108 ASN B N 1
ATOM 3002 C CA . ASN B 1 108 ? 8.516 -21.75 -3.641 1 98.62 108 ASN B CA 1
ATOM 3003 C C . ASN B 1 108 ? 9.406 -21.953 -4.867 1 98.62 108 ASN B C 1
ATOM 3005 O O . ASN B 1 108 ? 10.555 -22.375 -4.742 1 98.62 108 ASN B O 1
ATOM 3009 N N . LEU B 1 109 ? 8.875 -21.641 -6.023 1 98.75 109 LEU B N 1
ATOM 3010 C CA . LEU B 1 109 ? 9.547 -21.906 -7.289 1 98.75 109 LEU B CA 1
ATOM 3011 C C . LEU B 1 109 ? 10.211 -20.656 -7.836 1 98.75 109 LEU B C 1
ATOM 3013 O O . LEU B 1 109 ? 10.539 -20.578 -9.023 1 98.75 109 LEU B O 1
ATOM 3017 N N . ALA B 1 110 ? 10.344 -19.625 -6.961 1 98.81 110 ALA B N 1
ATOM 3018 C CA . ALA B 1 110 ? 10.961 -18.359 -7.391 1 98.81 110 ALA B CA 1
ATOM 3019 C C . ALA B 1 110 ? 12.43 -18.578 -7.77 1 98.81 110 ALA B C 1
ATOM 3021 O O . ALA B 1 110 ? 13.109 -19.422 -7.184 1 98.81 110 ALA B O 1
ATOM 3022 N N . VAL B 1 111 ? 12.859 -17.812 -8.742 1 98.06 111 VAL B N 1
ATOM 3023 C CA . VAL B 1 111 ? 14.219 -17.906 -9.273 1 98.06 111 VAL B CA 1
ATOM 3024 C C . VAL B 1 111 ? 14.883 -16.531 -9.258 1 98.06 111 VAL B C 1
ATOM 3026 O O . VAL B 1 111 ? 14.305 -15.555 -9.734 1 98.06 111 VAL B O 1
ATOM 3029 N N . ASN B 1 112 ? 16.109 -16.516 -8.688 1 95.69 112 ASN B N 1
ATOM 3030 C CA . ASN B 1 112 ? 16.859 -15.258 -8.648 1 95.69 112 ASN B CA 1
ATOM 3031 C C . ASN B 1 112 ? 17.031 -14.664 -10.047 1 95.69 112 ASN B C 1
ATOM 3033 O O . ASN B 1 112 ? 17.422 -15.367 -10.984 1 95.69 112 ASN B O 1
ATOM 3037 N N . GLY B 1 113 ? 16.703 -13.398 -10.219 1 94.38 113 GLY B N 1
ATOM 3038 C CA . GLY B 1 113 ? 16.969 -12.664 -11.445 1 94.38 113 GLY B CA 1
ATOM 3039 C C . GLY B 1 113 ? 15.945 -12.922 -12.531 1 94.38 113 GLY B C 1
ATOM 3040 O O . GLY B 1 113 ? 16.031 -12.359 -13.625 1 94.38 113 GLY B O 1
ATOM 3041 N N . LEU B 1 114 ? 14.914 -13.703 -12.211 1 96.69 114 LEU B N 1
ATOM 3042 C CA . LEU B 1 114 ? 13.922 -14.109 -13.195 1 96.69 114 LEU B CA 1
ATOM 3043 C C . LEU B 1 114 ? 13.188 -12.898 -13.758 1 96.69 114 LEU B C 1
ATOM 3045 O O . LEU B 1 114 ? 12.82 -11.984 -13.008 1 96.69 114 LEU B O 1
ATOM 3049 N N . ARG B 1 115 ? 12.977 -12.867 -15.086 1 96.56 115 ARG B N 1
ATOM 3050 C CA . ARG B 1 115 ? 12.172 -11.859 -15.758 1 96.56 115 ARG B CA 1
ATOM 3051 C C . ARG B 1 115 ? 10.758 -12.375 -16.016 1 96.56 115 ARG B C 1
ATOM 3053 O O . ARG B 1 115 ? 10.5 -13.578 -15.93 1 96.56 115 ARG B O 1
ATOM 3060 N N . ALA B 1 116 ? 9.906 -11.438 -16.359 1 98.31 116 ALA B N 1
ATOM 3061 C CA . ALA B 1 116 ? 8.5 -11.789 -16.562 1 98.31 116 ALA B CA 1
ATOM 3062 C C . ALA B 1 116 ? 8.336 -12.727 -17.75 1 98.31 116 ALA B C 1
ATOM 3064 O O . ALA B 1 116 ? 7.492 -13.625 -17.734 1 98.31 116 ALA B O 1
ATOM 3065 N N . ASP B 1 117 ? 9.133 -12.5 -18.812 1 97.81 117 ASP B N 1
ATOM 3066 C CA . ASP B 1 117 ? 9.023 -13.375 -19.969 1 97.81 117 ASP B CA 1
ATOM 3067 C C . ASP B 1 117 ? 9.445 -14.797 -19.641 1 97.81 117 ASP B C 1
ATOM 3069 O O . ASP B 1 117 ? 8.828 -15.766 -20.094 1 97.81 117 ASP B O 1
ATOM 3073 N N . GLU B 1 118 ? 10.445 -14.938 -18.812 1 98.5 118 GLU B N 1
ATOM 3074 C CA . GLU B 1 118 ? 10.922 -16.25 -18.391 1 98.5 118 GLU B CA 1
ATOM 3075 C C . GLU B 1 118 ? 9.898 -16.938 -17.484 1 98.5 118 GLU B C 1
ATOM 3077 O O . GLU B 1 118 ? 9.672 -18.156 -17.609 1 98.5 118 GLU B O 1
ATOM 3082 N N . LEU B 1 119 ? 9.289 -16.188 -16.609 1 98.88 119 LEU B N 1
ATOM 3083 C CA . LEU B 1 119 ? 8.25 -16.766 -15.758 1 98.88 119 LEU B CA 1
ATOM 3084 C C . LEU B 1 119 ? 7.059 -17.219 -16.594 1 98.88 119 LEU B C 1
ATOM 3086 O O . LEU B 1 119 ? 6.543 -18.328 -16.391 1 98.88 119 LEU B O 1
ATOM 3090 N N . ALA B 1 120 ? 6.629 -16.391 -17.547 1 98.75 120 ALA B N 1
ATOM 3091 C CA . ALA B 1 120 ? 5.523 -16.766 -18.438 1 98.75 120 ALA B CA 1
ATOM 3092 C C . ALA B 1 120 ? 5.836 -18.062 -19.172 1 98.75 120 ALA B C 1
ATOM 3094 O O . ALA B 1 120 ? 4.973 -18.938 -19.297 1 98.75 120 ALA B O 1
ATOM 3095 N N . GLU B 1 121 ? 7.059 -18.141 -19.594 1 98.69 121 GLU B N 1
ATOM 3096 C CA . GLU B 1 121 ? 7.48 -19.344 -20.312 1 98.69 121 GLU B CA 1
ATOM 3097 C C . GLU B 1 121 ? 7.445 -20.578 -19.391 1 98.69 121 GLU B C 1
ATOM 3099 O O . GLU B 1 121 ? 6.98 -21.641 -19.797 1 98.69 121 GLU B O 1
ATOM 3104 N N . SER B 1 122 ? 7.93 -20.453 -18.203 1 98.69 122 SER B N 1
ATOM 3105 C CA . SER B 1 122 ? 7.906 -21.562 -17.234 1 98.69 122 SER B CA 1
ATOM 3106 C C . SER B 1 122 ? 6.477 -22 -16.938 1 98.69 122 SER B C 1
ATOM 3108 O O . SER B 1 122 ? 6.191 -23.203 -16.891 1 98.69 122 SER B O 1
ATOM 3110 N N . LEU B 1 123 ? 5.551 -21.062 -16.812 1 98.75 123 LEU B N 1
ATOM 3111 C CA . LEU B 1 123 ? 4.152 -21.359 -16.531 1 98.75 123 LEU B CA 1
ATOM 3112 C C . LEU B 1 123 ? 3.508 -22.078 -17.719 1 98.75 123 LEU B C 1
ATOM 3114 O O . LEU B 1 123 ? 2.602 -22.891 -17.531 1 98.75 123 LEU B O 1
ATOM 3118 N N . ARG B 1 124 ? 3.982 -21.766 -18.859 1 98.12 124 ARG B N 1
ATOM 3119 C CA . ARG B 1 124 ? 3.412 -22.344 -20.078 1 98.12 124 ARG B CA 1
ATOM 3120 C C . ARG B 1 124 ? 3.938 -23.75 -20.328 1 98.12 124 ARG B C 1
ATOM 3122 O O . ARG B 1 124 ? 3.191 -24.625 -20.75 1 98.12 124 ARG B O 1
ATOM 3129 N N . THR B 1 125 ? 5.188 -24 -19.906 1 98.19 125 THR B N 1
ATOM 3130 C CA . THR B 1 125 ? 5.828 -25.188 -20.469 1 98.19 125 THR B CA 1
ATOM 3131 C C . THR B 1 125 ? 6.219 -26.156 -19.359 1 98.19 125 THR B C 1
ATOM 3133 O O . THR B 1 125 ? 6.422 -27.344 -19.609 1 98.19 125 THR B O 1
ATOM 3136 N N . ASN B 1 126 ? 6.465 -25.656 -18.188 1 98.25 126 ASN B N 1
ATOM 3137 C CA . ASN B 1 126 ? 7 -26.469 -17.109 1 98.25 126 ASN B CA 1
ATOM 3138 C C . ASN B 1 126 ? 5.883 -27.109 -16.281 1 98.25 126 ASN B C 1
ATOM 3140 O O . ASN B 1 126 ? 5.125 -26.391 -15.609 1 98.25 126 ASN B O 1
ATOM 3144 N N . LYS B 1 127 ? 5.82 -28.422 -16.188 1 97 127 LYS B N 1
ATOM 3145 C CA . LYS B 1 127 ? 4.746 -29.156 -15.516 1 97 127 LYS B CA 1
ATOM 3146 C C . LYS B 1 127 ? 4.797 -28.953 -14 1 97 127 LYS B C 1
ATOM 3148 O O . LYS B 1 127 ? 3.762 -28.938 -13.336 1 97 127 LYS B O 1
ATOM 3153 N N . GLY B 1 128 ? 5.965 -28.797 -13.484 1 96.31 128 GLY B N 1
ATOM 3154 C CA . GLY B 1 128 ? 6.105 -28.516 -12.07 1 96.31 128 GLY B CA 1
ATOM 3155 C C . GLY B 1 128 ? 5.43 -27.219 -11.648 1 96.31 128 GLY B C 1
ATOM 3156 O O . GLY B 1 128 ? 4.703 -27.188 -10.656 1 96.31 128 GLY B O 1
ATOM 3157 N N . TYR B 1 129 ? 5.699 -26.125 -12.445 1 97.94 129 TYR B N 1
ATOM 3158 C CA . TYR B 1 129 ? 5.004 -24.859 -12.219 1 97.94 129 TYR B CA 1
ATOM 3159 C C . TYR B 1 129 ? 3.494 -25.047 -12.32 1 97.94 129 TYR B C 1
ATOM 3161 O O . TYR B 1 129 ? 2.75 -24.625 -11.438 1 97.94 129 TYR B O 1
ATOM 3169 N N . GLN B 1 130 ? 3.08 -25.703 -13.383 1 97.94 130 GLN B N 1
ATOM 3170 C CA . GLN B 1 130 ? 1.659 -25.859 -13.68 1 97.94 130 GLN B CA 1
ATOM 3171 C C . GLN B 1 130 ? 0.945 -26.625 -12.578 1 97.94 130 GLN B C 1
ATOM 3173 O O . GLN B 1 130 ? -0.095 -26.188 -12.078 1 97.94 130 GLN B O 1
ATOM 3178 N N . TYR B 1 131 ? 1.528 -27.703 -12.125 1 96.88 131 TYR B N 1
ATOM 3179 C CA . TYR B 1 131 ? 0.919 -28.562 -11.117 1 96.88 131 TYR B CA 1
ATOM 3180 C C . TYR B 1 131 ? 0.791 -27.828 -9.789 1 96.88 131 TYR B C 1
ATOM 3182 O O . TYR B 1 131 ? -0.26 -27.875 -9.141 1 96.88 131 TYR B O 1
ATOM 3190 N N . THR B 1 132 ? 1.79 -27.172 -9.406 1 97.19 132 THR B N 1
ATOM 3191 C CA . THR B 1 132 ? 1.785 -26.531 -8.102 1 97.19 132 THR B CA 1
ATOM 3192 C C . THR B 1 132 ? 0.804 -25.359 -8.086 1 97.19 132 THR B C 1
ATOM 3194 O O . THR B 1 132 ? 0.138 -25.109 -7.074 1 97.19 132 THR B O 1
ATOM 3197 N N . ILE B 1 133 ? 0.716 -24.594 -9.18 1 98.25 133 ILE B N 1
ATOM 3198 C CA . ILE B 1 133 ? -0.241 -23.5 -9.281 1 98.25 133 ILE B CA 1
ATOM 3199 C C . ILE B 1 133 ? -1.664 -24.047 -9.211 1 98.25 133 ILE B C 1
ATOM 3201 O O . ILE B 1 133 ? -2.52 -23.484 -8.523 1 98.25 133 ILE B O 1
ATOM 3205 N N . GLN B 1 134 ? -1.901 -25.156 -9.836 1 97.62 134 GLN B N 1
ATOM 3206 C CA . GLN B 1 134 ? -3.234 -25.75 -9.891 1 97.62 134 GLN B CA 1
ATOM 3207 C C . GLN B 1 134 ? -3.682 -26.25 -8.516 1 97.62 134 GLN B C 1
ATOM 3209 O O . GLN B 1 134 ? -4.875 -26.266 -8.219 1 97.62 134 GLN B O 1
ATOM 3214 N N . GLN B 1 135 ? -2.723 -26.562 -7.652 1 96.12 135 GLN B N 1
ATOM 3215 C CA . GLN B 1 135 ? -3.039 -27.109 -6.332 1 96.12 135 GLN B CA 1
ATOM 3216 C C . GLN B 1 135 ? -3.268 -25.984 -5.324 1 96.12 135 GLN B C 1
ATOM 3218 O O . GLN B 1 135 ? -3.783 -26.219 -4.23 1 96.12 135 GLN B O 1
ATOM 3223 N N . ALA B 1 136 ? -2.934 -24.828 -5.645 1 98.25 136 ALA B N 1
ATOM 3224 C CA . ALA B 1 136 ? -2.889 -23.734 -4.676 1 98.25 136 ALA B CA 1
ATOM 3225 C C . ALA B 1 136 ? -4.246 -23.047 -4.559 1 98.25 136 ALA B C 1
ATOM 3227 O O . ALA B 1 136 ? -4.977 -22.938 -5.543 1 98.25 136 ALA B O 1
ATOM 3228 N N . ASN B 1 137 ? -4.602 -22.594 -3.385 1 98.06 137 ASN B N 1
ATOM 3229 C CA . ASN B 1 137 ? -5.695 -21.625 -3.273 1 98.06 137 ASN B CA 1
ATOM 3230 C C . ASN B 1 137 ? -5.184 -20.234 -2.957 1 98.06 137 ASN B C 1
ATOM 3232 O O . ASN B 1 137 ? -5.957 -19.266 -2.924 1 98.06 137 ASN B O 1
ATOM 3236 N N . LEU B 1 138 ? -3.861 -20.094 -2.787 1 98.69 138 LEU B N 1
ATOM 3237 C CA . LEU B 1 138 ? -3.186 -18.812 -2.668 1 98.69 138 LEU B CA 1
ATOM 3238 C C . LEU B 1 138 ? -1.868 -18.812 -3.438 1 98.69 138 LEU B C 1
ATOM 3240 O O . LEU B 1 138 ? -0.995 -19.656 -3.176 1 98.69 138 LEU B O 1
ATOM 3244 N N . VAL B 1 139 ? -1.716 -17.953 -4.402 1 98.94 139 VAL B N 1
ATOM 3245 C CA . VAL B 1 139 ? -0.478 -17.766 -5.152 1 98.94 139 VAL B CA 1
ATOM 3246 C C . VAL B 1 139 ? 0.163 -16.438 -4.766 1 98.94 139 VAL B C 1
ATOM 3248 O O . VAL B 1 139 ? -0.491 -15.391 -4.801 1 98.94 139 VAL B O 1
ATOM 3251 N N . LEU B 1 140 ? 1.391 -16.453 -4.309 1 98.94 140 LEU B N 1
ATOM 3252 C CA . LEU B 1 140 ? 2.188 -15.273 -4.004 1 98.94 140 LEU B CA 1
ATOM 3253 C C . LEU B 1 140 ? 3.299 -15.086 -5.035 1 98.94 140 LEU B C 1
ATOM 3255 O O . LEU B 1 140 ? 3.984 -16.047 -5.395 1 98.94 140 LEU B O 1
ATOM 3259 N N . PHE B 1 141 ? 3.449 -13.836 -5.543 1 98.88 141 PHE B N 1
ATOM 3260 C CA . PHE B 1 141 ? 4.562 -13.742 -6.48 1 98.88 141 PHE B CA 1
ATOM 3261 C C . PHE B 1 141 ? 5.027 -12.305 -6.629 1 98.88 141 PHE B C 1
ATOM 3263 O O . PHE B 1 141 ? 4.305 -11.367 -6.27 1 98.88 141 PHE B O 1
ATOM 3270 N N . THR B 1 142 ? 6.266 -12.156 -7.004 1 98.81 142 THR B N 1
ATOM 3271 C CA . THR B 1 142 ? 6.895 -10.93 -7.484 1 98.81 142 THR B CA 1
ATOM 3272 C C . THR B 1 142 ? 7.512 -11.148 -8.867 1 98.81 142 THR B C 1
ATOM 3274 O O . THR B 1 142 ? 7.891 -12.266 -9.211 1 98.81 142 THR B O 1
ATOM 3277 N N . ILE B 1 143 ? 7.52 -10.133 -9.656 1 98.56 143 ILE B N 1
ATOM 3278 C CA . ILE B 1 143 ? 8.18 -10.133 -10.961 1 98.56 143 ILE B CA 1
ATOM 3279 C C . ILE B 1 143 ? 8.188 -8.719 -11.531 1 98.56 143 ILE B C 1
ATOM 3281 O O . ILE B 1 143 ? 7.477 -7.836 -11.039 1 98.56 143 ILE B O 1
ATOM 3285 N N . GLY B 1 144 ? 9.008 -8.469 -12.484 1 96.12 144 GLY B N 1
ATOM 3286 C CA . GLY B 1 144 ? 8.984 -7.191 -13.18 1 96.12 144 GLY B CA 1
ATOM 3287 C C . GLY B 1 144 ? 10.156 -6.301 -12.828 1 96.12 144 GLY B C 1
ATOM 3288 O O . GLY B 1 144 ? 10.562 -5.457 -13.633 1 96.12 144 GLY B O 1
ATOM 3289 N N . GLY B 1 145 ? 10.688 -6.391 -11.531 1 93.31 145 GLY B N 1
ATOM 3290 C CA . GLY B 1 145 ? 11.836 -5.586 -11.148 1 93.31 145 GLY B CA 1
ATOM 3291 C C . GLY B 1 145 ? 13.016 -5.746 -12.078 1 93.31 145 GLY B C 1
ATOM 3292 O O . GLY B 1 145 ? 13.617 -4.762 -12.5 1 93.31 145 GLY B O 1
ATOM 3293 N N . ASN B 1 146 ? 13.305 -6.953 -12.383 1 90.5 146 ASN B N 1
ATOM 3294 C CA . ASN B 1 146 ? 14.414 -7.246 -13.273 1 90.5 146 ASN B CA 1
ATOM 3295 C C . ASN B 1 146 ? 14.133 -6.773 -14.695 1 90.5 146 ASN B C 1
ATOM 3297 O O . ASN B 1 146 ? 15.055 -6.418 -15.438 1 90.5 146 ASN B O 1
ATOM 3301 N N . ASP B 1 147 ? 12.875 -6.754 -15.125 1 90.06 147 ASP B N 1
ATOM 3302 C CA . ASP B 1 147 ? 12.469 -6.223 -16.422 1 90.06 147 ASP B CA 1
ATOM 3303 C C . ASP B 1 147 ? 12.727 -4.719 -16.5 1 90.06 147 ASP B C 1
ATOM 3305 O O . ASP B 1 147 ? 13.188 -4.215 -17.531 1 90.06 147 ASP B O 1
ATOM 3309 N N . LEU B 1 148 ? 12.461 -4.027 -15.422 1 84.94 148 LEU B N 1
ATOM 3310 C CA . LEU B 1 148 ? 12.602 -2.574 -15.367 1 84.94 148 LEU B CA 1
ATOM 3311 C C . LEU B 1 148 ? 14.055 -2.18 -15.156 1 84.94 148 LEU B C 1
ATOM 3313 O O . LEU B 1 148 ? 14.555 -1.241 -15.781 1 84.94 148 LEU B O 1
ATOM 3317 N N . PHE B 1 149 ? 14.773 -2.85 -14.281 1 77.94 149 PHE B N 1
ATOM 3318 C CA . PHE B 1 149 ? 16.094 -2.391 -13.859 1 77.94 149 PHE B CA 1
ATOM 3319 C C . PHE B 1 149 ? 17.172 -2.896 -14.805 1 77.94 149 PHE B C 1
ATOM 3321 O O . PHE B 1 149 ? 18.203 -2.244 -14.984 1 77.94 149 PHE B O 1
ATOM 3328 N N . GLN B 1 150 ? 17.125 -4.09 -15.273 1 69.19 150 GLN B N 1
ATOM 3329 C CA . GLN B 1 150 ? 18.109 -4.562 -16.25 1 69.19 150 GLN B CA 1
ATOM 3330 C C . GLN B 1 150 ? 18.203 -3.617 -17.438 1 69.19 150 GLN B C 1
ATOM 3332 O O . GLN B 1 150 ? 19.281 -3.414 -18 1 69.19 150 GLN B O 1
ATOM 3337 N N . SER B 1 151 ? 17.188 -3.084 -17.719 1 57.09 151 SER B N 1
ATOM 3338 C CA . SER B 1 151 ? 17.188 -2.145 -18.844 1 57.09 151 SER B CA 1
ATOM 3339 C C . SER B 1 151 ? 18.047 -0.921 -18.531 1 57.09 151 SER B C 1
ATOM 3341 O O . SER B 1 151 ? 18.578 -0.287 -19.453 1 57.09 151 SER B O 1
ATOM 3343 N N . VAL B 1 152 ? 18.094 -0.543 -17.281 1 58.44 152 VAL B N 1
ATOM 3344 C CA . VAL B 1 152 ? 18.75 0.689 -16.875 1 58.44 152 VAL B CA 1
ATOM 3345 C C . VAL B 1 152 ? 20.25 0.43 -16.672 1 58.44 152 VAL B C 1
ATOM 3347 O O . VAL B 1 152 ? 21.078 1.256 -17.047 1 58.44 152 VAL B O 1
ATOM 3350 N N . THR B 1 153 ? 20.562 -0.597 -16.031 1 55.88 153 THR B N 1
ATOM 3351 C CA . THR B 1 153 ? 21.969 -0.734 -15.633 1 55.88 153 THR B CA 1
ATOM 3352 C C . THR B 1 153 ? 22.75 -1.564 -16.641 1 55.88 153 THR B C 1
ATOM 3354 O O . THR B 1 153 ? 23.969 -1.538 -16.656 1 55.88 153 THR B O 1
ATOM 3357 N N . GLY B 1 154 ? 22.047 -1.86 -17.828 1 51.12 154 GLY B N 1
ATOM 3358 C CA . GLY B 1 154 ? 22.703 -2.807 -18.719 1 51.12 154 GLY B CA 1
ATOM 3359 C C . GLY B 1 154 ? 23.188 -4.051 -18.016 1 51.12 154 GLY B C 1
ATOM 3360 O O . GLY B 1 154 ? 23.594 -5.023 -18.656 1 51.12 154 GLY B O 1
ATOM 3361 N N . GLU B 1 155 ? 23.516 -3.855 -16.703 1 50.06 155 GLU B N 1
ATOM 3362 C CA . GLU B 1 155 ? 24.016 -4.895 -15.805 1 50.06 155 GLU B CA 1
ATOM 3363 C C . GLU B 1 155 ? 23.047 -5.156 -14.656 1 50.06 155 GLU B C 1
ATOM 3365 O O . GLU B 1 155 ? 22.031 -4.473 -14.531 1 50.06 155 GLU B O 1
ATOM 3370 N N . LYS B 1 156 ? 23.188 -6.305 -14 1 49.31 156 LYS B N 1
ATOM 3371 C CA . LYS B 1 156 ? 22.406 -6.621 -12.812 1 49.31 156 LYS B CA 1
ATOM 3372 C C . LYS B 1 156 ? 22.266 -5.398 -11.914 1 49.31 156 LYS B C 1
ATOM 3374 O O . LYS B 1 156 ? 23.203 -4.617 -11.758 1 49.31 156 LYS B O 1
ATOM 3379 N N . ALA B 1 157 ? 21.078 -5.012 -11.578 1 51.91 157 ALA B N 1
ATOM 3380 C CA . ALA B 1 157 ? 20.672 -3.855 -10.781 1 51.91 157 ALA B CA 1
ATOM 3381 C C . ALA B 1 157 ? 21.734 -3.512 -9.734 1 51.91 157 ALA B C 1
ATOM 3383 O O . ALA B 1 157 ? 22.031 -2.338 -9.516 1 51.91 157 ALA B O 1
ATOM 3384 N N . SER B 1 158 ? 22.281 -4.52 -9.07 1 48.97 158 SER B N 1
ATOM 3385 C CA . SER B 1 158 ? 23.25 -4.336 -8.008 1 48.97 158 SER B CA 1
ATOM 3386 C C . SER B 1 158 ? 24.531 -3.693 -8.531 1 48.97 158 SER B C 1
ATOM 3388 O O . SER B 1 158 ? 25.344 -3.186 -7.754 1 48.97 158 SER B O 1
ATOM 3390 N N . GLU B 1 159 ? 24.688 -3.691 -9.852 1 50.47 159 GLU B N 1
ATOM 3391 C CA . GLU B 1 159 ? 25.922 -3.188 -10.445 1 50.47 159 GLU B CA 1
ATOM 3392 C C . GLU B 1 159 ? 25.719 -1.795 -11.039 1 50.47 159 GLU B C 1
ATOM 3394 O O . GLU B 1 159 ? 26.594 -1.287 -11.75 1 50.47 159 GLU B O 1
ATOM 3399 N N . ALA B 1 160 ? 24.609 -1.28 -10.812 1 48.72 160 ALA B N 1
ATOM 3400 C CA . ALA B 1 160 ? 24.297 0.004 -11.43 1 48.72 160 ALA B CA 1
ATOM 3401 C C . ALA B 1 160 ? 25.312 1.073 -11.016 1 48.72 160 ALA B C 1
ATOM 3403 O O . ALA B 1 160 ? 25.531 1.301 -9.828 1 48.72 160 ALA B O 1
ATOM 3404 N N . THR B 1 161 ? 26.391 1.282 -11.797 1 45.44 161 THR B N 1
ATOM 3405 C CA . THR B 1 161 ? 27.453 2.271 -11.664 1 45.44 161 THR B CA 1
ATOM 3406 C C . THR B 1 161 ? 26.906 3.686 -11.812 1 45.44 161 THR B C 1
ATOM 3408 O O . THR B 1 161 ? 27.641 4.621 -12.109 1 45.44 161 THR B O 1
ATOM 3411 N N . GLY B 1 162 ? 25.766 4.168 -11.227 1 54.38 162 GLY B N 1
ATOM 3412 C CA . GLY B 1 162 ? 25.422 5.547 -10.914 1 54.38 162 GLY B CA 1
ATOM 3413 C C . GLY B 1 162 ? 24.391 6.137 -11.852 1 54.38 162 GLY B C 1
ATOM 3414 O O . GLY B 1 162 ? 23.578 6.973 -11.445 1 54.38 16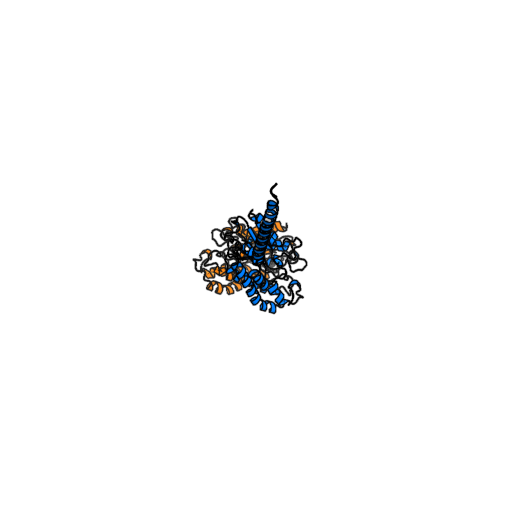2 GLY B O 1
ATOM 3415 N N . GLN B 1 163 ? 24.5 6.078 -13.258 1 55.97 163 GLN B N 1
ATOM 3416 C CA . GLN B 1 163 ? 23.531 6.922 -13.961 1 55.97 163 GLN B CA 1
ATOM 3417 C C . GLN B 1 163 ? 22.266 6.148 -14.297 1 55.97 163 GLN B C 1
ATOM 3419 O O . GLN B 1 163 ? 22.312 5.156 -15.031 1 55.97 163 GLN B O 1
ATOM 3424 N N . PHE B 1 164 ? 21.312 6.184 -13.344 1 62.34 164 PHE B N 1
ATOM 3425 C CA . PHE B 1 164 ? 19.969 5.695 -13.641 1 62.34 164 PHE B CA 1
ATOM 3426 C C . PHE B 1 164 ? 19.406 6.383 -14.883 1 62.34 164 PHE B C 1
ATOM 3428 O O . PHE B 1 164 ? 19.219 7.602 -14.891 1 62.34 164 PHE B O 1
ATOM 3435 N N . ASP B 1 165 ? 19.516 5.617 -15.992 1 76.5 165 ASP B N 1
ATOM 3436 C CA . ASP B 1 165 ? 19 6.184 -17.234 1 76.5 165 ASP B CA 1
ATOM 3437 C C . ASP B 1 165 ? 17.469 6.137 -17.25 1 76.5 165 ASP B C 1
ATOM 3439 O O . ASP B 1 165 ? 16.875 5.133 -17.656 1 76.5 165 ASP B O 1
ATOM 3443 N N . LEU B 1 166 ? 16.859 7.164 -16.844 1 77.88 166 LEU B N 1
ATOM 3444 C CA . LEU B 1 166 ? 15.406 7.281 -16.719 1 77.88 166 LEU B CA 1
ATOM 3445 C C . LEU B 1 166 ? 14.727 7.059 -18.078 1 77.88 166 LEU B C 1
ATOM 3447 O O . LEU B 1 166 ? 13.633 6.492 -18.141 1 77.88 166 LEU B O 1
ATOM 3451 N N . GLU B 1 167 ? 15.367 7.441 -19.078 1 80.38 167 GLU B N 1
ATOM 3452 C CA . GLU B 1 167 ? 14.789 7.273 -20.406 1 80.38 167 GLU B CA 1
ATOM 3453 C C . GLU B 1 167 ? 14.688 5.801 -20.781 1 80.38 167 GLU B C 1
ATOM 3455 O O . GLU B 1 167 ? 13.695 5.379 -21.391 1 80.38 167 GLU B O 1
ATOM 3460 N N . LYS B 1 168 ? 15.672 5.137 -20.438 1 81.19 168 LYS B N 1
ATOM 3461 C CA . LYS B 1 168 ? 15.648 3.703 -20.719 1 81.19 168 LYS B CA 1
ATOM 3462 C C . LYS B 1 168 ? 14.586 3 -19.875 1 81.19 168 LYS B C 1
ATOM 3464 O O . LYS B 1 168 ? 13.93 2.07 -20.344 1 81.19 168 LYS B O 1
ATOM 3469 N N . LEU B 1 169 ? 14.438 3.408 -18.656 1 83.06 169 LEU B N 1
ATOM 3470 C CA . LEU B 1 169 ? 13.398 2.863 -17.781 1 83.06 169 LEU B CA 1
ATOM 3471 C C . LEU B 1 169 ? 12.016 3.08 -18.391 1 83.06 169 LEU B C 1
ATOM 3473 O O . LEU B 1 169 ? 11.219 2.143 -18.484 1 83.06 169 LEU B O 1
ATOM 3477 N N . LYS B 1 170 ? 11.852 4.219 -18.844 1 84.25 170 LYS B N 1
ATOM 3478 C CA . LYS B 1 170 ? 10.562 4.582 -19.438 1 84.25 170 LYS B CA 1
ATOM 3479 C C . LYS B 1 170 ? 10.305 3.795 -20.719 1 84.25 170 LYS B C 1
ATOM 3481 O O . LYS B 1 170 ? 9.188 3.316 -20.938 1 84.25 170 LYS B O 1
ATOM 3486 N N . ALA B 1 171 ? 11.32 3.656 -21.469 1 85.12 171 ALA B N 1
ATOM 3487 C CA . ALA B 1 171 ? 11.195 2.994 -22.766 1 85.12 171 ALA B CA 1
ATOM 3488 C C . ALA B 1 171 ? 10.938 1.498 -22.594 1 85.12 171 ALA B C 1
ATOM 3490 O O . ALA B 1 171 ? 10.305 0.867 -23.438 1 85.12 171 ALA B O 1
ATOM 3491 N N . GLY B 1 172 ? 11.414 0.973 -21.531 1 87.06 172 GLY B N 1
ATOM 3492 C CA . GLY B 1 172 ? 11.297 -0.458 -21.297 1 87.06 172 GLY B CA 1
ATOM 3493 C C . GLY B 1 172 ? 10 -0.848 -20.609 1 87.06 172 GLY B C 1
ATOM 3494 O O . GLY B 1 172 ? 9.625 -2.021 -20.609 1 87.06 172 GLY B O 1
ATOM 3495 N N . MET B 1 173 ? 9.25 0.109 -20.109 1 92.5 173 MET B N 1
ATOM 3496 C CA . MET B 1 173 ? 8.086 -0.159 -19.281 1 92.5 173 MET B CA 1
ATOM 3497 C C . MET B 1 173 ? 6.992 -0.855 -20.078 1 92.5 173 MET B C 1
ATOM 3499 O O . MET B 1 173 ? 6.453 -1.876 -19.641 1 92.5 173 MET B O 1
ATOM 3503 N N . PRO B 1 174 ? 6.668 -0.421 -21.344 1 94.88 174 PRO B N 1
ATOM 3504 C CA . PRO B 1 174 ? 5.59 -1.077 -22.094 1 94.88 174 PRO B CA 1
ATOM 3505 C C . PRO B 1 174 ? 5.867 -2.557 -22.359 1 94.88 174 PRO B C 1
ATOM 3507 O O . PRO B 1 174 ? 4.977 -3.393 -22.188 1 94.88 174 PRO B O 1
ATOM 3510 N N . GLU B 1 175 ? 7.074 -2.848 -22.734 1 94.94 175 GLU B N 1
ATOM 3511 C CA . GLU B 1 175 ? 7.422 -4.246 -22.969 1 94.94 175 GLU B CA 1
ATOM 3512 C C . GLU B 1 175 ? 7.363 -5.062 -21.688 1 94.94 175 GLU B C 1
ATOM 3514 O O . GLU B 1 175 ? 6.887 -6.199 -21.688 1 94.94 175 GLU B O 1
ATOM 3519 N N . GLY B 1 176 ? 7.891 -4.523 -20.625 1 95.56 176 GLY B N 1
ATOM 3520 C CA . GLY B 1 176 ? 7.797 -5.184 -19.328 1 95.56 176 GLY B CA 1
ATOM 3521 C C . GLY B 1 176 ? 6.367 -5.484 -18.922 1 95.56 176 GLY B C 1
ATOM 3522 O O . GLY B 1 176 ? 6.078 -6.57 -18.406 1 95.56 176 GLY B O 1
ATOM 3523 N N . LEU B 1 177 ? 5.5 -4.539 -19.188 1 97.75 177 LEU B N 1
ATOM 3524 C CA . LEU B 1 177 ? 4.098 -4.688 -18.828 1 97.75 177 LEU B CA 1
ATOM 3525 C C . LEU B 1 177 ? 3.424 -5.754 -19.688 1 97.75 177 LEU B C 1
ATOM 3527 O O . LEU B 1 177 ? 2.562 -6.492 -19.203 1 97.75 177 LEU B O 1
ATOM 3531 N N . GLN B 1 178 ? 3.781 -5.832 -20.922 1 98 178 GLN B N 1
ATOM 3532 C CA . GLN B 1 178 ? 3.258 -6.887 -21.797 1 98 178 GLN B CA 1
ATOM 3533 C C . GLN B 1 178 ? 3.67 -8.266 -21.281 1 98 178 GLN B C 1
ATOM 3535 O O . GLN B 1 178 ? 2.861 -9.195 -21.281 1 98 178 GLN B O 1
ATOM 3540 N N . ARG B 1 179 ? 4.895 -8.367 -20.922 1 98.31 179 ARG B N 1
ATOM 3541 C CA . ARG B 1 179 ? 5.383 -9.625 -20.375 1 98.31 179 ARG B CA 1
ATOM 3542 C C . ARG B 1 179 ? 4.668 -9.961 -19.062 1 98.31 179 ARG B C 1
ATOM 3544 O O . ARG B 1 179 ? 4.301 -11.117 -18.828 1 98.31 179 ARG B O 1
ATOM 3551 N N . PHE B 1 180 ? 4.469 -8.992 -18.234 1 98.75 180 PHE B N 1
ATOM 3552 C CA . PHE B 1 180 ? 3.73 -9.172 -16.984 1 98.75 180 PHE B CA 1
ATOM 3553 C C . PHE B 1 180 ? 2.322 -9.688 -17.266 1 98.75 180 PHE B C 1
ATOM 3555 O O . PHE B 1 180 ? 1.858 -10.617 -16.609 1 98.75 180 PHE B O 1
ATOM 3562 N N . GLU B 1 181 ? 1.654 -9.062 -18.203 1 98.81 181 GLU B N 1
ATOM 3563 C CA . GLU B 1 181 ? 0.295 -9.469 -18.547 1 98.81 181 GLU B CA 1
ATOM 3564 C C . GLU B 1 181 ? 0.25 -10.93 -18.984 1 98.81 181 GLU B C 1
ATOM 3566 O O . GLU B 1 181 ? -0.688 -11.656 -18.656 1 98.81 181 GLU B O 1
ATOM 3571 N N . ALA B 1 182 ? 1.262 -11.375 -19.703 1 98.81 182 ALA B N 1
ATOM 3572 C CA . ALA B 1 182 ? 1.337 -12.773 -20.109 1 98.81 182 ALA B CA 1
ATOM 3573 C C . ALA B 1 182 ? 1.418 -13.703 -18.906 1 98.81 182 ALA B C 1
ATOM 3575 O O . ALA B 1 182 ? 0.812 -14.781 -18.891 1 98.81 182 ALA B O 1
ATOM 3576 N N . VAL B 1 183 ? 2.172 -13.312 -17.906 1 98.94 183 VAL B N 1
ATOM 3577 C CA . VAL B 1 183 ? 2.258 -14.078 -16.672 1 98.94 183 VAL B CA 1
ATOM 3578 C C . VAL B 1 183 ? 0.871 -14.203 -16.031 1 98.94 183 VAL B C 1
ATOM 3580 O O . VAL B 1 183 ? 0.449 -15.297 -15.656 1 98.94 183 VAL B O 1
ATOM 3583 N N . ILE B 1 184 ? 0.15 -13.086 -15.969 1 98.94 184 ILE B N 1
ATOM 3584 C CA . ILE B 1 184 ? -1.161 -13.023 -15.328 1 98.94 184 ILE B CA 1
ATOM 3585 C C . ILE B 1 184 ? -2.146 -13.906 -16.078 1 98.94 184 ILE B C 1
ATOM 3587 O O . ILE B 1 184 ? -2.91 -14.664 -15.477 1 98.94 184 ILE B O 1
ATOM 3591 N N . GLU B 1 185 ? -2.074 -13.859 -17.375 1 98.81 185 GLU B N 1
ATOM 3592 C CA . GLU B 1 185 ? -2.947 -14.68 -18.219 1 98.81 185 GLU B CA 1
ATOM 3593 C C . GLU B 1 185 ? -2.691 -16.172 -17.984 1 98.81 185 GLU B C 1
ATOM 3595 O O . GLU B 1 185 ? -3.631 -16.969 -17.906 1 98.81 185 GLU B O 1
ATOM 3600 N N . GLN B 1 186 ? -1.429 -16.5 -17.875 1 98.81 186 GLN B N 1
ATOM 3601 C CA . GLN B 1 186 ? -1.078 -17.906 -17.672 1 98.81 186 GLN B CA 1
ATOM 3602 C C . GLN B 1 186 ? -1.532 -18.391 -16.297 1 98.81 186 GLN B C 1
ATOM 3604 O O . GLN B 1 186 ? -2.051 -19.5 -16.156 1 98.81 186 GLN B O 1
ATOM 3609 N N . ILE B 1 187 ? -1.338 -17.609 -15.227 1 98.88 187 ILE B N 1
ATOM 3610 C CA . ILE B 1 187 ? -1.775 -17.969 -13.883 1 98.88 187 ILE B CA 1
ATOM 3611 C C . ILE B 1 187 ? -3.287 -18.188 -13.875 1 98.88 187 ILE B C 1
ATOM 3613 O O . ILE B 1 187 ? -3.775 -19.172 -13.32 1 98.88 187 ILE B O 1
ATOM 3617 N N . HIS B 1 188 ? -4.02 -17.219 -14.508 1 98.69 188 HIS B N 1
ATOM 3618 C CA . HIS B 1 188 ? -5.477 -17.312 -14.562 1 98.69 188 HIS B CA 1
ATOM 3619 C C . HIS B 1 188 ? -5.922 -18.578 -15.297 1 98.69 188 HIS B C 1
ATOM 3621 O O . HIS B 1 188 ? -6.855 -19.25 -14.867 1 98.69 188 HIS B O 1
ATOM 3627 N N . ALA B 1 189 ? -5.223 -18.891 -16.422 1 98.31 189 ALA B N 1
ATOM 3628 C CA . ALA B 1 189 ? -5.57 -20.078 -17.203 1 98.31 189 ALA B CA 1
ATOM 3629 C C . ALA B 1 189 ? -5.355 -21.359 -16.391 1 98.31 189 ALA B C 1
ATOM 3631 O O . ALA B 1 189 ? -6.141 -22.297 -16.5 1 98.31 189 ALA B O 1
ATOM 3632 N N . LEU B 1 190 ? -4.336 -21.391 -15.617 1 98.19 190 LEU B N 1
ATOM 3633 C CA . LEU B 1 190 ? -3.98 -22.578 -14.844 1 98.19 190 LEU B CA 1
ATOM 3634 C C . LEU B 1 190 ? -4.91 -22.75 -13.648 1 98.19 190 LEU B C 1
ATOM 3636 O O . LEU B 1 190 ? -5.258 -23.875 -13.281 1 98.19 190 LEU B O 1
ATOM 3640 N N . ASN B 1 191 ? -5.316 -21.625 -13 1 98.31 191 ASN B N 1
ATOM 3641 C CA . ASN B 1 191 ? -6.129 -21.688 -11.789 1 98.31 191 ASN B CA 1
ATOM 3642 C C . ASN B 1 191 ? -6.93 -20.391 -11.594 1 98.31 191 ASN B C 1
ATOM 3644 O O . ASN B 1 191 ? -6.473 -19.469 -10.922 1 98.31 191 ASN B O 1
ATOM 3648 N N . PRO B 1 192 ? -8.109 -20.297 -12.148 1 97.62 192 PRO B N 1
ATOM 3649 C CA . PRO B 1 192 ? -8.93 -19.094 -12.016 1 97.62 192 PRO B CA 1
ATOM 3650 C C . PRO B 1 192 ? -9.539 -18.953 -10.625 1 97.62 192 PRO B C 1
ATOM 3652 O O . PRO B 1 192 ? -10.117 -17.922 -10.305 1 97.62 192 PRO B O 1
ATOM 3655 N N . ASN B 1 193 ? -9.328 -19.953 -9.75 1 96.94 193 ASN B N 1
ATOM 3656 C CA . ASN B 1 193 ? -10 -19.969 -8.461 1 96.94 193 ASN B CA 1
ATOM 3657 C C . ASN B 1 193 ? -9.078 -19.5 -7.34 1 96.94 193 ASN B C 1
ATOM 3659 O O . ASN B 1 193 ? -9.547 -19.125 -6.258 1 96.94 193 ASN B O 1
ATOM 3663 N N . ALA B 1 194 ? -7.785 -19.562 -7.574 1 97.81 194 ALA B N 1
ATOM 3664 C CA . ALA B 1 194 ? -6.82 -19.203 -6.539 1 97.81 194 ALA B CA 1
ATOM 3665 C C . ALA B 1 194 ? -6.812 -17.688 -6.301 1 97.81 194 ALA B C 1
ATOM 3667 O O . ALA B 1 194 ? -6.977 -16.906 -7.238 1 97.81 194 ALA B O 1
ATOM 3668 N N . HIS B 1 195 ? -6.684 -17.312 -5.035 1 97.88 195 HIS B N 1
ATOM 3669 C CA . HIS B 1 195 ? -6.312 -15.93 -4.754 1 97.88 195 HIS B CA 1
ATOM 3670 C C . HIS B 1 195 ? -4.867 -15.656 -5.156 1 97.88 195 HIS B C 1
ATOM 3672 O O . HIS B 1 195 ? -3.963 -16.422 -4.805 1 97.88 195 HIS B O 1
ATOM 3678 N N . VAL B 1 196 ? -4.691 -14.648 -5.984 1 98.69 196 VAL B N 1
ATOM 3679 C CA . VAL B 1 196 ? -3.359 -14.305 -6.473 1 98.69 196 VAL B CA 1
ATOM 3680 C C . VAL B 1 196 ? -2.924 -12.961 -5.898 1 98.69 196 VAL B C 1
ATOM 3682 O O . VAL B 1 196 ? -3.623 -11.953 -6.059 1 98.69 196 VAL B O 1
ATOM 3685 N N . VAL B 1 197 ? -1.78 -12.977 -5.176 1 98.88 197 VAL B N 1
ATOM 3686 C CA . VAL B 1 197 ? -1.242 -11.758 -4.582 1 98.88 197 VAL B CA 1
ATOM 3687 C C . VAL B 1 197 ? 0.093 -11.406 -5.238 1 98.88 197 VAL B C 1
ATOM 3689 O O . VAL B 1 197 ? 1.044 -12.195 -5.176 1 98.88 197 VAL B O 1
ATOM 3692 N N . TYR B 1 198 ? 0.106 -10.281 -5.883 1 98.94 198 TYR B N 1
ATOM 3693 C CA . TYR B 1 198 ? 1.326 -9.688 -6.414 1 98.94 198 TYR B CA 1
ATOM 3694 C C . TYR B 1 198 ? 1.877 -8.633 -5.465 1 98.94 198 TYR B C 1
ATOM 3696 O O . TYR B 1 198 ? 1.153 -7.723 -5.047 1 98.94 198 TYR B O 1
ATOM 3704 N N . VAL B 1 199 ? 3.115 -8.789 -5.055 1 98.88 199 VAL B N 1
ATOM 3705 C CA . VAL B 1 199 ? 3.771 -7.777 -4.238 1 98.88 199 VAL B CA 1
ATOM 3706 C C . VAL B 1 199 ? 4.309 -6.66 -5.133 1 98.88 199 VAL B C 1
ATOM 3708 O O . VAL B 1 199 ? 5.184 -6.895 -5.969 1 98.88 199 VAL B O 1
ATOM 3711 N N . GLY B 1 200 ? 3.775 -5.461 -4.941 1 98.56 200 GLY B N 1
ATOM 3712 C CA . GLY B 1 200 ? 4.156 -4.324 -5.758 1 98.56 200 GLY B CA 1
ATOM 3713 C C . GLY B 1 200 ? 5.625 -3.961 -5.633 1 98.56 200 GLY B C 1
ATOM 3714 O O . GLY B 1 200 ? 6.258 -4.266 -4.621 1 98.56 200 GLY B O 1
ATOM 3715 N N . LEU B 1 201 ? 6.129 -3.244 -6.637 1 97.12 201 LEU B N 1
ATOM 3716 C CA . LEU B 1 201 ? 7.539 -2.879 -6.688 1 97.12 201 LEU B CA 1
ATOM 3717 C C . LEU B 1 201 ? 7.824 -1.681 -5.789 1 97.12 201 LEU B C 1
ATOM 3719 O O . LEU B 1 201 ? 6.941 -0.853 -5.555 1 97.12 201 LEU B O 1
ATOM 3723 N N . PHE B 1 202 ? 8.992 -1.646 -5.223 1 96.5 202 PHE B N 1
ATOM 3724 C CA . PHE B 1 202 ? 9.516 -0.503 -4.484 1 96.5 202 PHE B CA 1
ATOM 3725 C C . PHE B 1 202 ? 10.852 -0.05 -5.066 1 96.5 202 PHE B C 1
ATOM 3727 O O . PHE B 1 202 ? 11.453 -0.76 -5.871 1 96.5 202 PHE B O 1
ATOM 3734 N N . ASN B 1 203 ? 11.281 1.174 -4.777 1 93.12 203 ASN B N 1
ATOM 3735 C CA . ASN B 1 203 ? 12.586 1.7 -5.168 1 93.12 203 ASN B CA 1
ATOM 3736 C C . ASN B 1 203 ? 13.641 1.434 -4.102 1 93.12 203 ASN B C 1
ATOM 3738 O O . ASN B 1 203 ? 13.68 2.121 -3.078 1 93.12 203 ASN B O 1
ATOM 3742 N N . PRO B 1 204 ? 14.5 0.433 -4.34 1 90.88 204 PRO B N 1
ATOM 3743 C CA . PRO B 1 204 ? 15.523 0.155 -3.326 1 90.88 204 PRO B CA 1
ATOM 3744 C C . PRO B 1 204 ? 16.562 1.263 -3.223 1 90.88 204 PRO B C 1
ATOM 3746 O O . PRO B 1 204 ? 17.359 1.278 -2.281 1 90.88 204 PRO B O 1
ATOM 3749 N N . PHE B 1 205 ? 16.5 2.258 -4.117 1 88.25 205 PHE B N 1
ATOM 3750 C CA . PHE B 1 205 ? 17.5 3.307 -4.164 1 88.25 205 PHE B CA 1
ATOM 3751 C C . PHE B 1 205 ? 16.906 4.648 -3.758 1 88.25 205 PHE B C 1
ATOM 3753 O O . PHE B 1 205 ? 17.438 5.703 -4.133 1 88.25 205 PHE B O 1
ATOM 3760 N N . TYR B 1 206 ? 15.891 4.637 -3.072 1 91 206 TYR B N 1
ATOM 3761 C CA . TYR B 1 206 ? 15.133 5.84 -2.742 1 91 206 TYR B CA 1
ATOM 3762 C C . TYR B 1 206 ? 16.016 6.871 -2.051 1 91 206 TYR B C 1
ATOM 3764 O O . TYR B 1 206 ? 15.852 8.078 -2.264 1 91 206 TYR B O 1
ATOM 3772 N N . GLU B 1 207 ? 16.953 6.465 -1.257 1 88 207 GLU B N 1
ATOM 3773 C CA . GLU B 1 207 ? 17.75 7.383 -0.446 1 88 207 GLU B CA 1
ATOM 3774 C C . GLU B 1 207 ? 18.953 7.914 -1.225 1 88 207 GLU B C 1
ATOM 3776 O O . GLU B 1 207 ? 19.688 8.781 -0.737 1 88 207 GLU B O 1
ATOM 3781 N N . MET B 1 208 ? 19.109 7.363 -2.355 1 84.38 208 MET B N 1
ATOM 3782 C CA . MET B 1 208 ? 20.109 7.922 -3.254 1 84.38 208 MET B CA 1
ATOM 3783 C C . MET B 1 208 ? 19.516 9.023 -4.121 1 84.38 208 MET B C 1
ATOM 3785 O O . MET B 1 208 ? 18.672 8.766 -4.969 1 84.38 208 MET B O 1
ATOM 3789 N N . GLU B 1 209 ? 19.969 10.18 -3.982 1 81.69 209 GLU B N 1
ATOM 3790 C CA . GLU B 1 209 ? 19.375 11.375 -4.586 1 81.69 209 GLU B CA 1
ATOM 3791 C C . GLU B 1 209 ? 19.188 11.195 -6.09 1 81.69 209 GLU B C 1
ATOM 3793 O O . GLU B 1 209 ? 18.109 11.461 -6.621 1 81.69 209 GLU B O 1
ATOM 3798 N N . ASP B 1 210 ? 20.203 10.648 -6.781 1 81.38 210 ASP B N 1
ATOM 3799 C CA . ASP B 1 210 ? 20.188 10.539 -8.234 1 81.38 210 ASP B CA 1
ATOM 3800 C C . ASP B 1 210 ? 19.234 9.43 -8.688 1 81.38 210 ASP B C 1
ATOM 3802 O O . ASP B 1 210 ? 18.781 9.43 -9.836 1 81.38 210 ASP B O 1
ATOM 3806 N N . LEU B 1 211 ? 18.891 8.586 -7.727 1 84.88 211 LEU B N 1
ATOM 3807 C CA . LEU B 1 211 ? 18.078 7.438 -8.125 1 84.88 211 LEU B CA 1
ATOM 3808 C C . LEU B 1 211 ? 16.672 7.531 -7.543 1 84.88 211 LEU B C 1
ATOM 3810 O O . LEU B 1 211 ? 15.773 6.801 -7.961 1 84.88 211 LEU B O 1
ATOM 3814 N N . ARG B 1 212 ? 16.5 8.477 -6.688 1 89.69 212 ARG B N 1
ATOM 3815 C CA . ARG B 1 212 ? 15.195 8.727 -6.098 1 89.69 212 ARG B CA 1
ATOM 3816 C C . ARG B 1 212 ? 14.172 9.102 -7.168 1 89.69 212 ARG B C 1
ATOM 3818 O O . ARG B 1 212 ? 12.992 8.781 -7.039 1 89.69 212 ARG B O 1
ATOM 3825 N N . VAL B 1 213 ? 14.672 9.648 -8.281 1 88.88 213 VAL B N 1
ATOM 3826 C CA . VAL B 1 213 ? 13.828 10.172 -9.352 1 88.88 213 VAL B CA 1
ATOM 3827 C C . VAL B 1 213 ? 13.156 9.016 -10.086 1 88.88 213 VAL B C 1
ATOM 3829 O O . VAL B 1 213 ? 12.203 9.227 -10.852 1 88.88 213 VAL B O 1
ATOM 3832 N N . GLY B 1 214 ? 13.602 7.801 -9.867 1 89.69 214 GLY B N 1
ATOM 3833 C CA . GLY B 1 214 ? 12.984 6.625 -10.461 1 89.69 214 GLY B CA 1
ATOM 3834 C C . GLY B 1 214 ? 11.68 6.234 -9.797 1 89.69 214 GLY B C 1
ATOM 3835 O O . GLY B 1 214 ? 10.883 5.496 -10.383 1 89.69 214 GLY B O 1
ATOM 3836 N N . SER B 1 215 ? 11.414 6.758 -8.609 1 93.94 215 SER B N 1
ATOM 3837 C CA . SER B 1 215 ? 10.281 6.312 -7.805 1 93.94 215 SER B CA 1
ATOM 3838 C C . SER B 1 215 ? 8.961 6.602 -8.508 1 93.94 215 SER B C 1
ATOM 3840 O O . SER B 1 215 ? 8.078 5.742 -8.555 1 93.94 215 SER B O 1
ATOM 3842 N N . PRO B 1 216 ? 8.789 7.762 -9.148 1 94.88 216 PRO B N 1
ATOM 3843 C CA . PRO B 1 216 ? 7.539 8.008 -9.867 1 94.88 216 PRO B CA 1
ATOM 3844 C C . PRO B 1 216 ? 7.309 7.004 -11 1 94.88 216 PRO B C 1
ATOM 3846 O O . PRO B 1 216 ? 6.168 6.633 -11.273 1 94.88 216 PRO B O 1
ATOM 3849 N N . TYR B 1 217 ? 8.32 6.566 -11.586 1 92.06 217 TYR B N 1
ATOM 3850 C CA . TYR B 1 217 ? 8.188 5.613 -12.688 1 92.06 217 TYR B CA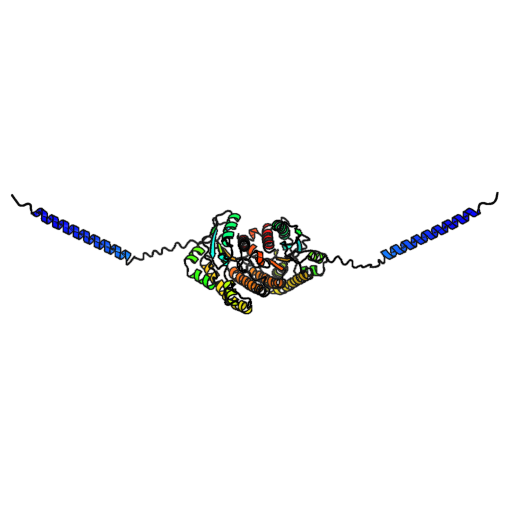 1
ATOM 3851 C C . TYR B 1 217 ? 7.84 4.223 -12.164 1 92.06 217 TYR B C 1
ATOM 3853 O O . TYR B 1 217 ? 7.066 3.494 -12.781 1 92.06 217 TYR B O 1
ATOM 3861 N N . ILE B 1 218 ? 8.422 3.861 -11.07 1 94.44 218 ILE B N 1
ATOM 3862 C CA . ILE B 1 218 ? 8.062 2.607 -10.422 1 94.44 218 ILE B CA 1
ATOM 3863 C C . ILE B 1 218 ? 6.59 2.645 -10.008 1 94.44 218 ILE B C 1
ATOM 3865 O O . ILE B 1 218 ? 5.879 1.646 -10.133 1 94.44 218 ILE B O 1
ATOM 3869 N N . GLN B 1 219 ? 6.105 3.807 -9.57 1 97 219 GLN B N 1
ATOM 3870 C CA . GLN B 1 219 ? 4.699 3.938 -9.211 1 97 219 GLN B CA 1
ATOM 3871 C C . GLN B 1 219 ? 3.807 3.867 -10.445 1 97 219 GLN B C 1
ATOM 3873 O O . GLN B 1 219 ? 2.689 3.35 -10.383 1 97 219 GLN B O 1
ATOM 3878 N N . GLN B 1 220 ? 4.301 4.391 -11.547 1 96.06 220 GLN B N 1
ATOM 3879 C CA . GLN B 1 220 ? 3.568 4.219 -12.797 1 96.06 220 GLN B CA 1
ATOM 3880 C C . GLN B 1 220 ? 3.447 2.744 -13.172 1 96.06 220 GLN B C 1
ATOM 3882 O O . GLN B 1 220 ? 2.383 2.289 -13.594 1 96.06 220 GLN B O 1
ATOM 3887 N N . TRP B 1 221 ? 4.539 2.035 -13 1 95.88 221 TRP B N 1
ATOM 3888 C CA . TRP B 1 221 ? 4.496 0.59 -13.203 1 95.88 221 TRP B CA 1
ATOM 3889 C C . TRP B 1 221 ? 3.434 -0.052 -12.32 1 95.88 221 TRP B C 1
ATOM 3891 O O . TRP B 1 221 ? 2.58 -0.797 -12.805 1 95.88 221 TRP B O 1
ATOM 3901 N N . ASN B 1 222 ? 3.467 0.251 -11.023 1 98.38 222 ASN B N 1
ATOM 3902 C CA . ASN B 1 222 ? 2.523 -0.33 -10.078 1 98.38 222 ASN B CA 1
ATOM 3903 C C . ASN B 1 222 ? 1.08 -0.014 -10.453 1 98.38 222 ASN B C 1
ATOM 3905 O O . ASN B 1 222 ? 0.199 -0.865 -10.328 1 98.38 222 ASN B O 1
ATOM 3909 N N . GLN B 1 223 ? 0.869 1.218 -10.914 1 98.06 223 GLN B N 1
ATOM 3910 C CA . GLN B 1 223 ? -0.472 1.614 -11.328 1 98.06 223 GLN B CA 1
ATOM 3911 C C . GLN B 1 223 ? -0.93 0.815 -12.539 1 98.06 223 GLN B C 1
ATOM 3913 O O . GLN B 1 223 ? -2.082 0.38 -12.609 1 98.06 223 GLN B O 1
ATOM 3918 N N . GLN B 1 224 ? -0.106 0.608 -13.508 1 97.88 224 GLN B N 1
ATOM 3919 C CA . GLN B 1 224 ? -0.462 -0.147 -14.711 1 97.88 224 GLN B CA 1
ATOM 3920 C C . GLN B 1 224 ? -0.648 -1.628 -14.391 1 97.88 224 GLN B C 1
ATOM 3922 O O . GLN B 1 224 ? -1.511 -2.289 -14.969 1 97.88 224 GLN B O 1
ATOM 3927 N N . VAL B 1 225 ? 0.161 -2.115 -13.492 1 98.62 225 VAL B N 1
ATOM 3928 C CA . VAL B 1 225 ? -0.015 -3.477 -13 1 98.62 225 VAL B CA 1
ATOM 3929 C C . VAL B 1 225 ? -1.379 -3.611 -12.328 1 98.62 225 VAL B C 1
ATOM 3931 O O . VAL B 1 225 ? -2.08 -4.609 -12.523 1 98.62 225 VAL B O 1
ATOM 3934 N N . TYR B 1 226 ? -1.752 -2.637 -11.531 1 98.75 226 TYR B N 1
ATOM 3935 C CA . TYR B 1 226 ? -3.078 -2.633 -10.922 1 98.75 226 TYR B CA 1
ATOM 3936 C C . TYR B 1 226 ? -4.164 -2.762 -11.984 1 98.75 226 TYR B C 1
ATOM 3938 O O . TYR B 1 226 ? -5.105 -3.539 -11.828 1 98.75 226 TYR B O 1
ATOM 3946 N N . ASP B 1 227 ? -4.035 -2.012 -13.078 1 98.19 227 ASP B N 1
ATOM 3947 C CA . ASP B 1 227 ? -5.023 -2.049 -14.148 1 98.19 227 ASP B CA 1
ATOM 3948 C C . ASP B 1 227 ? -5.156 -3.459 -14.727 1 98.19 227 ASP B C 1
ATOM 3950 O O . ASP B 1 227 ? -6.266 -3.918 -15.008 1 98.19 227 ASP B O 1
ATOM 3954 N N . ILE B 1 228 ? -4.051 -4.113 -14.867 1 98.75 228 ILE B N 1
ATOM 3955 C CA . ILE B 1 228 ? -4.035 -5.465 -15.414 1 98.75 228 ILE B CA 1
ATOM 3956 C C . ILE B 1 228 ? -4.699 -6.43 -14.438 1 98.75 228 ILE B C 1
ATOM 3958 O O . ILE B 1 228 ? -5.59 -7.191 -14.812 1 98.75 228 ILE B O 1
ATOM 3962 N N . LEU B 1 229 ? -4.328 -6.359 -13.164 1 98.62 229 LEU B N 1
ATOM 3963 C CA . LEU B 1 229 ? -4.824 -7.289 -12.156 1 98.62 229 LEU B CA 1
ATOM 3964 C C . LEU B 1 229 ? -6.305 -7.051 -11.875 1 98.62 229 LEU B C 1
ATOM 3966 O O . LEU B 1 229 ? -7.043 -7.988 -11.57 1 98.62 229 LEU B O 1
ATOM 3970 N N . HIS B 1 230 ? -6.707 -5.789 -12.023 1 97.5 230 HIS B N 1
ATOM 3971 C CA . HIS B 1 230 ? -8.078 -5.395 -11.711 1 97.5 230 HIS B CA 1
ATOM 3972 C C . HIS B 1 230 ? -9.07 -6.094 -12.633 1 97.5 230 HIS B C 1
ATOM 3974 O O . HIS B 1 230 ? -10.266 -6.168 -12.328 1 97.5 230 HIS B O 1
ATOM 3980 N N . ARG B 1 231 ? -8.617 -6.652 -13.742 1 97 231 ARG B N 1
ATOM 3981 C CA . ARG B 1 231 ? -9.469 -7.375 -14.688 1 97 231 ARG B CA 1
ATOM 3982 C C . ARG B 1 231 ? -9.898 -8.719 -14.109 1 97 231 ARG B C 1
ATOM 3984 O O . ARG B 1 231 ? -10.812 -9.359 -14.633 1 97 231 ARG B O 1
ATOM 3991 N N . TYR B 1 232 ? -9.219 -9.141 -13.055 1 96.44 232 TYR B N 1
ATOM 3992 C CA . TYR B 1 232 ? -9.484 -10.414 -12.398 1 96.44 232 TYR B CA 1
ATOM 3993 C C . TYR B 1 232 ? -9.945 -10.203 -10.961 1 96.44 232 TYR B C 1
ATOM 3995 O O . TYR B 1 232 ? -9.25 -9.547 -10.172 1 96.44 232 TYR B O 1
ATOM 4003 N N . ASP B 1 233 ? -11.047 -10.734 -10.523 1 91.5 233 ASP B N 1
ATOM 4004 C CA . ASP B 1 233 ? -11.641 -10.453 -9.227 1 91.5 233 ASP B CA 1
ATOM 4005 C C . ASP B 1 233 ? -10.891 -11.172 -8.109 1 91.5 233 ASP B C 1
ATOM 4007 O O . ASP B 1 233 ? -11.078 -10.867 -6.93 1 91.5 233 ASP B O 1
ATOM 4011 N N . ASN B 1 234 ? -9.992 -12.133 -8.492 1 95.06 234 ASN B N 1
ATOM 4012 C CA . ASN B 1 234 ? -9.273 -12.914 -7.488 1 95.06 234 ASN B CA 1
ATOM 4013 C C . ASN B 1 234 ? -7.801 -12.523 -7.426 1 95.06 234 ASN B C 1
ATOM 4015 O O . ASN B 1 234 ? -6.98 -13.273 -6.891 1 95.06 234 ASN B O 1
ATOM 4019 N N . MET B 1 235 ? -7.418 -11.391 -8.062 1 97.75 235 MET B N 1
ATOM 4020 C CA . MET B 1 235 ? -6.02 -10.969 -8.07 1 97.75 235 MET B CA 1
ATOM 4021 C C . MET B 1 235 ? -5.863 -9.594 -7.426 1 97.75 235 MET B C 1
ATOM 4023 O O . MET B 1 235 ? -6.68 -8.703 -7.652 1 97.75 235 MET B O 1
ATOM 4027 N N . THR B 1 236 ? -4.84 -9.5 -6.547 1 97.38 236 THR B N 1
ATOM 4028 C CA . THR B 1 236 ? -4.605 -8.273 -5.793 1 97.38 236 THR B CA 1
ATOM 4029 C C . THR B 1 236 ? -3.133 -7.875 -5.84 1 97.38 236 THR B C 1
ATOM 4031 O O . THR B 1 236 ? -2.254 -8.734 -5.75 1 97.38 236 THR B O 1
ATOM 4034 N N . ILE B 1 237 ? -2.859 -6.617 -6.047 1 98.75 237 ILE B N 1
ATOM 4035 C CA . ILE B 1 237 ? -1.521 -6.09 -5.805 1 98.75 237 ILE B CA 1
ATOM 4036 C C . ILE B 1 237 ? -1.434 -5.527 -4.391 1 98.75 237 ILE B C 1
ATOM 4038 O O . ILE B 1 237 ? -2.336 -4.816 -3.939 1 98.75 237 ILE B O 1
ATOM 4042 N N . VAL B 1 238 ? -0.448 -5.898 -3.682 1 98.75 238 VAL B N 1
ATOM 4043 C CA . VAL B 1 238 ? -0.135 -5.367 -2.359 1 98.75 238 VAL B CA 1
ATOM 4044 C C . VAL B 1 238 ? 0.989 -4.336 -2.471 1 98.75 238 VAL B C 1
ATOM 4046 O O . VAL B 1 238 ? 2.115 -4.68 -2.838 1 98.75 238 VAL B O 1
ATOM 4049 N N . PRO B 1 239 ? 0.672 -3.049 -2.174 1 98.75 239 PRO B N 1
ATOM 4050 C CA . PRO B 1 239 ? 1.709 -2.02 -2.295 1 98.75 239 PRO B CA 1
ATOM 4051 C C . PRO B 1 239 ? 2.75 -2.1 -1.179 1 98.75 239 PRO B C 1
ATOM 4053 O O . PRO B 1 239 ? 2.408 -2.391 -0.03 1 98.75 239 PRO B O 1
ATOM 4056 N N . THR B 1 240 ? 4.039 -1.846 -1.559 1 98.44 240 THR B N 1
ATOM 4057 C CA . THR B 1 240 ? 5.102 -1.974 -0.569 1 98.44 240 THR B CA 1
ATOM 4058 C C . THR B 1 240 ? 6.094 -0.818 -0.688 1 98.44 240 THR B C 1
ATOM 4060 O O . THR B 1 240 ? 7.094 -0.774 0.032 1 98.44 240 THR B O 1
ATOM 4063 N N . TYR B 1 241 ? 5.844 0.138 -1.589 1 97.69 241 TYR B N 1
ATOM 4064 C CA . TYR B 1 241 ? 6.832 1.158 -1.913 1 97.69 241 TYR B CA 1
ATOM 4065 C C . TYR B 1 241 ? 7.133 2.033 -0.702 1 97.69 241 TYR B C 1
ATOM 4067 O O . TYR B 1 241 ? 8.289 2.383 -0.45 1 97.69 241 TYR B O 1
ATOM 4075 N N . ASP B 1 242 ? 6.152 2.365 0.089 1 97.56 242 ASP B N 1
ATOM 4076 C CA . ASP B 1 242 ? 6.301 3.268 1.226 1 97.56 242 ASP B CA 1
ATOM 4077 C C . ASP B 1 242 ? 7.16 2.637 2.32 1 97.56 242 ASP B C 1
ATOM 4079 O O . ASP B 1 242 ? 7.805 3.344 3.096 1 97.56 242 ASP B O 1
ATOM 4083 N N . LEU B 1 243 ? 7.219 1.324 2.383 1 97.44 243 LEU B N 1
ATOM 4084 C CA . LEU B 1 243 ? 7.965 0.597 3.404 1 97.44 243 LEU B CA 1
ATOM 4085 C C . LEU B 1 243 ? 9.461 0.889 3.297 1 97.44 243 LEU B C 1
ATOM 4087 O O . LEU B 1 243 ? 10.18 0.84 4.297 1 97.44 243 LEU B O 1
ATOM 4091 N N . PHE B 1 244 ? 9.852 1.242 2.096 1 95.44 244 PHE B N 1
ATOM 4092 C CA . PHE B 1 244 ? 11.297 1.272 1.861 1 95.44 244 PHE B CA 1
ATOM 4093 C C . PHE B 1 244 ? 11.766 2.691 1.563 1 95.44 244 PHE B C 1
ATOM 4095 O O . PHE B 1 244 ? 12.922 2.906 1.208 1 95.44 244 PHE B O 1
ATOM 4102 N N . GLU B 1 245 ? 10.727 3.578 1.708 1 93.31 245 GLU B N 1
ATOM 4103 C CA . GLU B 1 245 ? 11.102 4.984 1.569 1 93.31 245 GLU B CA 1
ATOM 4104 C C . GLU B 1 245 ? 11.664 5.535 2.875 1 93.31 245 GLU B C 1
ATOM 4106 O O . GLU B 1 245 ? 11 5.48 3.916 1 93.31 245 GLU B O 1
ATOM 4111 N N . ASN B 1 246 ? 12.828 5.852 3.035 1 84.75 246 ASN B N 1
ATOM 4112 C CA . ASN B 1 246 ? 13.555 6.414 4.168 1 84.75 246 ASN B CA 1
ATOM 4113 C C . ASN B 1 246 ? 13.805 5.363 5.25 1 84.75 246 ASN B C 1
ATOM 4115 O O . ASN B 1 246 ? 13.781 5.676 6.441 1 84.75 246 ASN B O 1
ATOM 4119 N N . ALA B 1 247 ? 13.836 4.078 4.828 1 88.19 247 ALA B N 1
ATOM 4120 C CA . ALA B 1 247 ? 14.047 2.994 5.781 1 88.19 247 ALA B CA 1
ATOM 4121 C C . ALA B 1 247 ? 15.062 1.984 5.242 1 88.19 247 ALA B C 1
ATOM 4123 O O . ALA B 1 247 ? 15.062 0.822 5.656 1 88.19 247 ALA B O 1
ATOM 4124 N N . SER B 1 248 ? 15.797 2.4 4.281 1 86 248 SER B N 1
ATOM 4125 C CA . SER B 1 248 ? 16.734 1.484 3.631 1 86 248 SER B CA 1
ATOM 4126 C C . SER B 1 248 ? 17.703 0.876 4.637 1 86 248 SER B C 1
ATOM 4128 O O . SER B 1 248 ? 18 -0.318 4.574 1 86 248 SER B O 1
ATOM 4130 N N . ASP B 1 249 ? 18.141 1.639 5.578 1 88.94 249 ASP B N 1
ATOM 4131 C CA . ASP B 1 249 ? 19.109 1.181 6.562 1 88.94 249 ASP B CA 1
ATOM 4132 C C . ASP B 1 249 ? 18.5 0.144 7.504 1 88.94 249 ASP B C 1
ATOM 4134 O O . ASP B 1 249 ? 19.203 -0.689 8.07 1 88.94 249 ASP B O 1
ATOM 4138 N N . LEU B 1 250 ? 17.203 0.152 7.613 1 93.06 250 LEU B N 1
ATOM 4139 C CA . LEU B 1 250 ? 16.516 -0.737 8.547 1 93.06 250 LEU B CA 1
ATOM 4140 C C . LEU B 1 250 ? 16.047 -2.006 7.84 1 93.06 250 LEU B C 1
ATOM 4142 O O . LEU B 1 250 ? 16.094 -3.094 8.414 1 93.06 250 LEU B O 1
ATOM 4146 N N . TYR B 1 251 ? 15.695 -1.848 6.559 1 96.81 251 TYR B N 1
ATOM 4147 C CA . TYR B 1 251 ? 14.891 -2.92 5.98 1 96.81 251 TYR B CA 1
ATOM 4148 C C . TYR B 1 251 ? 15.609 -3.568 4.809 1 96.81 251 TYR B C 1
ATOM 4150 O O . TYR B 1 251 ? 15.172 -4.605 4.301 1 96.81 251 TYR B O 1
ATOM 4158 N N . LEU B 1 252 ? 16.688 -2.979 4.336 1 96.12 252 LEU B N 1
ATOM 4159 C CA . LEU B 1 252 ? 17.406 -3.586 3.223 1 96.12 252 LEU B CA 1
ATOM 4160 C C . LEU B 1 252 ? 18.625 -4.367 3.719 1 96.12 252 LEU B C 1
ATOM 4162 O O . LEU B 1 252 ? 19.188 -4.051 4.77 1 96.12 252 LEU B O 1
ATOM 4166 N N . SER B 1 253 ? 18.984 -5.375 2.969 1 96.56 253 SER B N 1
ATOM 4167 C CA . SER B 1 253 ? 20.141 -6.203 3.283 1 96.56 253 SER B CA 1
ATOM 4168 C C . SER B 1 253 ? 21.438 -5.492 2.934 1 96.56 253 SER B C 1
ATOM 4170 O O . SER B 1 253 ? 21.422 -4.324 2.537 1 96.56 253 SER B O 1
ATOM 4172 N N . SER B 1 254 ? 22.5 -6.172 3.125 1 92.75 254 SER B N 1
ATOM 4173 C CA . SER B 1 254 ? 23.828 -5.586 2.951 1 92.75 254 SER B CA 1
ATOM 4174 C C . SER B 1 254 ? 24.078 -5.223 1.493 1 92.75 254 SER B C 1
ATOM 4176 O O . SER B 1 254 ? 24.969 -4.418 1.195 1 92.75 254 SER B O 1
ATOM 4178 N N . ASP B 1 255 ? 23.281 -5.758 0.571 1 89.44 255 ASP B N 1
ATOM 4179 C CA . ASP B 1 255 ? 23.5 -5.41 -0.831 1 89.44 255 ASP B CA 1
ATOM 4180 C C . ASP B 1 255 ? 22.766 -4.113 -1.189 1 89.44 255 ASP B C 1
ATOM 4182 O O . ASP B 1 255 ? 22.844 -3.652 -2.33 1 89.44 255 ASP B O 1
ATOM 4186 N N . HIS B 1 256 ? 21.969 -3.549 -0.288 1 87.69 256 HIS B N 1
ATOM 4187 C CA . HIS B 1 256 ? 21.25 -2.277 -0.406 1 87.69 256 HIS B CA 1
ATOM 4188 C C . HIS B 1 256 ? 20.219 -2.328 -1.517 1 87.69 256 HIS B C 1
ATOM 4190 O O . HIS B 1 256 ? 19.875 -1.299 -2.105 1 87.69 256 HIS B O 1
ATOM 4196 N N . PHE B 1 257 ? 19.781 -3.555 -1.764 1 88.31 257 PHE B N 1
ATOM 4197 C CA . PHE B 1 257 ? 18.797 -3.75 -2.83 1 88.31 257 PHE B CA 1
ATOM 4198 C C . PHE B 1 257 ? 17.656 -4.637 -2.361 1 88.31 257 PHE B C 1
ATOM 4200 O O . PHE B 1 257 ? 16.484 -4.242 -2.43 1 88.31 257 PHE B O 1
ATOM 4207 N N . HIS B 1 258 ? 18.031 -5.805 -1.861 1 95.94 258 HIS B N 1
ATOM 4208 C CA . HIS B 1 258 ? 17.031 -6.746 -1.391 1 95.94 258 HIS B CA 1
ATOM 4209 C C . HIS B 1 258 ? 16.672 -6.496 0.073 1 95.94 258 HIS B C 1
ATOM 4211 O O . HIS B 1 258 ? 17.516 -6.031 0.846 1 95.94 258 HIS B O 1
ATOM 4217 N N . PRO B 1 259 ? 15.43 -6.805 0.466 1 98.12 259 PRO B N 1
ATOM 4218 C CA . PRO B 1 259 ? 15.07 -6.719 1.884 1 98.12 259 PRO B CA 1
ATOM 4219 C C . PRO B 1 259 ? 15.859 -7.691 2.754 1 98.12 259 PRO B C 1
ATOM 4221 O O . PRO B 1 259 ? 16.281 -8.742 2.275 1 98.12 259 PRO B O 1
ATOM 4224 N N . ASN B 1 260 ? 16.078 -7.277 3.977 1 98.25 260 ASN B N 1
ATOM 4225 C CA . ASN B 1 260 ? 16.516 -8.211 5.012 1 98.25 260 ASN B CA 1
ATOM 4226 C C . ASN B 1 260 ? 15.32 -8.867 5.703 1 98.25 260 ASN B C 1
ATOM 4228 O O . ASN B 1 260 ? 14.188 -8.75 5.238 1 98.25 260 ASN B O 1
ATOM 4232 N N . HIS B 1 261 ? 15.609 -9.625 6.77 1 98.56 261 HIS B N 1
ATOM 4233 C CA . HIS B 1 261 ? 14.562 -10.352 7.477 1 98.56 261 HIS B CA 1
ATOM 4234 C C . HIS B 1 261 ? 13.445 -9.414 7.91 1 98.56 261 HIS B C 1
ATOM 4236 O O . HIS B 1 261 ? 12.266 -9.703 7.699 1 98.56 261 HIS B O 1
ATOM 4242 N N . LEU B 1 262 ? 13.805 -8.25 8.461 1 98.12 262 LEU B N 1
ATOM 4243 C CA . LEU B 1 262 ? 12.836 -7.281 8.961 1 98.12 262 LEU B CA 1
ATOM 4244 C C . LEU B 1 262 ? 12.055 -6.656 7.809 1 98.12 262 LEU B C 1
ATOM 4246 O O . LEU B 1 262 ? 10.852 -6.395 7.938 1 98.12 262 LEU B O 1
ATOM 4250 N N . GLY B 1 263 ? 12.781 -6.367 6.715 1 98.44 263 GLY B N 1
ATOM 4251 C CA . GLY B 1 263 ? 12.094 -5.867 5.535 1 98.44 263 GLY B CA 1
ATOM 4252 C C . GLY B 1 263 ? 11.062 -6.84 4.984 1 98.44 263 GLY B C 1
ATOM 4253 O O . GLY B 1 263 ? 9.945 -6.445 4.66 1 98.44 263 GLY B O 1
ATOM 4254 N N . TYR B 1 264 ? 11.391 -8.094 4.93 1 98.81 264 TYR B N 1
ATOM 4255 C CA . TYR B 1 264 ? 10.453 -9.109 4.457 1 98.81 264 TYR B CA 1
ATOM 4256 C C . TYR B 1 264 ? 9.281 -9.266 5.422 1 98.81 264 TYR B C 1
ATOM 4258 O O . TYR B 1 264 ? 8.164 -9.562 5.004 1 98.81 264 TYR B O 1
ATOM 4266 N N . GLU B 1 265 ? 9.531 -9.086 6.676 1 98.69 265 GLU B N 1
ATOM 4267 C CA . GLU B 1 265 ? 8.438 -9.133 7.648 1 98.69 265 GLU B CA 1
ATOM 4268 C C . GLU B 1 265 ? 7.395 -8.062 7.363 1 98.69 265 GLU B C 1
ATOM 4270 O O . GLU B 1 265 ? 6.195 -8.305 7.5 1 98.69 265 GLU B O 1
ATOM 4275 N N . GLN B 1 266 ? 7.891 -6.844 7.02 1 98.44 266 GLN B N 1
ATOM 4276 C CA . GLN B 1 266 ? 6.949 -5.781 6.672 1 98.44 266 GLN B CA 1
ATOM 4277 C C . GLN B 1 266 ? 6.113 -6.164 5.453 1 98.44 266 GLN B C 1
ATOM 4279 O O . GLN B 1 266 ? 4.902 -5.941 5.434 1 98.44 266 GLN B O 1
ATOM 4284 N N . ILE B 1 267 ? 6.758 -6.738 4.457 1 98.81 267 ILE B N 1
ATOM 4285 C CA . ILE B 1 267 ? 6.055 -7.184 3.26 1 98.81 267 ILE B CA 1
ATOM 4286 C C . ILE B 1 267 ? 5.027 -8.25 3.631 1 98.81 267 ILE B C 1
ATOM 4288 O O . ILE B 1 267 ? 3.873 -8.188 3.195 1 98.81 267 ILE B O 1
ATOM 4292 N N . ALA B 1 268 ? 5.422 -9.219 4.445 1 98.94 268 ALA B N 1
ATOM 4293 C CA . ALA B 1 268 ? 4.527 -10.297 4.863 1 98.94 268 ALA B CA 1
ATOM 4294 C C . ALA B 1 268 ? 3.309 -9.742 5.594 1 98.94 268 ALA B C 1
ATOM 4296 O O . ALA B 1 268 ? 2.184 -10.203 5.371 1 98.94 268 ALA B O 1
ATOM 4297 N N . THR B 1 269 ? 3.547 -8.789 6.434 1 98.62 269 THR B N 1
ATOM 4298 C CA . THR B 1 269 ? 2.461 -8.164 7.176 1 98.62 269 THR B CA 1
ATOM 4299 C C . THR B 1 269 ? 1.455 -7.516 6.227 1 98.62 269 THR B C 1
ATOM 4301 O O . THR B 1 269 ? 0.244 -7.664 6.406 1 98.62 269 THR B O 1
ATOM 4304 N N . ARG B 1 270 ? 1.946 -6.855 5.211 1 98.62 270 ARG B N 1
ATOM 4305 C CA . ARG B 1 270 ? 1.065 -6.234 4.227 1 98.62 270 ARG B CA 1
ATOM 4306 C C . ARG B 1 270 ? 0.249 -7.285 3.482 1 98.62 270 ARG B C 1
ATOM 4308 O O . ARG B 1 270 ? -0.944 -7.094 3.238 1 98.62 270 ARG B O 1
ATOM 4315 N N . VAL B 1 271 ? 0.915 -8.336 3.117 1 98.81 271 VAL B N 1
ATOM 4316 C CA . VAL B 1 271 ? 0.23 -9.406 2.404 1 98.81 271 VAL B CA 1
ATOM 4317 C C . VAL B 1 271 ? -0.896 -9.969 3.27 1 98.81 271 VAL B C 1
ATOM 4319 O O . VAL B 1 271 ? -2.031 -10.102 2.807 1 98.81 271 VAL B O 1
ATOM 4322 N N . VAL B 1 272 ? -0.598 -10.258 4.5 1 98.38 272 VAL B N 1
ATOM 4323 C CA . VAL B 1 272 ? -1.567 -10.867 5.402 1 98.38 272 VAL B CA 1
ATOM 4324 C C . VAL B 1 272 ? -2.729 -9.906 5.645 1 98.38 272 VAL B C 1
ATOM 4326 O O . VAL B 1 272 ? -3.887 -10.328 5.711 1 98.38 272 VAL B O 1
ATOM 4329 N N . GLN B 1 273 ? -2.477 -8.586 5.762 1 97.25 273 GLN B N 1
ATOM 4330 C CA . GLN B 1 273 ? -3.527 -7.586 5.922 1 97.25 273 GLN B CA 1
ATOM 4331 C C . GLN B 1 273 ? -4.508 -7.629 4.754 1 97.25 273 GLN B C 1
ATOM 4333 O O . GLN B 1 273 ? -5.703 -7.371 4.93 1 97.25 273 GLN B O 1
ATOM 4338 N N . SER B 1 274 ? -3.988 -7.91 3.592 1 96.38 274 SER B N 1
ATOM 4339 C CA . SER B 1 274 ? -4.797 -7.812 2.381 1 96.38 274 SER B CA 1
ATOM 4340 C C . SER B 1 274 ? -5.648 -9.062 2.186 1 96.38 274 SER B C 1
ATOM 4342 O O . SER B 1 274 ? -6.555 -9.078 1.348 1 96.38 274 SER B O 1
ATOM 4344 N N . LEU B 1 275 ? -5.395 -10.102 2.957 1 95.62 275 LEU B N 1
ATOM 4345 C CA . LEU B 1 275 ? -6.07 -11.383 2.758 1 95.62 275 LEU B CA 1
ATOM 4346 C C . LEU B 1 275 ? -7.246 -11.531 3.719 1 95.62 275 LEU B C 1
ATOM 4348 O O . LEU B 1 275 ? -7.156 -11.133 4.883 1 95.62 275 LEU B O 1
ATOM 4352 N N . ARG B 1 276 ? -8.391 -12.141 3.217 1 86.31 276 ARG B N 1
ATOM 4353 C CA . ARG B 1 276 ? -9.617 -12.336 3.984 1 86.31 276 ARG B CA 1
ATOM 4354 C C . ARG B 1 276 ? -10.117 -13.773 3.854 1 86.31 276 ARG B C 1
ATOM 4356 O O . ARG B 1 276 ? -9.828 -14.453 2.865 1 86.31 276 ARG B O 1
#

InterPro domains:
  IPR013830 SGNH hydrolase-type esterase domain [PF13472] (70-265)
  IPR036514 SGNH hydrolase superfamily [G3DSA:3.40.50.1110] (43-276)
  IPR051532 Diverse Ester Hydrolysis Enzymes [PTHR30383] (41-275)

Secondary structure (DSSP, 8-state):
-----HHHHHHHHHHHHHHHHHHHHHHHHHHHHHHHHHS--------------PPP---GGGSS-EEEEEEESHHHHTTT-TTS-HHHHHHHHHHHHHH-S-EEEEEE---TT--HHHHHHHHHH-HHHHHHHHH-SEEEEE-SHHHHHHHHHSS-GGG--S---HHHHHHHHHHHHHHHHHHHHHHHHH-TTSEEEEEPP--TTTTSHHHHTTHHHHHHHHHHHHHHHTTSTTEEEE--GGGGTT-HHHHB-TTSSSB-HHHHHHHHHHHHHH--/---TTHHHHHHHHHHHHHHHHHHHHHHHHHHHHHHHHHS-------------PPPP---GGGSS-EEEEEEESHHHHTTT-TTS-HHHHHHHHHHHHHH-S-EEEEEE---TT--HHHHHHHHHH-HHHHHHHHH-SEEEEE-SHHHHHHHHHSS-GGG--S---HHHHHHHHHHHHHHHHHHHHHHHHH-TTSEEEEEPP--TTTTSHHHHTTHHHHHHHHHHHHHHHTTSTTEEEE--GGGGTT-HHHHB-TTSSSB-HHHHHHHHHHHHHH--

Sequence (552 aa):
MENKRTSSDTLWRVVGLAALLSTALLVAGFGYAVKDLVWPSPEHTPIQSPQAELPAKKPLSESSEIRITAIGDSLTKGFGDDEGQGYVKQVVAMLRDKWGIPVRLNNNLAVNGLRADELAESLRTNKGYQYTIQQANLVLFTIGGNDLFQSVTGEKASEATGQFDLEKLKAGMPEGLQRFEAVIEQIHALNPNAHVVYVGLFNPFYEMEDLRVGSPYIQQWNQQVYDILHRYDNMTIVPTYDLFENASDLYLSSDHFHPNHLGYEQIATRVVQSLRMENKRTSSDTLWRVVGLAALLSTALLVAGFGYAVKDLVWPSPEHTPIQSPQAELPAKKPLSESSEIRITAIGDSLTKGFGDDEGQGYVKQVVAMLRDKWGIPVRLNNNLAVNGLRADELAESLRTNKGYQYTIQQANLVLFTIGGNDLFQSVTGEKASEATGQFDLEKLKAGMPEGLQRFEAVIEQIHALNPNAHVVYVGLFNPFYEMEDLRVGSPYIQQWNQQVYDILHRYDNMTIVPTYDLFENASDLYLSSDHFHPNHLGYEQIATRVVQSLR

Nearest PDB structures (foldseek):
  8ik1-assembly1_A  TM=9.340E-01  e=3.844E-19  Geobacillus sp. PA-3
  7e16-assembly2_B  TM=9.252E-01  e=8.067E-19  Geobacillus thermodenitrificans
  8ik1-assembly2_B  TM=9.223E-01  e=5.604E-18  Geobacillus sp. PA-3
  6nkd-assembly1_A  TM=8.762E-01  e=5.308E-13  metagenome
  4kzp-assembly2_C  TM=4.115E-01  e=5.723E-01  Mycolicibacterium smegmatis MC2 155

pLDDT: mean 86.98, std 17.01, range [31.61, 98.94]

Solvent-accessible surface area (backbone atoms only — not comparable to full-atom values): 28766 Å² total; per-residue (Å²): 138,86,81,78,66,69,62,57,59,55,48,52,51,50,50,48,52,51,48,50,50,50,48,51,51,50,52,52,51,49,50,53,51,45,42,48,68,74,51,52,72,76,73,62,60,68,68,60,59,75,71,66,71,61,44,76,74,62,55,62,74,76,43,82,55,46,29,30,23,33,30,37,10,30,66,47,57,13,48,53,17,88,80,67,45,26,25,57,51,46,32,44,54,50,49,27,68,72,68,70,41,57,55,42,74,77,44,74,68,27,34,76,75,36,32,27,59,57,51,30,48,39,54,74,70,34,63,69,52,41,53,46,49,22,60,14,48,31,38,41,32,28,66,40,62,47,37,41,32,29,48,33,48,78,34,60,56,90,62,52,84,72,69,69,37,61,66,40,32,60,66,33,42,64,61,41,49,53,28,42,50,47,32,53,52,47,50,41,73,60,32,73,42,26,38,34,40,36,54,41,67,57,50,59,42,43,84,39,76,81,43,32,73,49,41,58,56,50,43,48,48,44,44,53,48,46,52,60,36,63,77,37,95,46,38,43,60,39,79,44,39,45,55,39,49,82,28,49,88,72,23,30,22,95,78,54,55,38,37,16,56,64,27,20,47,54,51,17,51,48,50,54,62,44,55,80,139,82,82,80,62,68,62,56,60,55,48,52,49,51,49,47,51,51,48,49,51,50,48,50,50,49,51,52,51,50,49,54,52,45,41,47,68,74,52,53,71,77,75,62,60,67,68,61,61,75,71,65,71,62,45,76,73,64,55,59,74,76,44,82,55,47,29,30,22,32,33,38,10,31,67,46,58,14,50,52,17,88,80,68,45,24,26,56,51,45,33,43,54,50,50,28,69,72,69,69,42,56,55,42,74,77,44,75,68,27,35,75,74,36,32,27,58,57,50,29,48,40,52,72,70,34,64,68,53,39,52,46,49,22,60,16,48,30,37,42,31,28,63,40,61,46,39,42,34,33,56,33,39,77,34,65,58,90,60,49,84,70,72,68,40,60,65,42,33,60,67,36,42,63,59,40,50,54,28,42,49,47,32,52,53,47,50,42,72,60,32,73,43,25,38,34,39,35,56,40,69,58,47,59,42,43,84,39,75,80,44,31,72,49,42,58,54,49,43,49,49,44,45,54,49,45,53,60,36,63,77,37,94,46,39,43,60,38,80,45,37,44,55,39,48,83,28,48,89,72,22,31,20,94,77,55,56,37,37,15,56,63,27,20,46,55,52,18,52,49,51,54,63,45,56,80

Foldseek 3Di:
DDDPVVPVVVVVVVVVVVVVVVVVVVVVVVVVVVCCVVPVPPPCPVPVVPLPQADAQDAPLPDQEFEEEEEEEVQSQQPQAPVRCHLVNLLLVVVCVVRVHYYDYPDHHYYYLDALLNLLVCLVPPVVNLVSLRHGQEYEYEHLPSQQQCQQQVDGNLPRPDQRPLVSSVVSLVVSLVSNLSNVVSSCVSHLRHQYEYEQDAQLCCVPPNRVVCGVVSVVSRVSVCVSQVVRPRYYYQYLHVVNHVCLVPFGHPSSRHGYPVVSSSSSVSVNVVGD/DDCPPVVVVVVVVVVVVVVVVVVVVVVVVVVVVVCCVVPVPCPCPVPVVPLPQADAQDAPLPDQEAEEEEEEEVQSQQPQAPVRCHLVNLLLVVVCVVRVHYYDYLDHHYYYLDALLNLLVCLVPPVVNLSSLRHGQEYEYEHLPSQQQCQQQVDDNLNNPPQRPLVSSVVSLVVSLVSNLSNVVSSCVSHLRHQYEYEQDAQLCCVPPNRVVCGVVSVVSRVSVCVSQVVRPRYYYQYLHVVNHVCLVPFGHPSSRHGYPVVSSSSSVSVNVVGD